Protein AF-0000000080432388 (afdb_homodimer)

Secondary structure (DSSP, 8-state):
------TTS-HHHHHHHHH-SBS--TTT--HHHHHHHTTTT-------S--EEEEEEEE-TTT-PEEEEEEEE-TT--TT--EEEEEEE--STTT---GGGTHHHHHHHHHHHT-EEEEEE---TTTS-TTHHHHHHHHHHHHHHSHHHHHHTTEEEEEEEEEEETHHHHHHHHHHHHHHHTT--TTT--EEEEES------TTSHHHHHHSSSSBS-HHHHHHHHHHH--GGGTT-TTTSGGGS-HHHHTTPPPEEEEEEEE-TTHHHHHHHHHHHHHTT--EEEEEEEEEETTTTT-GGG--HHHHHHHHHHHHHHHHHHH---/------TTS-HHHHHHHHH-SBS--TTT--HHHHHHHTTTT------PSP-EEEEEEEE-TTT-PEEEEEEEE-TT--TT--EEEEEEE--STTT---GGGTHHHHHHHHHHHT-EEEEEE---TTTS-TTHHHHHHHHHHHHHHSHHHHHHTTEEEEEEEEEEETHHHHHHHHHHHHHHHTT--TTT--EEEEES------TTSHHHHHHSSSSBS-HHHHHHHHHHH--GGGTT-TTT-GGGS-HHHHTTPPPEEEEEEEE-TTHHHHHHHHHHHHHTT--EEEEEEEEEETTTTT-GGG--HHHHHHHHHHHHHHHHHHH---

pLDDT: mean 93.5, std 10.65, range [41.19, 98.94]

InterPro domains:
  IPR013094 Alpha/beta hydrolase fold-3 [PF07859] (87-297)
  IPR029058 Alpha/Beta hydrolase fold [G3DSA:3.40.50.1820] (14-325)
  IPR029058 Alpha/Beta hydrolase fold [SSF53474] (48-318)
  IPR050300 GDXG lipolytic enzyme [PTHR48081] (9-321)

Solvent-accessible surface area (backbone atoms only — not comparable to full-atom values): 32886 Å² total; per-residue (Å²): 125,83,82,77,84,54,64,55,32,39,68,72,50,38,53,44,29,71,76,37,30,45,76,65,56,70,92,78,41,52,72,73,57,48,63,64,64,60,69,77,70,71,68,62,80,62,77,37,58,82,54,46,75,46,79,49,69,44,58,24,76,90,82,51,55,73,38,45,32,40,37,29,28,41,67,88,68,57,91,82,49,61,24,33,32,40,39,33,29,60,32,47,53,51,51,43,80,64,69,76,40,39,44,31,61,40,25,41,49,6,52,77,62,58,21,35,21,35,39,49,55,59,70,40,27,65,84,44,40,66,58,51,42,50,49,40,52,39,27,53,52,49,41,44,37,32,64,73,56,6,51,78,71,33,29,34,21,72,21,24,30,34,18,21,33,30,40,6,8,25,44,34,55,19,37,50,49,50,30,42,77,70,68,45,34,87,67,29,45,48,28,34,38,28,34,38,19,48,26,63,87,73,75,80,42,69,31,27,71,73,21,25,66,55,34,28,51,26,48,68,50,54,52,52,30,45,61,37,30,49,52,84,90,45,79,76,37,33,65,71,20,50,57,60,45,53,47,75,70,42,44,81,45,53,33,34,43,38,39,29,27,58,41,16,40,41,24,54,46,33,53,50,40,52,32,42,36,40,63,25,68,20,57,66,35,42,36,35,34,52,37,37,40,57,64,35,81,48,28,74,94,49,50,49,72,53,38,56,44,50,50,51,43,49,50,52,54,48,51,51,35,55,61,56,74,129,125,84,82,78,85,55,65,52,31,39,69,71,51,39,52,43,29,72,75,37,30,44,76,64,54,68,92,80,40,52,72,71,56,49,64,65,64,60,69,75,70,72,67,62,79,62,79,39,59,81,53,46,76,45,80,48,71,45,59,25,76,88,80,50,54,72,38,45,31,38,37,30,29,40,69,90,67,56,92,82,49,59,24,32,32,39,38,33,29,62,33,46,54,50,50,43,81,63,69,74,40,40,44,31,61,40,26,41,49,6,52,78,63,59,19,34,22,34,40,49,55,61,70,39,26,65,85,44,40,67,58,53,42,49,49,40,52,39,28,52,52,48,41,44,38,32,65,75,57,6,51,78,71,32,29,34,22,71,22,24,30,34,18,21,32,28,39,6,8,25,44,35,56,20,35,50,50,50,30,41,76,70,70,44,34,86,66,31,45,48,29,35,39,27,35,39,18,48,25,62,87,73,74,80,42,68,29,26,70,72,20,24,65,52,33,28,50,25,48,65,50,52,51,52,31,43,62,38,29,48,52,83,89,45,78,75,36,34,65,71,19,50,58,60,45,53,48,76,70,43,45,82,46,52,33,33,43,37,39,27,26,57,40,15,38,42,25,55,46,34,53,50,40,52,28,41,35,39,64,26,68,20,56,64,35,42,35,36,34,50,37,36,40,57,64,36,81,47,28,77,92,48,50,48,71,53,37,55,46,50,51,50,45,49,50,53,53,47,52,51,37,55,62,55,74,128

Nearest PDB structures (foldseek):
  1lzl-assembly1_A  TM=9.006E-01  e=6.020E-23  Rhodococcus sp. (in: high G+C Gram-positive bacteria)
  5iq0-assembly1_A  TM=8.566E-01  e=1.138E-22  uncultured bacterium
  5iq2-assembly2_C  TM=8.580E-01  e=1.809E-22  uncultured bacterium
  5iq3-assembly1_A  TM=8.554E-01  e=3.842E-22  uncultured bacterium
  4j7a-assembly2_C  TM=8.476E-01  e=4.314E-22  uncultured bacterium

Radius of gyration: 25.36 Å; Cα contacts (8 Å, |Δi|>4): 1429; chains: 2; bounding box: 50×74×66 Å

Organism: Mucor circinelloides f. circinelloides (strain 1006PhL) (NCBI:txid1220926)

Sequence (652 aa):
MPSIDISFLSPIFKALVTQCPEAVDFDKVTIQQARVGSNDTMQADTEGPPVNIEKIEIPDQTDGHCIKVTLYKPEGISPHEKLPAFVFFPGGGFCFIEESFYVFLLSTFAVDLNCIAVFVNYSLSPEVKFPVALNEAHSVVEYVTNPTTASKLQIDPSRVAVGGDSAGGNLSAAVSLLAKQRNQIHHSIKHQVLYYPCVDNDFSTESYEKYGVGFFLTKKMTNEFLKCYAPTNELDNMLLFPNKASVDDLVGLPPALLITCEADVLRDEGEMYGRKLVAASVPVSSFRVNGVIHGFMSSPVFFSDEAYHVIDMTKSALRKAFTINDMPSIDISFLSPIFKALVTQCPEAVDFDKVTIQQARVGSNDTMQADTEGPPVNIEKIEIPDQTDGHCIKVTLYKPEGISPHEKLPAFVFFPGGGFCFIEESFYVFLLSTFAVDLNCIAVFVNYSLSPEVKFPVALNEAHSVVEYVTNPTTASKLQIDPSRVAVGGDSAGGNLSAAVSLLAKQRNQIHHSIKHQVLYYPCVDNDFSTESYEKYGVGFFLTKKMTNEFLKCYAPTNELDNMLLFPNKASVDDLVGLPPALLITCEADVLRDEGEMYGRKLVAASVPVSSFRVNGVIHGFMSSPVFFSDEAYHVIDMTKSALRKAFTIND

Foldseek 3Di:
DPDFDLVFADPLLVVVLVVPLAQDDCVVDDLVRSQVPVPPPDLPPPPADDWDKDWDWFAQPPPGDTWIKIKTAHPPDDLQAAFAEEEEEEDDLLRYDDVSQCNNLQNNLCHVLVHIYMYTPFHGWLVPAPPRSLSSLLRVLCQCLDPVNVSVVSHDQQQYAYEYEACRLLSQLLSLLVCVVVPNNPRRHQEYEHHLYQAADDCPDPLLVNQQTSSHHHPVNNVVSCVTHPDPVCRLPCSNHVLSDALCSLAPGHEYEQEAEPNESSRVSSVSSVVSCVVNVRHYDYDYDINAGGCCQRHPSSDDPVNVVVSVVVSVVSSVSRPPDD/DPDFDLVFADPLLVVVLVVPLALDDCVVDDLVRSQVPVPPPDLPPPDADDWDKDWDWFAQPPPGDTWIKIKTAHPPDDLQAAFAEEEEEEDDLLRYDDVSQCNNLQNNLCHVQVHIYMYTPFHGWLVPAPPRSLSSLLRVLCQCLDPVNVSVVSHDQQQYAYEYEACRLLSQLLSLLVCVVVPNNPRRHQEYEHHLYQAADDCPDPLLVNQQTSQHHHPVNNVVSCVGHPDPVCRLPCSNHVLSDALCSLAPGHEYEQEAEPNESSRVSSVSSVVSCVVNVRHYDYDYDINAGGCCQRHPSSDDPVNVVVSVVVSVVSSVSRPPDD

Structure (mmCIF, N/CA/C/O backbone):
data_AF-0000000080432388-model_v1
#
loop_
_entity.id
_entity.type
_entity.pdbx_description
1 polymer 'Alpha/beta hydrolase fold-3 domain-containing protein'
#
loop_
_atom_site.group_PDB
_atom_site.id
_atom_site.type_symbol
_atom_site.label_atom_id
_atom_site.label_alt_id
_atom_site.label_comp_id
_atom_site.label_asym_id
_atom_site.label_entity_id
_atom_site.label_seq_id
_atom_site.pdbx_PDB_ins_code
_atom_site.Cartn_x
_atom_site.Cartn_y
_atom_site.Cartn_z
_atom_site.occupancy
_atom_site.B_iso_or_equiv
_atom_site.auth_seq_id
_atom_site.auth_comp_id
_atom_site.auth_asym_id
_atom_site.auth_atom_id
_atom_site.pdbx_PDB_model_num
ATOM 1 N N . MET A 1 1 ? -15.047 -19.719 23.422 1 41.22 1 MET A N 1
ATOM 2 C CA . MET A 1 1 ? -13.938 -19.297 22.562 1 41.22 1 MET A CA 1
ATOM 3 C C . MET A 1 1 ? -13.656 -17.812 22.734 1 41.22 1 MET A C 1
ATOM 5 O O . MET A 1 1 ? -14.586 -17 22.797 1 41.22 1 MET A O 1
ATOM 9 N N . PRO A 1 2 ? -12.523 -17.391 23.219 1 52.19 2 PRO A N 1
ATOM 10 C CA . PRO A 1 2 ? -12.367 -15.961 23.547 1 52.19 2 PRO A CA 1
ATOM 11 C C . PRO A 1 2 ? -12.812 -15.055 22.406 1 52.19 2 PRO A C 1
ATOM 13 O O . PRO A 1 2 ? -12.758 -15.445 21.234 1 52.19 2 PRO A O 1
ATOM 16 N N . SER A 1 3 ? -13.594 -14.117 22.672 1 72.88 3 SER A N 1
ATOM 17 C CA . SER A 1 3 ? -14.203 -13.18 21.719 1 72.88 3 SER A CA 1
ATOM 18 C C . SER A 1 3 ? -13.156 -12.578 20.797 1 72.88 3 SER A C 1
ATOM 20 O O . SER A 1 3 ? -12.125 -12.078 21.25 1 72.88 3 SER A O 1
ATOM 22 N N . ILE A 1 4 ? -13.086 -13.047 19.516 1 88.19 4 ILE A N 1
ATOM 23 C CA . ILE A 1 4 ? -12.211 -12.523 18.469 1 88.19 4 ILE A CA 1
ATOM 24 C C . ILE A 1 4 ? -12.492 -11.039 18.266 1 88.19 4 ILE A C 1
ATOM 26 O O . ILE A 1 4 ? -13.648 -10.609 18.25 1 88.19 4 ILE A O 1
ATOM 30 N N . ASP A 1 5 ? -11.453 -10.25 18.297 1 92.5 5 ASP A N 1
ATOM 31 C CA . ASP A 1 5 ? -11.602 -8.82 18.031 1 92.5 5 ASP A CA 1
ATOM 32 C C . ASP A 1 5 ? -11.602 -8.531 16.531 1 92.5 5 ASP A C 1
ATOM 34 O O . ASP A 1 5 ? -10.578 -8.68 15.859 1 92.5 5 ASP A O 1
ATOM 38 N N . ILE A 1 6 ? -12.719 -8.18 15.992 1 94.75 6 ILE A N 1
ATOM 39 C CA . ILE A 1 6 ? -12.82 -7.898 14.562 1 94.75 6 ILE A CA 1
ATOM 40 C C . ILE A 1 6 ? -13.086 -6.41 14.352 1 94.75 6 ILE A C 1
ATOM 42 O O . ILE A 1 6 ? -13.453 -5.992 13.25 1 94.75 6 ILE A O 1
ATOM 46 N N . SER A 1 7 ? -12.914 -5.57 15.453 1 93.06 7 SER A N 1
ATOM 47 C CA . SER A 1 7 ? -13.266 -4.156 15.414 1 93.06 7 SER A CA 1
ATOM 48 C C . SER A 1 7 ? -12.367 -3.391 14.445 1 93.06 7 SER A C 1
ATOM 50 O O . SER A 1 7 ? -12.742 -2.324 13.953 1 93.06 7 SER A O 1
ATOM 52 N N . PHE A 1 8 ? -11.172 -3.955 14.117 1 94.62 8 PHE A N 1
ATOM 53 C CA . PHE A 1 8 ? -10.18 -3.254 13.312 1 94.62 8 PHE A CA 1
ATOM 54 C C . PHE A 1 8 ? -10.414 -3.51 11.828 1 94.62 8 PHE A C 1
ATOM 56 O O . PHE A 1 8 ? -9.797 -2.861 10.977 1 94.62 8 PHE A O 1
ATOM 63 N N . LEU A 1 9 ? -11.297 -4.441 11.531 1 96.25 9 LEU A N 1
ATOM 64 C CA . LEU A 1 9 ? -11.523 -4.812 10.141 1 96.25 9 LEU A CA 1
ATOM 65 C C . LEU A 1 9 ? -12.375 -3.762 9.43 1 96.25 9 LEU A C 1
ATOM 67 O O . LEU A 1 9 ? -13.258 -3.154 10.039 1 96.25 9 LEU A O 1
ATOM 71 N N . SER A 1 10 ? -12.102 -3.525 8.148 1 94.19 10 SER A N 1
ATOM 72 C CA . SER A 1 10 ? -12.992 -2.723 7.32 1 94.19 10 SER A CA 1
ATOM 73 C C . SER A 1 10 ? -14.414 -3.279 7.34 1 94.19 10 SER A C 1
ATOM 75 O O . SER A 1 10 ? -14.609 -4.484 7.496 1 94.19 10 SER A O 1
ATOM 77 N N . PRO A 1 11 ? -15.375 -2.469 7.113 1 92 11 PRO A N 1
ATOM 78 C CA . PRO A 1 11 ? -16.781 -2.863 7.289 1 92 11 PRO A CA 1
ATOM 79 C C . PRO A 1 11 ? -17.141 -4.102 6.477 1 92 11 PRO A C 1
ATOM 81 O O . PRO A 1 11 ? -17.844 -4.984 6.973 1 92 11 PRO A O 1
ATOM 84 N N . ILE A 1 12 ? -16.703 -4.191 5.309 1 91.94 12 ILE A N 1
ATOM 85 C CA . ILE A 1 12 ? -17.078 -5.32 4.461 1 91.94 12 ILE A CA 1
ATOM 86 C C . ILE A 1 12 ? -16.547 -6.617 5.074 1 91.94 12 ILE A C 1
ATOM 88 O O . ILE A 1 12 ? -17.234 -7.645 5.047 1 91.94 12 ILE A O 1
ATOM 92 N N . PHE A 1 13 ? -15.43 -6.539 5.688 1 94.75 13 PHE A N 1
ATOM 93 C CA . PHE A 1 13 ? -14.836 -7.758 6.223 1 94.75 13 PHE A CA 1
ATOM 94 C C . PHE A 1 13 ? -15.398 -8.07 7.605 1 94.75 13 PHE A C 1
ATOM 96 O O . PHE A 1 13 ? -15.484 -9.234 7.996 1 94.75 13 PHE A O 1
ATOM 103 N N . LYS A 1 14 ? -15.766 -7.012 8.336 1 93.75 14 LYS A N 1
ATOM 104 C CA . LYS A 1 14 ? -16.5 -7.254 9.578 1 93.75 14 LYS A CA 1
ATOM 105 C C . LYS A 1 14 ? -17.766 -8.062 9.32 1 93.75 14 LYS A C 1
ATOM 107 O O . LYS A 1 14 ? -18.047 -9.031 10.031 1 93.75 14 LYS A O 1
ATOM 112 N N . ALA A 1 15 ? -18.422 -7.66 8.273 1 92.62 15 ALA A N 1
ATOM 113 C CA . ALA A 1 15 ? -19.672 -8.344 7.922 1 92.62 15 ALA A CA 1
ATOM 114 C C . ALA A 1 15 ? -19.406 -9.773 7.457 1 92.62 15 ALA A C 1
ATOM 116 O O . ALA A 1 15 ? -20.094 -10.703 7.863 1 92.62 15 ALA A O 1
ATOM 117 N N . LEU A 1 16 ? -18.406 -9.922 6.668 1 91.88 16 LEU A N 1
ATOM 118 C CA . LEU A 1 16 ? -18.094 -11.227 6.09 1 91.88 16 LEU A CA 1
ATOM 119 C C . LEU A 1 16 ? -17.719 -12.219 7.176 1 91.88 16 LEU A C 1
ATOM 121 O O . LEU A 1 16 ? -18.234 -13.336 7.215 1 91.88 16 LEU A O 1
ATOM 125 N N . VAL A 1 17 ? -16.812 -11.82 8.078 1 93.38 17 VAL A N 1
ATOM 126 C CA . VAL A 1 17 ? -16.281 -12.781 9.047 1 93.38 17 VAL A CA 1
ATOM 127 C C . VAL A 1 17 ? -17.344 -13.094 10.102 1 93.38 17 VAL A C 1
ATOM 129 O O . VAL A 1 17 ? -17.359 -14.18 10.688 1 93.38 17 VAL A O 1
ATOM 132 N N . THR A 1 18 ? -18.219 -12.133 10.328 1 92.44 18 THR A N 1
ATOM 133 C CA . THR A 1 18 ? -19.344 -12.375 11.234 1 92.44 18 THR A CA 1
ATOM 134 C C . THR A 1 18 ? -20.281 -13.422 10.656 1 92.44 18 THR A C 1
ATOM 136 O O . THR A 1 18 ? -20.766 -14.297 11.383 1 92.44 18 THR A O 1
ATOM 139 N N . GLN A 1 19 ? -20.484 -13.383 9.352 1 91 19 GLN A N 1
ATOM 140 C CA . GLN A 1 19 ? -21.422 -14.281 8.68 1 91 19 GLN A CA 1
ATOM 141 C C . GLN A 1 19 ? -20.734 -15.602 8.328 1 91 19 GLN A C 1
ATOM 143 O O . GLN A 1 19 ? -21.375 -16.656 8.328 1 91 19 GLN A O 1
ATOM 148 N N . CYS A 1 20 ? -19.5 -15.539 7.969 1 90 20 CYS A N 1
ATOM 149 C CA . CYS A 1 20 ? -18.719 -16.672 7.48 1 90 20 CYS A CA 1
ATOM 150 C C . CYS A 1 20 ? -17.312 -16.672 8.094 1 90 20 CYS A C 1
ATOM 152 O O . CYS A 1 20 ? -16.328 -16.406 7.406 1 90 20 CYS A O 1
ATOM 154 N N . PRO A 1 21 ? -17.281 -17.109 9.328 1 88.69 21 PRO A N 1
ATOM 155 C CA . PRO A 1 21 ? -16 -17.047 10.047 1 88.69 21 PRO A CA 1
ATOM 156 C C . PRO A 1 21 ? -14.945 -17.969 9.445 1 88.69 21 PRO A C 1
ATOM 158 O O . PRO A 1 21 ? -13.758 -17.828 9.734 1 88.69 21 PRO A O 1
ATOM 161 N N . GLU A 1 22 ? -15.461 -18.984 8.688 1 91.62 22 GLU A N 1
ATOM 162 C CA . GLU A 1 22 ? -14.594 -19.875 7.922 1 91.62 22 GLU A CA 1
ATOM 163 C C . GLU A 1 22 ? -15.109 -20.062 6.5 1 91.62 22 GLU A C 1
ATOM 165 O O . GLU A 1 22 ? -16.281 -20.375 6.293 1 91.62 22 GLU A O 1
ATOM 170 N N . ALA A 1 23 ? -14.172 -19.875 5.629 1 88.12 23 ALA A N 1
ATOM 171 C CA . ALA A 1 23 ? -14.57 -20.031 4.234 1 88.12 23 ALA A CA 1
ATOM 172 C C . ALA A 1 23 ? -15.109 -21.438 3.969 1 88.12 23 ALA A C 1
ATOM 174 O O . ALA A 1 23 ? -16.047 -21.609 3.193 1 88.12 23 ALA A O 1
ATOM 175 N N . VAL A 1 24 ? -14.461 -22.406 4.516 1 89.19 24 VAL A N 1
ATOM 176 C CA . VAL A 1 24 ? -14.883 -23.797 4.457 1 89.19 24 VAL A CA 1
ATOM 177 C C . VAL A 1 24 ? -14.773 -24.438 5.844 1 89.19 24 VAL A C 1
ATOM 179 O O . VAL A 1 24 ? -13.734 -24.328 6.5 1 89.19 24 VAL A O 1
ATOM 182 N N . ASP A 1 25 ? -15.805 -25.016 6.25 1 90.31 25 ASP A N 1
ATOM 183 C CA . ASP A 1 25 ? -15.781 -25.75 7.516 1 90.31 25 ASP A CA 1
ATOM 184 C C . ASP A 1 25 ? -15.523 -27.234 7.293 1 90.31 25 ASP A C 1
ATOM 186 O O . ASP A 1 25 ? -16.469 -28.016 7.098 1 90.31 25 ASP A O 1
ATOM 190 N N . PHE A 1 26 ? -14.32 -27.609 7.48 1 91 26 PHE A N 1
ATOM 191 C CA . PHE A 1 26 ? -13.906 -28.953 7.129 1 91 26 PHE A CA 1
ATOM 192 C C . PHE A 1 26 ? -14.383 -29.969 8.172 1 91 26 PHE A C 1
ATOM 194 O O . PHE A 1 26 ? -14.219 -31.172 8 1 91 26 PHE A O 1
ATOM 201 N N . ASP A 1 27 ? -14.914 -29.469 9.258 1 88.88 27 ASP A N 1
ATOM 202 C CA . ASP A 1 27 ? -15.586 -30.359 10.195 1 88.88 27 ASP A CA 1
ATOM 203 C C . ASP A 1 27 ? -16.922 -30.844 9.641 1 88.88 27 ASP A C 1
ATOM 205 O O . ASP A 1 27 ? -17.469 -31.844 10.094 1 88.88 27 ASP A O 1
ATOM 209 N N . LYS A 1 28 ? -17.406 -30.125 8.641 1 89.69 28 LYS A N 1
ATOM 210 C CA . LYS A 1 28 ? -18.766 -30.375 8.164 1 89.69 28 LYS A CA 1
ATOM 211 C C . LYS A 1 28 ? -18.766 -30.891 6.73 1 89.69 28 LYS A C 1
ATOM 213 O O . LYS A 1 28 ? -19.672 -31.609 6.324 1 89.69 28 LYS A O 1
ATOM 218 N N . VAL A 1 29 ? -17.688 -30.438 5.938 1 89.25 29 VAL A N 1
ATOM 219 C CA . VAL A 1 29 ? -17.688 -30.812 4.527 1 89.25 29 VAL A CA 1
ATOM 220 C C . VAL A 1 29 ? -16.297 -31.234 4.098 1 89.25 29 VAL A C 1
ATOM 222 O O . VAL A 1 29 ? -15.297 -30.734 4.625 1 89.25 29 VAL A O 1
ATOM 225 N N . THR A 1 30 ? -16.312 -32.156 3.129 1 87.62 30 THR A N 1
ATOM 226 C CA . THR A 1 30 ? -15.07 -32.5 2.467 1 87.62 30 THR A CA 1
ATOM 227 C C . THR A 1 30 ? -14.75 -31.516 1.352 1 87.62 30 THR A C 1
ATOM 229 O O . THR A 1 30 ? -15.586 -30.688 0.99 1 87.62 30 THR A O 1
ATOM 232 N N . ILE A 1 31 ? -13.523 -31.609 0.855 1 89.69 31 ILE A N 1
ATOM 233 C CA . ILE A 1 31 ? -13.109 -30.766 -0.257 1 89.69 31 ILE A CA 1
ATOM 234 C C . ILE A 1 31 ? -14.047 -30.969 -1.444 1 89.69 31 ILE A C 1
ATOM 236 O O . ILE A 1 31 ? -14.477 -30 -2.084 1 89.69 31 ILE A O 1
ATOM 240 N N . GLN A 1 32 ? -14.367 -32.219 -1.721 1 86.75 32 GLN A N 1
ATOM 241 C CA . GLN A 1 32 ? -15.227 -32.531 -2.852 1 86.75 32 GLN A CA 1
ATOM 242 C C . GLN A 1 32 ? -16.625 -31.953 -2.678 1 86.75 32 GLN A C 1
ATOM 244 O O . GLN A 1 32 ? -17.203 -31.438 -3.631 1 86.75 32 GLN A O 1
ATOM 249 N N . GLN A 1 33 ? -17.094 -32.031 -1.463 1 87 33 GLN A N 1
ATOM 250 C CA . GLN A 1 33 ? -18.406 -31.453 -1.164 1 87 33 GLN A CA 1
ATOM 251 C C . GLN A 1 33 ? -18.391 -29.938 -1.273 1 87 33 GLN A C 1
ATOM 253 O O . GLN A 1 33 ? -19.344 -29.328 -1.764 1 87 33 GLN A O 1
ATOM 258 N N . ALA A 1 34 ? -17.312 -29.406 -0.828 1 87.12 34 ALA A N 1
ATOM 259 C CA . ALA A 1 34 ? -17.203 -27.953 -0.853 1 87.12 34 ALA A CA 1
ATOM 260 C C . ALA A 1 34 ? -17.125 -27.422 -2.285 1 87.12 34 ALA A C 1
ATOM 262 O O . ALA A 1 34 ? -17.609 -26.328 -2.58 1 87.12 34 ALA A O 1
ATOM 263 N N . ARG A 1 35 ? -16.516 -28.172 -3.193 1 88.31 35 ARG A N 1
ATOM 264 C CA . ARG A 1 35 ? -16.375 -27.781 -4.594 1 88.31 35 ARG A CA 1
ATOM 265 C C . ARG A 1 35 ? -17.734 -27.703 -5.277 1 88.31 35 ARG A C 1
ATOM 267 O O . ARG A 1 35 ? -17.938 -26.875 -6.168 1 88.31 35 ARG A O 1
ATOM 274 N N . VAL A 1 36 ? -18.672 -28.547 -4.906 1 77 36 VAL A N 1
ATOM 275 C CA . VAL A 1 36 ? -20 -28.609 -5.512 1 77 36 VAL A CA 1
ATOM 276 C C . VAL A 1 36 ? -20.859 -27.453 -4.996 1 77 36 VAL A C 1
ATOM 278 O O . VAL A 1 36 ? -21.641 -26.875 -5.746 1 77 36 VAL A O 1
ATOM 281 N N . GLY A 1 37 ? -20.812 -27.016 -3.77 1 61.66 37 GLY A N 1
ATOM 282 C CA . GLY A 1 37 ? -21.609 -25.969 -3.164 1 61.66 37 GLY A CA 1
ATOM 283 C C . GLY A 1 37 ? -21.188 -24.578 -3.605 1 61.66 37 GLY A C 1
ATOM 284 O O . GLY A 1 37 ? -21.938 -23.609 -3.441 1 61.66 37 GLY A O 1
ATOM 285 N N . SER A 1 38 ? -20.062 -24.297 -3.928 1 56.31 38 SER A N 1
ATOM 286 C CA . SER A 1 38 ? -19.516 -22.969 -4.25 1 56.31 38 SER A CA 1
ATOM 287 C C . SER A 1 38 ? -20.141 -22.422 -5.535 1 56.31 38 SER A C 1
ATOM 289 O O . SER A 1 38 ? -20.031 -21.234 -5.816 1 56.31 38 SER A O 1
ATOM 291 N N . ASN A 1 39 ? -20.703 -23.234 -6.41 1 48.84 39 ASN A N 1
ATOM 292 C CA . ASN A 1 39 ? -21.109 -22.828 -7.754 1 48.84 39 ASN A CA 1
ATOM 293 C C . ASN A 1 39 ? -22.266 -21.828 -7.719 1 48.84 39 ASN A C 1
ATOM 295 O O . ASN A 1 39 ? -22.375 -20.969 -8.586 1 48.84 39 ASN A O 1
ATOM 299 N N . ASP A 1 40 ? -23.156 -21.953 -6.836 1 44.41 40 ASP A N 1
ATOM 300 C CA . ASP A 1 40 ? -24.438 -21.266 -7.039 1 44.41 40 ASP A CA 1
ATOM 301 C C . ASP A 1 40 ? -24.375 -19.828 -6.516 1 44.41 40 ASP A C 1
ATOM 303 O O . ASP A 1 40 ? -25.156 -18.984 -6.93 1 44.41 40 ASP A O 1
ATOM 307 N N . THR A 1 41 ? -23.734 -19.531 -5.5 1 42.59 41 THR A N 1
ATOM 308 C CA . THR A 1 41 ? -24.125 -18.344 -4.77 1 42.59 41 THR A CA 1
ATOM 309 C C . THR A 1 41 ? -23.344 -17.125 -5.254 1 42.59 41 THR A C 1
ATOM 311 O O . THR A 1 41 ? -23.75 -15.984 -5.008 1 42.59 41 THR A O 1
ATOM 314 N N . MET A 1 42 ? -22.078 -17.156 -5.305 1 46.34 42 MET A N 1
ATOM 315 C CA . MET A 1 42 ? -21.344 -15.891 -5.297 1 46.34 42 MET A CA 1
ATOM 316 C C . MET A 1 42 ? -21.203 -15.328 -6.711 1 46.34 42 MET A C 1
ATOM 318 O O . MET A 1 42 ? -20.188 -14.711 -7.039 1 46.34 42 MET A O 1
ATOM 322 N N . GLN A 1 43 ? -22.031 -15.82 -7.598 1 47.84 43 GLN A N 1
ATOM 323 C CA . GLN A 1 43 ? -21.719 -15.281 -8.914 1 47.84 43 GLN A CA 1
ATOM 324 C C . GLN A 1 43 ? -21.906 -13.766 -8.945 1 47.84 43 GLN A C 1
ATOM 326 O O . GLN A 1 43 ? -23.031 -13.273 -9.016 1 47.84 43 GLN A O 1
ATOM 331 N N . ALA A 1 44 ? -21.484 -12.961 -8.078 1 47.97 44 ALA A N 1
ATOM 332 C CA . ALA A 1 44 ? -21.797 -11.586 -8.484 1 47.97 44 ALA A CA 1
ATOM 333 C C . ALA A 1 44 ? -21.188 -11.273 -9.844 1 47.97 44 ALA A C 1
ATOM 335 O O . ALA A 1 44 ? -20.016 -11.578 -10.102 1 47.97 44 ALA A O 1
ATOM 336 N N . ASP A 1 45 ? -22.031 -11.242 -10.828 1 50.75 45 ASP A N 1
ATOM 337 C CA . ASP A 1 45 ? -21.766 -10.758 -12.18 1 50.75 45 ASP A CA 1
ATOM 338 C C . ASP A 1 45 ? -20.891 -9.508 -12.148 1 50.75 45 ASP A C 1
ATOM 340 O O . ASP A 1 45 ? -21.391 -8.398 -12.359 1 50.75 45 ASP A O 1
ATOM 344 N N . THR A 1 46 ? -20 -9.32 -11.242 1 60.94 46 THR A N 1
ATOM 345 C CA . THR A 1 46 ? -19.391 -8.008 -11.367 1 60.94 46 THR A CA 1
ATOM 346 C C . THR A 1 46 ? -18.594 -7.906 -12.672 1 60.94 46 THR A C 1
ATOM 348 O O . THR A 1 46 ? -17.609 -8.633 -12.867 1 60.94 46 THR A O 1
ATOM 351 N N . GLU A 1 47 ? -19.281 -7.566 -13.789 1 71.81 47 GLU A N 1
ATOM 352 C CA . GLU A 1 47 ? -18.766 -7.402 -15.148 1 71.81 47 GLU A CA 1
ATOM 353 C C . GLU A 1 47 ? -17.594 -6.426 -15.18 1 71.81 47 GLU A C 1
ATOM 355 O O . GLU A 1 47 ? -17.672 -5.336 -14.609 1 71.81 47 GLU A O 1
ATOM 360 N N . GLY A 1 48 ? -16.328 -6.887 -15.359 1 83.62 48 GLY A N 1
ATOM 361 C CA . GLY A 1 48 ? -15.188 -6.062 -15.734 1 83.62 48 GLY A CA 1
ATOM 362 C C . GLY A 1 48 ? -15.32 -5.449 -17.109 1 83.62 48 GLY A C 1
ATOM 363 O O . GLY A 1 48 ? -16.375 -5.555 -17.75 1 83.62 48 GLY A O 1
ATOM 364 N N . PRO A 1 49 ? -14.391 -4.609 -17.469 1 93.25 49 PRO A N 1
ATOM 365 C CA . PRO A 1 49 ? -14.422 -4.074 -18.828 1 93.25 49 PRO A CA 1
ATOM 366 C C . PRO A 1 49 ? -14.5 -5.172 -19.891 1 93.25 49 PRO A C 1
ATOM 368 O O . PRO A 1 49 ? -14.133 -6.316 -19.625 1 93.25 49 PRO A O 1
ATOM 371 N N . PRO A 1 50 ? -15.008 -4.875 -21.031 1 94.75 50 PRO A N 1
ATOM 372 C CA . PRO A 1 50 ? -15.164 -5.883 -22.078 1 94.75 50 PRO A CA 1
ATOM 373 C C . PRO A 1 50 ? -13.82 -6.41 -22.594 1 94.75 50 PRO A C 1
ATOM 375 O O . PRO A 1 50 ? -12.898 -5.625 -22.844 1 94.75 50 PRO A O 1
ATOM 378 N N . VAL A 1 51 ? -13.719 -7.723 -22.703 1 96.94 51 VAL A N 1
ATOM 379 C CA . VAL A 1 51 ? -12.539 -8.398 -23.219 1 96.94 51 VAL A CA 1
ATOM 380 C C . VAL A 1 51 ? -12.961 -9.555 -24.125 1 96.94 51 VAL A C 1
ATOM 382 O O . VAL A 1 51 ? -14.117 -9.992 -24.078 1 96.94 51 VAL A O 1
ATOM 385 N N . ASN A 1 52 ? -12.102 -9.953 -25.047 1 96.5 52 ASN A N 1
ATOM 386 C CA . ASN A 1 52 ? -12.258 -11.219 -25.766 1 96.5 52 ASN A CA 1
ATOM 387 C C . ASN A 1 52 ? -11.719 -12.391 -24.953 1 96.5 52 ASN A C 1
ATOM 389 O O . ASN A 1 52 ? -10.523 -12.438 -24.641 1 96.5 52 ASN A O 1
ATOM 393 N N . ILE A 1 53 ? -12.578 -13.289 -24.672 1 96.62 53 ILE A N 1
ATOM 394 C CA . ILE A 1 53 ? -12.195 -14.438 -23.859 1 96.62 53 ILE A CA 1
ATOM 395 C C . ILE A 1 53 ? -12.008 -15.664 -24.75 1 96.62 53 ILE A C 1
ATOM 397 O O . ILE A 1 53 ? -12.891 -16 -25.531 1 96.62 53 ILE A O 1
ATOM 401 N N . GLU A 1 54 ? -10.812 -16.281 -24.672 1 97.38 54 GLU A N 1
ATOM 402 C CA . GLU A 1 54 ? -10.484 -17.484 -25.422 1 97.38 54 GLU A CA 1
ATOM 403 C C . GLU A 1 54 ? -10.031 -18.609 -24.5 1 97.38 54 GLU A C 1
ATOM 405 O O . GLU A 1 54 ? -9.125 -18.422 -23.688 1 97.38 54 GLU A O 1
ATOM 410 N N . LYS A 1 55 ? -10.695 -19.719 -24.562 1 98.19 55 LYS A N 1
ATOM 411 C CA . LYS A 1 55 ? -10.289 -20.906 -23.812 1 98.19 55 LYS A CA 1
ATOM 412 C C . LYS A 1 55 ? -9.438 -21.844 -24.656 1 98.19 55 LYS A C 1
ATOM 414 O O . LYS A 1 55 ? -9.844 -22.219 -25.766 1 98.19 55 LYS A O 1
ATOM 419 N N . ILE A 1 56 ? -8.281 -22.141 -24.156 1 98.5 56 ILE A N 1
ATOM 420 C CA . ILE A 1 56 ? -7.371 -23 -24.906 1 98.5 56 ILE A CA 1
ATOM 421 C C . ILE A 1 56 ? -6.805 -24.078 -23.984 1 98.5 56 ILE A C 1
ATOM 423 O O . ILE A 1 56 ? -7.094 -24.094 -22.781 1 98.5 56 ILE A O 1
ATOM 427 N N . GLU A 1 57 ? -6.043 -24.984 -24.547 1 98.56 57 GLU A N 1
ATOM 428 C CA . GLU A 1 57 ? -5.309 -26.016 -23.828 1 98.56 57 GLU A CA 1
ATOM 429 C C . GLU A 1 57 ? -3.82 -25.969 -24.156 1 98.56 57 GLU A C 1
ATOM 431 O O . GLU A 1 57 ? -3.445 -25.812 -25.312 1 98.56 57 GLU A O 1
ATOM 436 N N . ILE A 1 58 ? -2.99 -25.984 -23.188 1 98.38 58 ILE A N 1
ATOM 437 C CA . ILE A 1 58 ? -1.539 -26.016 -23.328 1 98.38 58 ILE A CA 1
ATOM 438 C C . ILE A 1 58 ? -1 -27.344 -22.812 1 98.38 58 ILE A C 1
ATOM 440 O O . ILE A 1 58 ? -1.344 -27.781 -21.719 1 98.38 58 ILE A O 1
ATOM 444 N N . PRO A 1 59 ? -0.213 -28.062 -23.578 1 97.69 59 PRO A N 1
ATOM 445 C CA . PRO A 1 59 ? 0.321 -29.344 -23.109 1 97.69 59 PRO A CA 1
ATOM 446 C C . PRO A 1 59 ? 1.349 -29.188 -22 1 97.69 59 PRO A C 1
ATOM 448 O O . PRO A 1 59 ? 2.23 -28.328 -22.078 1 97.69 59 PRO A O 1
ATOM 451 N N . ASP A 1 60 ? 1.193 -29.969 -20.969 1 97.25 60 ASP A N 1
ATOM 452 C CA . ASP A 1 60 ? 2.201 -30.016 -19.922 1 97.25 60 ASP A CA 1
ATOM 453 C C . ASP A 1 60 ? 3.512 -30.594 -20.438 1 97.25 60 ASP A C 1
ATOM 455 O O . ASP A 1 60 ? 3.506 -31.578 -21.203 1 97.25 60 ASP A O 1
ATOM 459 N N . GLN A 1 61 ? 4.574 -30.062 -20.047 1 93.06 61 GLN A N 1
ATOM 460 C CA . GLN A 1 61 ? 5.871 -30.5 -20.578 1 93.06 61 GLN A CA 1
ATOM 461 C C . GLN A 1 61 ? 6.305 -31.812 -19.938 1 93.06 61 GLN A C 1
ATOM 463 O O . GLN A 1 61 ? 7.148 -32.531 -20.5 1 93.06 61 GLN A O 1
ATOM 468 N N . THR A 1 62 ? 5.793 -32.125 -18.719 1 92 62 THR A N 1
ATOM 469 C CA . THR A 1 62 ? 6.227 -33.312 -18 1 92 62 THR A CA 1
ATOM 470 C C . THR A 1 62 ? 5.602 -34.562 -18.594 1 92 62 THR A C 1
ATOM 472 O O . THR A 1 62 ? 6.289 -35.562 -18.797 1 92 62 THR A O 1
ATOM 475 N N . ASP A 1 63 ? 4.219 -34.562 -18.906 1 94.5 63 ASP A N 1
ATOM 476 C CA . ASP A 1 63 ? 3.578 -35.781 -19.328 1 94.5 63 ASP A CA 1
ATOM 477 C C . ASP A 1 63 ? 2.615 -35.531 -20.5 1 94.5 63 ASP A C 1
ATOM 479 O O . ASP A 1 63 ? 1.962 -36.438 -20.984 1 94.5 63 ASP A O 1
ATOM 483 N N . GLY A 1 64 ? 2.469 -34.312 -20.844 1 95.06 64 GLY A N 1
ATOM 484 C CA . GLY A 1 64 ? 1.75 -33.969 -22.062 1 95.06 64 GLY A CA 1
ATOM 485 C C . GLY A 1 64 ? 0.263 -33.781 -21.844 1 95.06 64 GLY A C 1
ATOM 486 O O . GLY A 1 64 ? -0.458 -33.375 -22.766 1 95.06 64 GLY A O 1
ATOM 487 N N . HIS A 1 65 ? -0.273 -33.969 -20.594 1 96.81 65 HIS A N 1
ATOM 488 C CA . HIS A 1 65 ? -1.698 -33.719 -20.406 1 96.81 65 HIS A CA 1
ATOM 489 C C . HIS A 1 65 ? -2.047 -32.281 -20.672 1 96.81 65 HIS A C 1
ATOM 491 O O . HIS A 1 65 ? -1.17 -31.406 -20.656 1 96.81 65 HIS A O 1
ATOM 497 N N . CYS A 1 66 ? -3.27 -32 -20.906 1 97.81 66 CYS A N 1
ATOM 498 C CA . CYS A 1 66 ? -3.711 -30.656 -21.297 1 97.81 66 CYS A CA 1
ATOM 499 C C . CYS A 1 66 ? -4.02 -29.797 -20.078 1 97.81 66 CYS A C 1
ATOM 501 O O . CYS A 1 66 ? -4.777 -30.219 -19.188 1 97.81 66 CYS A O 1
ATOM 503 N N . ILE A 1 67 ? -3.387 -28.672 -20.062 1 98.62 67 ILE A N 1
ATOM 504 C CA . ILE A 1 67 ? -3.68 -27.656 -19.062 1 98.62 67 ILE A CA 1
ATOM 505 C C . ILE A 1 67 ? -4.707 -26.672 -19.609 1 98.62 67 ILE A C 1
ATOM 507 O O . ILE A 1 67 ? -4.496 -26.062 -20.656 1 98.62 67 ILE A O 1
ATOM 511 N N . LYS A 1 68 ? -5.832 -26.531 -18.922 1 98.62 68 LYS A N 1
ATOM 512 C CA . LYS A 1 68 ? -6.852 -25.578 -19.344 1 98.62 68 LYS A CA 1
ATOM 513 C C . LYS A 1 68 ? -6.434 -24.141 -19 1 98.62 68 LYS A C 1
ATOM 515 O O . LYS A 1 68 ? -6.055 -23.859 -17.859 1 98.62 68 LYS A O 1
ATOM 520 N N . VAL A 1 69 ? -6.477 -23.297 -20.031 1 98.75 69 VAL A N 1
ATOM 521 C CA . VAL A 1 69 ? -6.059 -21.906 -19.875 1 98.75 69 VAL A CA 1
ATOM 522 C C . VAL A 1 69 ? -7.086 -20.984 -20.516 1 98.75 69 VAL A C 1
ATOM 524 O O . VAL A 1 69 ? -7.605 -21.266 -21.594 1 98.75 69 VAL A O 1
ATOM 527 N N . THR A 1 70 ? -7.453 -19.953 -19.812 1 98.38 70 THR A N 1
ATOM 528 C CA . THR A 1 70 ? -8.312 -18.922 -20.375 1 98.38 70 THR A CA 1
ATOM 529 C C . THR A 1 70 ? -7.52 -17.641 -20.656 1 98.38 70 THR A C 1
ATOM 531 O O . THR A 1 70 ? -6.809 -17.141 -19.781 1 98.38 70 THR A O 1
ATOM 534 N N . LEU A 1 71 ? -7.59 -17.125 -21.875 1 98.62 71 LEU A N 1
ATOM 535 C CA . LEU A 1 71 ? -6.953 -15.875 -22.266 1 98.62 71 LEU A CA 1
ATOM 536 C C . LEU A 1 71 ? -7.957 -14.727 -22.25 1 98.62 71 LEU A C 1
ATOM 538 O O . LEU A 1 71 ? -9.016 -14.812 -22.875 1 98.62 71 LEU A O 1
ATOM 542 N N . TYR A 1 72 ? -7.715 -13.727 -21.469 1 98 72 TYR A N 1
ATOM 543 C CA . TYR A 1 72 ? -8.43 -12.461 -21.5 1 98 72 TYR A CA 1
ATOM 544 C C . TYR A 1 72 ? -7.688 -11.438 -22.359 1 98 72 TYR A C 1
ATOM 546 O O . TYR A 1 72 ? -6.625 -10.953 -21.969 1 98 72 TYR A O 1
ATOM 554 N N . LYS A 1 73 ? -8.242 -11.078 -23.547 1 97.75 73 LYS A N 1
ATOM 555 C CA . LYS A 1 73 ? -7.582 -10.203 -24.5 1 97.75 73 LYS A CA 1
ATOM 556 C C . LYS A 1 73 ? -8.352 -8.891 -24.672 1 97.75 73 LYS A C 1
ATOM 558 O O . LYS A 1 73 ? -9.586 -8.891 -24.734 1 97.75 73 LYS A O 1
ATOM 563 N N . PRO A 1 74 ? -7.555 -7.766 -24.672 1 97.38 74 PRO A N 1
ATOM 564 C CA . PRO A 1 74 ? -8.258 -6.527 -25.016 1 97.38 74 PRO A CA 1
ATOM 565 C C . PRO A 1 74 ? -8.922 -6.59 -26.391 1 97.38 74 PRO A C 1
ATOM 567 O O . PRO A 1 74 ? -8.461 -7.312 -27.266 1 97.38 74 PRO A O 1
ATOM 570 N N . GLU A 1 75 ? -10 -5.883 -26.531 1 95.69 75 GLU A N 1
ATOM 571 C CA . GLU A 1 75 ? -10.672 -5.82 -27.828 1 95.69 75 GLU A CA 1
ATOM 572 C C . GLU A 1 75 ? -9.898 -4.953 -28.812 1 95.69 75 GLU A C 1
ATOM 574 O O . GLU A 1 75 ? -9.133 -4.074 -28.406 1 95.69 75 GLU A O 1
ATOM 579 N N . GLY A 1 76 ? -10.039 -5.223 -30.031 1 92.44 76 GLY A N 1
ATOM 580 C CA . GLY A 1 76 ? -9.562 -4.348 -31.094 1 92.44 76 GLY A CA 1
ATOM 581 C C . GLY A 1 76 ? -8.078 -4.504 -31.359 1 92.44 76 GLY A C 1
ATOM 582 O O . GLY A 1 76 ? -7.453 -3.621 -31.953 1 92.44 76 GLY A O 1
ATOM 583 N N . ILE A 1 77 ? -7.492 -5.613 -30.922 1 91.06 77 ILE A N 1
ATOM 584 C CA . ILE A 1 77 ? -6.074 -5.832 -31.172 1 91.06 77 ILE A CA 1
ATOM 585 C C . ILE A 1 77 ? -5.871 -6.309 -32.625 1 91.06 77 ILE A C 1
ATOM 587 O O . ILE A 1 77 ? -6.648 -7.121 -33.125 1 91.06 77 ILE A O 1
ATOM 591 N N . SER A 1 78 ? -4.855 -5.77 -33.219 1 92.19 78 SER A N 1
ATOM 592 C CA . SER A 1 78 ? -4.523 -6.203 -34.594 1 92.19 78 SER A CA 1
ATOM 593 C C . SER A 1 78 ? -3.971 -7.625 -34.594 1 92.19 78 SER A C 1
ATOM 595 O O . SER A 1 78 ? -3.316 -8.047 -33.625 1 92.19 78 SER A O 1
ATOM 597 N N . PRO A 1 79 ? -4.195 -8.344 -35.656 1 87.81 79 PRO A N 1
ATOM 598 C CA . PRO A 1 79 ? -3.725 -9.727 -35.719 1 87.81 79 PRO A CA 1
ATOM 599 C C . PRO A 1 79 ? -2.205 -9.844 -35.656 1 87.81 79 PRO A C 1
ATOM 601 O O . PRO A 1 79 ? -1.684 -10.883 -35.219 1 87.81 79 PRO A O 1
ATOM 604 N N . HIS A 1 80 ? -1.481 -8.828 -35.969 1 90.81 80 HIS A N 1
ATOM 605 C CA . HIS A 1 80 ? -0.025 -8.906 -35.969 1 90.81 80 HIS A CA 1
ATOM 606 C C . HIS A 1 80 ? 0.571 -8.305 -34.719 1 90.81 80 HIS A C 1
ATOM 608 O O . HIS A 1 80 ? 1.776 -8.406 -34.469 1 90.81 80 HIS A O 1
ATOM 614 N N . GLU A 1 81 ? -0.27 -7.746 -33.938 1 94.44 81 GLU A N 1
ATOM 615 C CA . GLU A 1 81 ? 0.201 -7.098 -32.719 1 94.44 81 GLU A CA 1
ATOM 616 C C . GLU A 1 81 ? 0.559 -8.125 -31.656 1 94.44 81 GLU A C 1
ATOM 618 O O . GLU A 1 81 ? -0.157 -9.109 -31.469 1 94.44 81 GLU A O 1
ATOM 623 N N . LYS A 1 82 ? 1.716 -8.016 -31.078 1 96.56 82 LYS A N 1
ATOM 624 C CA . LYS A 1 82 ? 2.123 -8.828 -29.938 1 96.56 82 LYS A CA 1
ATOM 625 C C . LYS A 1 82 ? 2.045 -8.031 -28.641 1 96.56 82 LYS A C 1
ATOM 627 O O . LYS A 1 82 ? 2.525 -6.898 -28.578 1 96.56 82 LYS A O 1
ATOM 632 N N . LEU A 1 83 ? 1.397 -8.609 -27.719 1 97.81 83 LEU A N 1
ATOM 633 C CA . LEU A 1 83 ? 1.15 -7.914 -26.469 1 97.81 83 LEU A CA 1
ATOM 634 C C . LEU A 1 83 ? 1.91 -8.578 -25.328 1 97.81 83 LEU A C 1
ATOM 636 O O . LEU A 1 83 ? 2.268 -9.75 -25.406 1 97.81 83 LEU A O 1
ATOM 640 N N . PRO A 1 84 ? 2.219 -7.793 -24.25 1 97.75 84 PRO A N 1
ATOM 641 C CA . PRO A 1 84 ? 2.719 -8.438 -23.031 1 97.75 84 PRO A CA 1
ATOM 642 C C . PRO A 1 84 ? 1.709 -9.398 -22.422 1 97.75 84 PRO A C 1
ATOM 644 O O . PRO A 1 84 ? 0.526 -9.367 -22.766 1 97.75 84 PRO A O 1
ATOM 647 N N . ALA A 1 85 ? 2.178 -10.266 -21.531 1 98.38 85 ALA A N 1
ATOM 648 C CA . ALA A 1 85 ? 1.295 -11.242 -20.906 1 98.38 85 ALA A CA 1
ATOM 649 C C . ALA A 1 85 ? 1.465 -11.227 -19.391 1 98.38 85 ALA A C 1
ATOM 651 O O . ALA A 1 85 ? 2.58 -11.07 -18.875 1 98.38 85 ALA A O 1
ATOM 652 N N . PHE A 1 86 ? 0.383 -11.312 -18.75 1 98.81 86 PHE A N 1
ATOM 653 C CA . PHE A 1 86 ? 0.334 -11.523 -17.312 1 98.81 86 PHE A CA 1
ATOM 654 C C . PHE A 1 86 ? -0.27 -12.891 -16.984 1 98.81 86 PHE A C 1
ATOM 656 O O . PHE A 1 86 ? -1.486 -13.07 -17.062 1 98.81 86 PHE A O 1
ATOM 663 N N . VAL A 1 87 ? 0.564 -13.875 -16.609 1 98.88 87 VAL A N 1
ATOM 664 C CA . VAL A 1 87 ? 0.097 -15.211 -16.25 1 98.88 87 VAL A CA 1
ATOM 665 C C . VAL A 1 87 ? -0.365 -15.219 -14.789 1 98.88 87 VAL A C 1
ATOM 667 O O . VAL A 1 87 ? 0.413 -14.906 -13.883 1 98.88 87 VAL A O 1
ATOM 670 N N . PHE A 1 88 ? -1.591 -15.562 -14.617 1 98.88 88 PHE A N 1
ATOM 671 C CA . PHE A 1 88 ? -2.191 -15.492 -13.289 1 98.88 88 PHE A CA 1
ATOM 672 C C . PHE A 1 88 ? -2.574 -16.875 -12.789 1 98.88 88 PHE A C 1
ATOM 674 O O . PHE A 1 88 ? -3.275 -17.625 -13.484 1 98.88 88 PHE A O 1
ATOM 681 N N . PHE A 1 89 ? -2.072 -17.234 -11.594 1 98.88 89 PHE A N 1
ATOM 682 C CA . PHE A 1 89 ? -2.428 -18.469 -10.898 1 98.88 89 PHE A CA 1
ATOM 683 C C . PHE A 1 89 ? -3.406 -18.188 -9.766 1 98.88 89 PHE A C 1
ATOM 685 O O . PHE A 1 89 ? -3.078 -17.484 -8.812 1 98.88 89 PHE A O 1
ATOM 692 N N . PRO A 1 90 ? -4.625 -18.766 -9.844 1 97.88 90 PRO A N 1
ATOM 693 C CA . PRO A 1 90 ? -5.645 -18.469 -8.836 1 97.88 90 PRO A CA 1
ATOM 694 C C . PRO A 1 90 ? -5.379 -19.156 -7.5 1 97.88 90 PRO A C 1
ATOM 696 O O . PRO A 1 90 ? -4.754 -20.219 -7.469 1 97.88 90 PRO A O 1
ATOM 699 N N . GLY A 1 91 ? -5.875 -18.484 -6.488 1 97.56 91 GLY A N 1
ATOM 700 C CA . GLY A 1 91 ? -5.879 -19.125 -5.184 1 97.56 91 GLY A CA 1
ATOM 701 C C . GLY A 1 91 ? -6.918 -20.219 -5.062 1 97.56 91 GLY A C 1
ATOM 702 O O . GLY A 1 91 ? -7.402 -20.75 -6.07 1 97.56 91 GLY A O 1
ATOM 703 N N . GLY A 1 92 ? -7.086 -20.641 -3.789 1 96.25 92 GLY A N 1
ATOM 704 C CA . GLY A 1 92 ? -8.031 -21.703 -3.516 1 96.25 92 GLY A CA 1
ATOM 705 C C . GLY A 1 92 ? -7.406 -22.891 -2.807 1 96.25 92 GLY A C 1
ATOM 706 O O . GLY A 1 92 ? -7.898 -24.016 -2.912 1 96.25 92 GLY A O 1
ATOM 707 N N . GLY A 1 93 ? -6.301 -22.688 -2.188 1 97.44 93 GLY A N 1
ATOM 708 C CA . GLY A 1 93 ? -5.664 -23.703 -1.366 1 97.44 93 GLY A CA 1
ATOM 709 C C . GLY A 1 93 ? -5.184 -24.906 -2.168 1 97.44 93 GLY A C 1
ATOM 710 O O . GLY A 1 93 ? -5.145 -26.031 -1.658 1 97.44 93 GLY A O 1
ATOM 711 N N . PHE A 1 94 ? -5.008 -24.719 -3.471 1 98.12 94 PHE A N 1
ATOM 712 C CA . PHE A 1 94 ? -4.625 -25.781 -4.398 1 98.12 94 PHE A CA 1
ATOM 713 C C . PHE A 1 94 ? -5.781 -26.734 -4.621 1 98.12 94 PHE A C 1
ATOM 715 O O . PHE A 1 94 ? -5.656 -27.703 -5.383 1 98.12 94 PHE A O 1
ATOM 722 N N . CYS A 1 95 ? -6.934 -26.469 -4.004 1 97.38 95 CYS A N 1
ATOM 723 C CA . CYS A 1 95 ? -8.023 -27.438 -3.99 1 97.38 95 CYS A CA 1
ATOM 724 C C . CYS A 1 95 ? -9.258 -26.891 -4.688 1 97.38 95 CYS A C 1
ATOM 726 O O . CYS A 1 95 ? -10.172 -27.641 -5.027 1 97.38 95 CYS A O 1
ATOM 728 N N . PHE A 1 96 ? -9.297 -25.578 -4.848 1 94.12 96 PHE A N 1
ATOM 729 C CA . PHE A 1 96 ? -10.461 -24.922 -5.441 1 94.12 96 PHE A CA 1
ATOM 730 C C . PHE A 1 96 ? -10.023 -23.922 -6.508 1 94.12 96 PHE A C 1
ATOM 732 O O . PHE A 1 96 ? -9.023 -23.234 -6.348 1 94.12 96 PHE A O 1
ATOM 739 N N . ILE A 1 97 ? -10.805 -23.797 -7.602 1 93.56 97 ILE A N 1
ATOM 740 C CA . ILE A 1 97 ? -10.656 -22.734 -8.578 1 93.56 97 ILE A CA 1
ATOM 741 C C . ILE A 1 97 ? -12.039 -22.234 -9.016 1 93.56 97 ILE A C 1
ATOM 743 O O . ILE A 1 97 ? -12.891 -23.047 -9.398 1 93.56 97 ILE A O 1
ATOM 747 N N . GLU A 1 98 ? -12.266 -21.031 -8.789 1 89.62 98 GLU A N 1
ATOM 748 C CA . GLU A 1 98 ? -13.461 -20.359 -9.289 1 89.62 98 GLU A CA 1
ATOM 749 C C . GLU A 1 98 ? -13.102 -19.172 -10.18 1 89.62 98 GLU A C 1
ATOM 751 O O . GLU A 1 98 ? -12.977 -18.047 -9.695 1 89.62 98 GLU A O 1
ATOM 756 N N . GLU A 1 99 ? -13.016 -19.438 -11.477 1 92.38 99 GLU A N 1
ATOM 757 C CA . GLU A 1 99 ? -12.539 -18.422 -12.414 1 92.38 99 GLU A CA 1
ATOM 758 C C . GLU A 1 99 ? -13.445 -17.188 -12.406 1 92.38 99 GLU A C 1
ATOM 760 O O . GLU A 1 99 ? -12.977 -16.062 -12.625 1 92.38 99 GLU A O 1
ATOM 765 N N . SER A 1 100 ? -14.734 -17.375 -12.164 1 90.25 100 SER A N 1
ATOM 766 C CA . SER A 1 100 ? -15.695 -16.266 -12.188 1 90.25 100 SER A CA 1
ATOM 767 C C . SER A 1 100 ? -15.312 -15.188 -11.18 1 90.25 100 SER A C 1
ATOM 769 O O . SER A 1 100 ? -15.695 -14.023 -11.336 1 90.25 100 SER A O 1
ATOM 771 N N . PHE A 1 101 ? -14.578 -15.562 -10.141 1 90.38 101 PHE A N 1
ATOM 772 C CA . PHE A 1 101 ? -14.172 -14.617 -9.102 1 90.38 101 PHE A CA 1
ATOM 773 C C . PHE A 1 101 ? -13.141 -13.633 -9.641 1 90.38 101 PHE A C 1
ATOM 775 O O . PHE A 1 101 ? -13.008 -12.523 -9.117 1 90.38 101 PHE A O 1
ATOM 782 N N . TYR A 1 102 ? -12.477 -14.031 -10.703 1 93.94 102 TYR A N 1
ATOM 783 C CA . TYR A 1 102 ? -11.289 -13.289 -11.109 1 93.94 102 TYR A CA 1
ATOM 784 C C . TYR A 1 102 ? -11.547 -12.508 -12.391 1 93.94 102 TYR A C 1
ATOM 786 O O . TYR A 1 102 ? -10.688 -11.766 -12.859 1 93.94 102 TYR A O 1
ATOM 794 N N . VAL A 1 103 ? -12.734 -12.609 -12.961 1 93.62 103 VAL A N 1
ATOM 795 C CA . VAL A 1 103 ? -13.031 -12.031 -14.266 1 93.62 103 VAL A CA 1
ATOM 796 C C . VAL A 1 103 ? -12.812 -10.523 -14.227 1 93.62 103 VAL A C 1
ATOM 798 O O . VAL A 1 103 ? -12.172 -9.961 -15.117 1 93.62 103 VAL A O 1
ATOM 801 N N . PHE A 1 104 ? -13.312 -9.922 -13.219 1 94.12 104 PHE A N 1
ATOM 802 C CA . PHE A 1 104 ? -13.172 -8.477 -13.109 1 94.12 104 PHE A CA 1
ATOM 803 C C . PHE A 1 104 ? -11.703 -8.078 -13.07 1 94.12 104 PHE A C 1
ATOM 805 O O . PHE A 1 104 ? -11.273 -7.172 -13.789 1 94.12 104 PHE A O 1
ATOM 812 N N . LEU A 1 105 ? -10.953 -8.727 -12.227 1 95.75 105 LEU A N 1
ATOM 813 C CA . LEU A 1 105 ? -9.539 -8.414 -12.023 1 95.75 105 LEU A CA 1
ATOM 814 C C . LEU A 1 105 ? -8.75 -8.617 -13.312 1 95.75 105 LEU A C 1
ATOM 816 O O . LEU A 1 105 ? -8.008 -7.73 -13.734 1 95.75 105 LEU A O 1
ATOM 820 N N . LEU A 1 106 ? -8.906 -9.734 -13.953 1 96.75 106 LEU A N 1
ATOM 821 C CA . LEU A 1 106 ? -8.141 -10.086 -15.141 1 96.75 106 LEU A CA 1
ATOM 822 C C . LEU A 1 106 ? -8.531 -9.203 -16.312 1 96.75 106 LEU A C 1
ATOM 824 O O . LEU A 1 106 ? -7.668 -8.781 -17.094 1 96.75 106 LEU A O 1
ATOM 828 N N . SER A 1 107 ? -9.891 -8.961 -16.453 1 96.94 107 SER A N 1
ATOM 829 C CA . SER A 1 107 ? -10.344 -8.062 -17.5 1 96.94 107 SER A CA 1
ATOM 830 C C . SER A 1 107 ? -9.789 -6.652 -17.312 1 96.94 107 SER A C 1
ATOM 832 O O . SER A 1 107 ? -9.422 -5.984 -18.281 1 96.94 107 SER A O 1
ATOM 834 N N . THR A 1 108 ? -9.734 -6.23 -16.094 1 97.19 108 THR A N 1
ATOM 835 C CA . THR A 1 108 ? -9.211 -4.91 -15.773 1 97.19 108 THR A CA 1
ATOM 836 C C . THR A 1 108 ? -7.738 -4.805 -16.156 1 97.19 108 THR A C 1
ATOM 838 O O . THR A 1 108 ? -7.324 -3.83 -16.781 1 97.19 108 THR A O 1
ATOM 841 N N . PHE A 1 109 ? -6.953 -5.781 -15.805 1 98 109 PHE A N 1
ATOM 842 C CA . PHE A 1 109 ? -5.539 -5.75 -16.156 1 98 109 PHE A CA 1
ATOM 843 C C . PHE A 1 109 ? -5.355 -5.805 -17.672 1 98 109 PHE A C 1
ATOM 845 O O . PHE A 1 109 ? -4.539 -5.07 -18.234 1 98 109 PHE A O 1
ATOM 852 N N . ALA A 1 110 ? -6.113 -6.676 -18.328 1 98.25 110 ALA A N 1
ATOM 853 C CA . ALA A 1 110 ? -6 -6.828 -19.766 1 98.25 110 ALA A CA 1
ATOM 854 C C . ALA A 1 110 ? -6.266 -5.508 -20.484 1 98.25 110 ALA A C 1
ATOM 856 O O . ALA A 1 110 ? -5.484 -5.094 -21.344 1 98.25 110 ALA A O 1
ATOM 857 N N . VAL A 1 111 ? -7.305 -4.84 -20.078 1 97.94 111 VAL A N 1
ATOM 858 C CA . VAL A 1 111 ? -7.746 -3.635 -20.781 1 97.94 111 VAL A CA 1
ATOM 859 C C . VAL A 1 111 ? -6.84 -2.461 -20.406 1 97.94 111 VAL A C 1
ATOM 861 O O . VAL A 1 111 ? -6.344 -1.754 -21.281 1 97.94 111 VAL A O 1
ATOM 864 N N . ASP A 1 112 ? -6.562 -2.303 -19.156 1 97.5 112 ASP A N 1
ATOM 865 C CA . ASP A 1 112 ? -5.859 -1.104 -18.703 1 97.5 112 ASP A CA 1
ATOM 866 C C . ASP A 1 112 ? -4.379 -1.163 -19.078 1 97.5 112 ASP A C 1
ATOM 868 O O . ASP A 1 112 ? -3.727 -0.127 -19.203 1 97.5 112 ASP A O 1
ATOM 872 N N . LEU A 1 113 ? -3.826 -2.357 -19.234 1 98 113 LEU A N 1
ATOM 873 C CA . LEU A 1 113 ? -2.402 -2.496 -19.516 1 98 113 LEU A CA 1
ATOM 874 C C . LEU A 1 113 ? -2.176 -2.928 -20.969 1 98 113 LEU A C 1
ATOM 876 O O . LEU A 1 113 ? -1.032 -3.094 -21.391 1 98 113 LEU A O 1
ATOM 880 N N . ASN A 1 114 ? -3.248 -3.072 -21.672 1 97.5 114 ASN A N 1
ATOM 881 C CA . ASN A 1 114 ? -3.148 -3.607 -23.031 1 97.5 114 ASN A CA 1
ATOM 882 C C . ASN A 1 114 ? -2.256 -4.844 -23.078 1 97.5 114 ASN A C 1
ATOM 884 O O . ASN A 1 114 ? -1.282 -4.883 -23.828 1 97.5 114 ASN A O 1
ATOM 888 N N . CYS A 1 115 ? -2.613 -5.832 -22.281 1 98.38 115 CYS A N 1
ATOM 889 C CA . CYS A 1 115 ? -1.895 -7.098 -22.188 1 98.38 115 CYS A CA 1
ATOM 890 C C . CYS A 1 115 ? -2.857 -8.273 -22.266 1 98.38 115 CYS A C 1
ATOM 892 O O . CYS A 1 115 ? -4.074 -8.094 -22.234 1 98.38 115 CYS A O 1
ATOM 894 N N . ILE A 1 116 ? -2.326 -9.438 -22.453 1 98.69 116 ILE A N 1
ATOM 895 C CA . ILE A 1 116 ? -3.113 -10.664 -22.375 1 98.69 116 ILE A CA 1
ATOM 896 C C . ILE A 1 116 ? -2.992 -11.266 -20.984 1 98.69 116 ILE A C 1
ATOM 898 O O . ILE A 1 116 ? -1.895 -11.625 -20.547 1 98.69 116 ILE A O 1
ATOM 902 N N . ALA A 1 117 ? -4.07 -11.281 -20.281 1 98.75 117 ALA A N 1
ATOM 903 C CA . ALA A 1 117 ? -4.098 -11.977 -19 1 98.75 117 ALA A CA 1
ATOM 904 C C . ALA A 1 117 ? -4.367 -13.469 -19.203 1 98.75 117 ALA A C 1
ATOM 906 O O . ALA A 1 117 ? -5.359 -13.852 -19.812 1 98.75 117 ALA A O 1
ATOM 907 N N . VAL A 1 118 ? -3.49 -14.305 -18.703 1 98.88 118 VAL A N 1
ATOM 908 C CA . VAL A 1 118 ? -3.527 -15.758 -18.891 1 98.88 118 VAL A CA 1
ATOM 909 C C . VAL A 1 118 ? -3.93 -16.438 -17.578 1 98.88 118 VAL A C 1
ATOM 911 O O . VAL A 1 118 ? -3.123 -16.531 -16.641 1 98.88 118 VAL A O 1
ATOM 914 N N . PHE A 1 119 ? -5.152 -16.875 -17.484 1 98.62 119 PHE A N 1
ATOM 915 C CA . PHE A 1 119 ? -5.66 -17.547 -16.312 1 98.62 119 PHE A CA 1
ATOM 916 C C . PHE A 1 119 ? -5.41 -19.047 -16.391 1 98.62 119 PHE A C 1
ATOM 918 O O . PHE A 1 119 ? -5.93 -19.719 -17.297 1 98.62 119 PHE A O 1
ATOM 925 N N . VAL A 1 120 ? -4.68 -19.625 -15.43 1 98.94 120 VAL A N 1
ATOM 926 C CA . VAL A 1 120 ? -4.285 -21.016 -15.484 1 98.94 120 VAL A CA 1
ATOM 927 C C . VAL A 1 120 ? -5.199 -21.859 -14.586 1 98.94 120 VAL A C 1
ATOM 929 O O . VAL A 1 120 ? -5.227 -21.656 -13.367 1 98.94 120 VAL A O 1
ATOM 932 N N . ASN A 1 121 ? -5.93 -22.719 -15.188 1 98.44 121 ASN A N 1
ATOM 933 C CA . ASN A 1 121 ? -6.762 -23.656 -14.453 1 98.44 121 ASN A CA 1
ATOM 934 C C . ASN A 1 121 ? -5.996 -24.938 -14.133 1 98.44 121 ASN A C 1
ATOM 936 O O . ASN A 1 121 ? -6.309 -26 -14.672 1 98.44 121 ASN A O 1
ATOM 940 N N . TYR A 1 122 ? -5.07 -24.828 -13.203 1 98.62 122 TYR A N 1
ATOM 941 C CA . TYR A 1 122 ? -4.18 -25.953 -12.891 1 98.62 122 TYR A CA 1
ATOM 942 C C . TYR A 1 122 ? -4.941 -27.078 -12.211 1 98.62 122 TYR A C 1
ATOM 944 O O . TYR A 1 122 ? -6.055 -26.875 -11.719 1 98.62 122 TYR A O 1
ATOM 952 N N . SER A 1 123 ? -4.363 -28.281 -12.164 1 98.38 123 SER A N 1
ATOM 953 C CA . SER A 1 123 ? -4.969 -29.469 -11.555 1 98.38 123 SER A CA 1
ATOM 954 C C . SER A 1 123 ? -5.07 -29.312 -10.039 1 98.38 123 SER A C 1
ATOM 956 O O . SER A 1 123 ? -4.188 -28.734 -9.406 1 98.38 123 SER A O 1
ATOM 958 N N . LEU A 1 124 ? -6.082 -29.875 -9.445 1 97.81 124 LEU A N 1
ATOM 959 C CA . LEU A 1 124 ? -6.418 -29.578 -8.055 1 97.81 124 LEU A CA 1
ATOM 960 C C . LEU A 1 124 ? -6.098 -30.781 -7.164 1 97.81 124 LEU A C 1
ATOM 962 O O . LEU A 1 124 ? -6.164 -31.922 -7.609 1 97.81 124 LEU A O 1
ATOM 966 N N . SER A 1 125 ? -5.742 -30.453 -6.027 1 97.56 125 SER A N 1
ATOM 967 C CA . SER A 1 125 ? -5.629 -31.438 -4.953 1 97.56 125 SER A CA 1
ATOM 968 C C . SER A 1 125 ? -6.98 -31.703 -4.305 1 97.56 125 SER A C 1
ATOM 970 O O . SER A 1 125 ? -7.867 -30.844 -4.328 1 97.56 125 SER A O 1
ATOM 972 N N . PRO A 1 126 ? -7.199 -32.969 -3.732 1 96 126 PRO A N 1
ATOM 973 C CA . PRO A 1 126 ? -6.195 -34 -3.449 1 96 126 PRO A CA 1
ATOM 974 C C . PRO A 1 126 ? -6.004 -34.969 -4.609 1 96 126 PRO A C 1
ATOM 976 O O . PRO A 1 126 ? -5.223 -35.906 -4.5 1 96 126 PRO A O 1
ATOM 979 N N . GLU A 1 127 ? -6.723 -34.75 -5.762 1 96.56 127 GLU A N 1
ATOM 980 C CA . GLU A 1 127 ? -6.602 -35.656 -6.891 1 96.56 127 GLU A CA 1
ATOM 981 C C . GLU A 1 127 ? -5.16 -35.75 -7.391 1 96.56 127 GLU A C 1
ATOM 983 O O . GLU A 1 127 ? -4.703 -36.781 -7.832 1 96.56 127 GLU A O 1
ATOM 988 N N . VAL A 1 128 ? -4.461 -34.656 -7.406 1 96.62 128 VAL A N 1
ATOM 989 C CA . VAL A 1 128 ? -3.023 -34.625 -7.664 1 96.62 128 VAL A CA 1
ATOM 990 C C . VAL A 1 128 ? -2.32 -33.875 -6.543 1 96.62 128 VAL A C 1
ATOM 992 O O . VAL A 1 128 ? -2.951 -33.094 -5.82 1 96.62 128 VAL A O 1
ATOM 995 N N . LYS A 1 129 ? -1.054 -34.125 -6.371 1 97.75 129 LYS A N 1
ATOM 996 C CA . LYS A 1 129 ? -0.251 -33.469 -5.348 1 97.75 129 LYS A CA 1
ATOM 997 C C . LYS A 1 129 ? 0.958 -32.781 -5.961 1 97.75 129 LYS A C 1
ATOM 999 O O . LYS A 1 129 ? 1.204 -32.875 -7.164 1 97.75 129 LYS A O 1
ATOM 1004 N N . PHE A 1 130 ? 1.628 -31.953 -5.168 1 98.19 130 PHE A N 1
ATOM 1005 C CA . PHE A 1 130 ? 2.912 -31.391 -5.562 1 98.19 130 PHE A CA 1
ATOM 1006 C C . PHE A 1 130 ? 3.826 -32.469 -6.133 1 98.19 130 PHE A C 1
ATOM 1008 O O . PHE A 1 130 ? 3.896 -33.562 -5.598 1 98.19 130 PHE A O 1
ATOM 1015 N N . PRO A 1 131 ? 4.367 -32.156 -7.293 1 98.19 131 PRO A N 1
ATOM 1016 C CA . PRO A 1 131 ? 4.559 -30.844 -7.914 1 98.19 131 PRO A CA 1
ATOM 1017 C C . PRO A 1 131 ? 3.723 -30.656 -9.18 1 98.19 131 PRO A C 1
ATOM 1019 O O . PRO A 1 131 ? 4.086 -29.875 -10.055 1 98.19 131 PRO A O 1
ATOM 1022 N N . VAL A 1 132 ? 2.65 -31.344 -9.32 1 98.44 132 VAL A N 1
ATOM 1023 C CA . VAL A 1 132 ? 1.91 -31.375 -10.578 1 98.44 132 VAL A CA 1
ATOM 1024 C C . VAL A 1 132 ? 1.473 -29.969 -10.969 1 98.44 132 VAL A C 1
ATOM 1026 O O . VAL A 1 132 ? 1.771 -29.5 -12.062 1 98.44 132 VAL A O 1
ATOM 1029 N N . ALA A 1 133 ? 0.788 -29.266 -10.039 1 98.69 133 ALA A N 1
ATOM 1030 C CA . ALA A 1 133 ? 0.313 -27.906 -10.336 1 98.69 133 ALA A CA 1
ATOM 1031 C C . ALA A 1 133 ? 1.476 -26.984 -10.672 1 98.69 133 ALA A C 1
ATOM 1033 O O . ALA A 1 133 ? 1.358 -26.125 -11.555 1 98.69 133 ALA A O 1
ATOM 1034 N N . LEU A 1 134 ? 2.605 -27.125 -9.977 1 98.62 134 LEU A N 1
ATOM 1035 C CA . LEU A 1 134 ? 3.785 -26.312 -10.258 1 98.62 134 LEU A CA 1
ATOM 1036 C C . LEU A 1 134 ? 4.316 -26.609 -11.656 1 98.62 134 LEU A C 1
ATOM 1038 O O . LEU A 1 134 ? 4.664 -25.688 -12.398 1 98.62 134 LEU A O 1
ATOM 1042 N N . ASN A 1 135 ? 4.395 -27.859 -11.984 1 98.19 135 ASN A N 1
ATOM 1043 C CA . ASN A 1 135 ? 4.848 -28.234 -13.32 1 98.19 135 ASN A CA 1
ATOM 1044 C C . ASN A 1 135 ? 3.934 -27.672 -14.398 1 98.19 135 ASN A C 1
ATOM 1046 O O . ASN A 1 135 ? 4.406 -27.219 -15.445 1 98.19 135 ASN A O 1
ATOM 1050 N N . GLU A 1 136 ? 2.666 -27.734 -14.156 1 98.75 136 GLU A N 1
ATOM 1051 C CA . GLU A 1 136 ? 1.705 -27.141 -15.086 1 98.75 136 GLU A CA 1
ATOM 1052 C C . GLU A 1 136 ? 1.921 -25.625 -15.211 1 98.75 136 GLU A C 1
ATOM 1054 O O . GLU A 1 136 ? 1.924 -25.094 -16.312 1 98.75 136 GLU A O 1
ATOM 1059 N N . ALA A 1 137 ? 2.082 -24.969 -14.07 1 98.56 137 ALA A N 1
ATOM 1060 C CA . ALA A 1 137 ? 2.369 -23.531 -14.078 1 98.56 137 ALA A CA 1
ATOM 1061 C C . ALA A 1 137 ? 3.613 -23.234 -14.906 1 98.56 137 ALA A C 1
ATOM 1063 O O . ALA A 1 137 ? 3.604 -22.328 -15.742 1 98.56 137 ALA A O 1
ATOM 1064 N N . HIS A 1 138 ? 4.645 -23.984 -14.68 1 97.62 138 HIS A N 1
ATOM 1065 C CA . HIS A 1 138 ? 5.891 -23.797 -15.414 1 97.62 138 HIS A CA 1
ATOM 1066 C C . HIS A 1 138 ? 5.691 -24.031 -16.906 1 97.62 138 HIS A C 1
ATOM 1068 O O . HIS A 1 138 ? 6.238 -23.281 -17.734 1 97.62 138 HIS A O 1
ATOM 1074 N N . SER A 1 139 ? 4.957 -25.047 -17.25 1 97.88 139 SER A N 1
ATOM 1075 C CA . SER A 1 139 ? 4.691 -25.344 -18.656 1 97.88 139 SER A CA 1
ATOM 1076 C C . SER A 1 139 ? 3.99 -24.188 -19.359 1 97.88 139 SER A C 1
ATOM 1078 O O . SER A 1 139 ? 4.309 -23.859 -20.5 1 97.88 139 SER A O 1
ATOM 1080 N N . VAL A 1 140 ? 3.02 -23.578 -18.672 1 98.38 140 VAL A N 1
ATOM 1081 C CA . VAL A 1 140 ? 2.301 -22.438 -19.25 1 98.38 140 VAL A CA 1
ATOM 1082 C C . VAL A 1 140 ? 3.258 -21.266 -19.422 1 98.38 140 VAL A C 1
ATOM 1084 O O . VAL A 1 140 ? 3.258 -20.609 -20.469 1 98.38 140 VAL A O 1
ATOM 1087 N N . VAL A 1 141 ? 4.102 -21 -18.438 1 97.94 141 VAL A N 1
ATOM 1088 C CA . VAL A 1 141 ? 5.062 -19.906 -18.516 1 97.94 141 VAL A CA 1
ATOM 1089 C C . VAL A 1 141 ? 6.039 -20.156 -19.656 1 97.94 141 VAL A C 1
ATOM 1091 O O . VAL A 1 141 ? 6.348 -19.234 -20.422 1 97.94 141 VAL A O 1
ATOM 1094 N N . GLU A 1 142 ? 6.504 -21.375 -19.781 1 96.5 142 GLU A N 1
ATOM 1095 C CA . GLU A 1 142 ? 7.387 -21.719 -20.891 1 96.5 142 GLU A CA 1
ATOM 1096 C C . GLU A 1 142 ? 6.699 -21.5 -22.234 1 96.5 142 GLU A C 1
ATOM 1098 O O . GLU A 1 142 ? 7.309 -20.969 -23.172 1 96.5 142 GLU A O 1
ATOM 1103 N N . TYR A 1 143 ? 5.457 -21.891 -22.312 1 96.88 143 TYR A N 1
ATOM 1104 C CA . TYR A 1 143 ? 4.691 -21.766 -23.547 1 96.88 143 TYR A CA 1
ATOM 1105 C C . TYR A 1 143 ? 4.594 -20.312 -23.969 1 96.88 143 TYR A C 1
ATOM 1107 O O . TYR A 1 143 ? 4.734 -19.984 -25.156 1 96.88 143 TYR A O 1
ATOM 1115 N N . VAL A 1 144 ? 4.406 -19.391 -23.016 1 97.31 144 VAL A N 1
ATOM 1116 C CA . VAL A 1 144 ? 4.148 -18 -23.359 1 97.31 144 VAL A CA 1
ATOM 1117 C C . VAL A 1 144 ? 5.469 -17.234 -23.469 1 97.31 144 VAL A C 1
ATOM 1119 O O . VAL A 1 144 ? 5.504 -16.109 -23.969 1 97.31 144 VAL A O 1
ATOM 1122 N N . THR A 1 145 ? 6.559 -17.828 -23.047 1 96.06 145 THR A N 1
ATOM 1123 C CA . THR A 1 145 ? 7.855 -17.172 -23.141 1 96.06 145 THR A CA 1
ATOM 1124 C C . THR A 1 145 ? 8.664 -17.75 -24.312 1 96.06 145 THR A C 1
ATOM 1126 O O . THR A 1 145 ? 9.727 -17.219 -24.641 1 96.06 145 THR A O 1
ATOM 1129 N N . ASN A 1 146 ? 8.219 -18.844 -24.859 1 94.75 146 ASN A N 1
ATOM 1130 C CA . ASN A 1 146 ? 8.82 -19.391 -26.078 1 94.75 146 ASN A CA 1
ATOM 1131 C C . ASN A 1 146 ? 8.352 -18.625 -27.312 1 94.75 146 ASN A C 1
ATOM 1133 O O . ASN A 1 146 ? 7.152 -18.547 -27.594 1 94.75 146 ASN A O 1
ATOM 1137 N N . PRO A 1 147 ? 9.281 -18.094 -28.094 1 94.38 147 PRO A N 1
ATOM 1138 C CA . PRO A 1 147 ? 8.906 -17.25 -29.234 1 94.38 147 PRO A CA 1
ATOM 1139 C C . PRO A 1 147 ? 7.934 -17.938 -30.188 1 94.38 147 PRO A C 1
ATOM 1141 O O . PRO A 1 147 ? 6.984 -17.312 -30.672 1 94.38 147 PRO A O 1
ATOM 1144 N N . THR A 1 148 ? 8.078 -19.188 -30.438 1 96.06 148 THR A N 1
ATOM 1145 C CA . THR A 1 148 ? 7.262 -19.906 -31.406 1 96.06 148 THR A CA 1
ATOM 1146 C C . THR A 1 148 ? 5.836 -20.078 -30.891 1 96.06 148 THR A C 1
ATOM 1148 O O . THR A 1 148 ? 4.875 -19.75 -31.594 1 96.06 148 THR A O 1
ATOM 1151 N N . THR A 1 149 ? 5.707 -20.516 -29.688 1 96.5 149 THR A N 1
ATOM 1152 C CA . THR A 1 149 ? 4.371 -20.781 -29.172 1 96.5 149 THR A CA 1
ATOM 1153 C C . THR A 1 149 ? 3.699 -19.484 -28.734 1 96.5 149 THR A C 1
ATOM 1155 O O . THR A 1 149 ? 2.482 -19.328 -28.859 1 96.5 149 THR A O 1
ATOM 1158 N N . ALA A 1 150 ? 4.457 -18.531 -28.25 1 96.31 150 ALA A N 1
ATOM 1159 C CA . ALA A 1 150 ? 3.918 -17.234 -27.828 1 96.31 150 ALA A CA 1
ATOM 1160 C C . ALA A 1 150 ? 3.264 -16.5 -29 1 96.31 150 ALA A C 1
ATOM 1162 O O . ALA A 1 150 ? 2.23 -15.852 -28.828 1 96.31 150 ALA A O 1
ATOM 1163 N N . SER A 1 151 ? 3.855 -16.625 -30.125 1 95.81 151 SER A N 1
ATOM 1164 C CA . SER A 1 151 ? 3.348 -15.938 -31.312 1 95.81 151 SER A CA 1
ATOM 1165 C C . SER A 1 151 ? 1.942 -16.422 -31.656 1 95.81 151 SER A C 1
ATOM 1167 O O . SER A 1 151 ? 1.117 -15.633 -32.125 1 95.81 151 SER A O 1
ATOM 1169 N N . LYS A 1 152 ? 1.651 -17.656 -31.359 1 95.56 152 LYS A N 1
ATOM 1170 C CA . LYS A 1 152 ? 0.339 -18.234 -31.656 1 95.56 152 LYS A CA 1
ATOM 1171 C C . LYS A 1 152 ? -0.74 -17.594 -30.781 1 95.56 152 LYS A C 1
ATOM 1173 O O . LYS A 1 152 ? -1.921 -17.609 -31.141 1 95.56 152 LYS A O 1
ATOM 1178 N N . LEU A 1 153 ? -0.334 -17 -29.75 1 96.94 153 LEU A N 1
ATOM 1179 C CA . LEU A 1 153 ? -1.271 -16.406 -28.797 1 96.94 153 LEU A CA 1
ATOM 1180 C C . LEU A 1 153 ? -1.211 -14.891 -28.859 1 96.94 153 LEU A C 1
ATOM 1182 O O . LEU A 1 153 ? -1.855 -14.203 -28.062 1 96.94 153 LEU A O 1
ATOM 1186 N N . GLN A 1 154 ? -0.348 -14.367 -29.703 1 97.19 154 GLN A N 1
ATOM 1187 C CA . GLN A 1 154 ? -0.127 -12.938 -29.859 1 97.19 154 GLN A CA 1
ATOM 1188 C C . GLN A 1 154 ? 0.556 -12.352 -28.625 1 97.19 154 GLN A C 1
ATOM 1190 O O . GLN A 1 154 ? 0.25 -11.234 -28.203 1 97.19 154 GLN A O 1
ATOM 1195 N N . ILE A 1 155 ? 1.409 -13.148 -28.062 1 97.19 155 ILE A N 1
ATOM 1196 C CA . ILE A 1 155 ? 2.139 -12.719 -26.875 1 97.19 155 ILE A CA 1
ATOM 1197 C C . ILE A 1 155 ? 3.582 -12.391 -27.25 1 97.19 155 ILE A C 1
ATOM 1199 O O . ILE A 1 155 ? 4.207 -13.102 -28.031 1 97.19 155 ILE A O 1
ATOM 1203 N N . ASP A 1 156 ? 4.094 -11.25 -26.812 1 96.56 156 ASP A N 1
ATOM 1204 C CA . ASP A 1 156 ? 5.52 -10.945 -26.828 1 96.56 156 ASP A CA 1
ATOM 1205 C C . ASP A 1 156 ? 6.266 -11.695 -25.734 1 96.56 156 ASP A C 1
ATOM 1207 O O . ASP A 1 156 ? 6.137 -11.375 -24.562 1 96.56 156 ASP A O 1
ATOM 1211 N N . PRO A 1 157 ? 7.039 -12.711 -26.109 1 95.5 157 PRO A N 1
ATOM 1212 C CA . PRO A 1 157 ? 7.648 -13.594 -25.109 1 95.5 157 PRO A CA 1
ATOM 1213 C C . PRO A 1 157 ? 8.664 -12.875 -24.234 1 95.5 157 PRO A C 1
ATOM 1215 O O . PRO A 1 157 ? 9.117 -13.422 -23.219 1 95.5 157 PRO A O 1
ATOM 1218 N N . SER A 1 158 ? 9.055 -11.633 -24.562 1 95.06 158 SER A N 1
ATOM 1219 C CA . SER A 1 158 ? 10.047 -10.891 -23.797 1 95.06 158 SER A CA 1
ATOM 1220 C C . SER A 1 158 ? 9.391 -10.008 -22.734 1 95.06 158 SER A C 1
ATOM 1222 O O . SER A 1 158 ? 10.07 -9.383 -21.922 1 95.06 158 SER A O 1
ATOM 1224 N N . ARG A 1 159 ? 8.094 -9.938 -22.719 1 96.75 159 ARG A N 1
ATOM 1225 C CA . ARG A 1 159 ? 7.344 -9.102 -21.781 1 96.75 159 ARG A CA 1
ATOM 1226 C C . ARG A 1 159 ? 6.289 -9.922 -21.047 1 96.75 159 ARG A C 1
ATOM 1228 O O . ARG A 1 159 ? 5.09 -9.688 -21.203 1 96.75 159 ARG A O 1
ATOM 1235 N N . VAL A 1 160 ? 6.746 -10.805 -20.094 1 97.81 160 VAL A N 1
ATOM 1236 C CA . VAL A 1 160 ? 5.855 -11.719 -19.391 1 97.81 160 VAL A CA 1
ATOM 1237 C C . VAL A 1 160 ? 6.039 -11.562 -17.875 1 97.81 160 VAL A C 1
ATOM 1239 O O . VAL A 1 160 ? 7.172 -11.492 -17.391 1 97.81 160 VAL A O 1
ATOM 1242 N N . ALA A 1 161 ? 4.988 -11.391 -17.188 1 98.5 161 ALA A N 1
ATOM 1243 C CA . ALA A 1 161 ? 4.961 -11.398 -15.727 1 98.5 161 ALA A CA 1
ATOM 1244 C C . ALA A 1 161 ? 4.07 -12.516 -15.195 1 98.5 161 ALA A C 1
ATOM 1246 O O . ALA A 1 161 ? 3.219 -13.039 -15.922 1 98.5 161 ALA A O 1
ATOM 1247 N N . VAL A 1 162 ? 4.312 -12.93 -13.961 1 98.75 162 VAL A N 1
ATOM 1248 C CA . VAL A 1 162 ? 3.482 -13.938 -13.312 1 98.75 162 VAL A CA 1
ATOM 1249 C C . VAL A 1 162 ? 2.885 -13.367 -12.031 1 98.75 162 VAL A C 1
ATOM 1251 O O . VAL A 1 162 ? 3.43 -12.422 -11.453 1 98.75 162 VAL A O 1
ATOM 1254 N N . GLY A 1 163 ? 1.777 -13.867 -11.617 1 98.81 163 GLY A N 1
ATOM 1255 C CA . GLY A 1 163 ? 1.173 -13.453 -10.359 1 98.81 163 GLY A CA 1
ATOM 1256 C C . GLY A 1 163 ? 0.049 -14.359 -9.906 1 98.81 163 GLY A C 1
ATOM 1257 O O . GLY A 1 163 ? -0.343 -15.281 -10.633 1 98.81 163 GLY A O 1
ATOM 1258 N N . GLY A 1 164 ? -0.406 -14.148 -8.727 1 98.75 164 GLY A N 1
ATOM 1259 C CA . GLY A 1 164 ? -1.501 -14.914 -8.148 1 98.75 164 GLY A CA 1
ATOM 1260 C C . GLY A 1 164 ? -1.721 -14.633 -6.676 1 98.75 164 GLY A C 1
ATOM 1261 O O . GLY A 1 164 ? -0.94 -13.906 -6.055 1 98.75 164 GLY A O 1
ATOM 1262 N N . ASP A 1 165 ? -2.85 -15.148 -6.141 1 98.5 165 ASP A N 1
ATOM 1263 C CA . ASP A 1 165 ? -3.184 -14.93 -4.734 1 98.5 165 ASP A CA 1
ATOM 1264 C C . ASP A 1 165 ? -3.158 -16.25 -3.957 1 98.5 165 ASP A C 1
ATOM 1266 O O . ASP A 1 165 ? -3.482 -17.297 -4.504 1 98.5 165 ASP A O 1
ATOM 1270 N N . SER A 1 166 ? -2.705 -16.203 -2.701 1 98.5 166 SER A N 1
ATOM 1271 C CA . SER A 1 166 ? -2.736 -17.344 -1.805 1 98.5 166 SER A CA 1
ATOM 1272 C C . SER A 1 166 ? -1.943 -18.516 -2.381 1 98.5 166 SER A C 1
ATOM 1274 O O . SER A 1 166 ? -0.741 -18.406 -2.627 1 98.5 166 SER A O 1
ATOM 1276 N N . ALA A 1 167 ? -2.643 -19.672 -2.771 1 98.69 167 ALA A N 1
ATOM 1277 C CA . ALA A 1 167 ? -2 -20.797 -3.438 1 98.69 167 ALA A CA 1
ATOM 1278 C C . ALA A 1 167 ? -1.387 -20.375 -4.77 1 98.69 167 ALA A C 1
ATOM 1280 O O . ALA A 1 167 ? -0.316 -20.859 -5.148 1 98.69 167 ALA A O 1
ATOM 1281 N N . GLY A 1 168 ? -2.096 -19.438 -5.449 1 98.75 168 GLY A N 1
ATOM 1282 C CA . GLY A 1 168 ? -1.56 -18.906 -6.688 1 98.75 168 GLY A CA 1
ATOM 1283 C C . GLY A 1 168 ? -0.321 -18.047 -6.484 1 98.75 168 GLY A C 1
ATOM 1284 O O . GLY A 1 168 ? 0.553 -18 -7.352 1 98.75 168 GLY A O 1
ATOM 1285 N N . GLY A 1 169 ? -0.302 -17.297 -5.32 1 98.88 169 GLY A N 1
ATOM 1286 C CA . GLY A 1 169 ? 0.926 -16.609 -4.945 1 98.88 169 GLY A CA 1
ATOM 1287 C C . GLY A 1 169 ? 2.09 -17.562 -4.723 1 98.88 169 GLY A C 1
ATOM 1288 O O . GLY A 1 169 ? 3.225 -17.266 -5.098 1 98.88 169 GLY A O 1
ATOM 1289 N N . ASN A 1 170 ? 1.834 -18.688 -4.102 1 98.88 170 ASN A N 1
ATOM 1290 C CA . ASN A 1 170 ? 2.836 -19.75 -3.963 1 98.88 170 ASN A CA 1
ATOM 1291 C C . ASN A 1 170 ? 3.369 -20.188 -5.32 1 98.88 170 ASN A C 1
ATOM 1293 O O . ASN A 1 170 ? 4.582 -20.234 -5.535 1 98.88 170 ASN A O 1
ATOM 1297 N N . LEU A 1 171 ? 2.432 -20.5 -6.242 1 98.88 171 LEU A N 1
ATOM 1298 C CA . LEU A 1 171 ? 2.818 -20.984 -7.562 1 98.88 171 LEU A CA 1
ATOM 1299 C C . LEU A 1 171 ? 3.637 -19.938 -8.305 1 98.88 171 LEU A C 1
ATOM 1301 O O . LEU A 1 171 ? 4.566 -20.266 -9.047 1 98.88 171 LEU A O 1
ATOM 1305 N N . SER A 1 172 ? 3.305 -18.656 -8.141 1 98.81 172 SER A N 1
ATOM 1306 C CA . SER A 1 172 ? 4.039 -17.578 -8.781 1 98.81 172 SER A CA 1
ATOM 1307 C C . SER A 1 172 ? 5.48 -17.516 -8.289 1 98.81 172 SER A C 1
ATOM 1309 O O . SER A 1 172 ? 6.414 -17.422 -9.086 1 98.81 172 SER A O 1
ATOM 1311 N N . ALA A 1 173 ? 5.652 -17.609 -6.98 1 98.75 173 ALA A N 1
ATOM 1312 C CA . ALA A 1 173 ? 6.996 -17.625 -6.406 1 98.75 173 ALA A CA 1
ATOM 1313 C C . ALA A 1 173 ? 7.758 -18.875 -6.816 1 98.75 173 ALA A C 1
ATOM 1315 O O . ALA A 1 173 ? 8.922 -18.797 -7.215 1 98.75 173 ALA A O 1
ATOM 1316 N N . ALA A 1 174 ? 7.09 -20 -6.766 1 98.69 174 ALA A N 1
ATOM 1317 C CA . ALA A 1 174 ? 7.711 -21.297 -7.035 1 98.69 174 ALA A CA 1
ATOM 1318 C C . ALA A 1 174 ? 8.117 -21.406 -8.5 1 98.69 174 ALA A C 1
ATOM 1320 O O . ALA A 1 174 ? 9.18 -21.953 -8.82 1 98.69 174 ALA A O 1
ATOM 1321 N N . VAL A 1 175 ? 7.27 -20.938 -9.422 1 98.06 175 VAL A N 1
ATOM 1322 C CA . VAL A 1 175 ? 7.586 -21.062 -10.836 1 98.06 175 VAL A CA 1
ATOM 1323 C C . VAL A 1 175 ? 8.789 -20.188 -11.172 1 98.06 175 VAL A C 1
ATOM 1325 O O . VAL A 1 175 ? 9.602 -20.531 -12.031 1 98.06 175 VAL A O 1
ATOM 1328 N N . SER A 1 176 ? 8.906 -19.016 -10.516 1 97.81 176 SER A N 1
ATOM 1329 C CA . SER A 1 176 ? 10.078 -18.156 -10.703 1 97.81 176 SER A CA 1
ATOM 1330 C C . SER A 1 176 ? 11.352 -18.859 -10.25 1 97.81 176 SER A C 1
ATOM 1332 O O . SER A 1 176 ? 12.375 -18.797 -10.938 1 97.81 176 SER A O 1
ATOM 1334 N N . LEU A 1 177 ? 11.281 -19.562 -9.117 1 97.56 177 LEU A N 1
ATOM 1335 C CA . LEU A 1 177 ? 12.406 -20.344 -8.625 1 97.56 177 LEU A CA 1
ATOM 1336 C C . LEU A 1 177 ? 12.742 -21.484 -9.586 1 97.56 177 LEU A C 1
ATOM 1338 O O . LEU A 1 177 ? 13.914 -21.688 -9.922 1 97.56 177 LEU A O 1
ATOM 1342 N N . LEU A 1 178 ? 11.695 -22.188 -9.992 1 97.12 178 LEU A N 1
ATOM 1343 C CA . LEU A 1 178 ? 11.883 -23.328 -10.883 1 97.12 178 LEU A CA 1
ATOM 1344 C C . LEU A 1 178 ? 12.492 -22.891 -12.203 1 97.12 178 LEU A C 1
ATOM 1346 O O . LEU A 1 178 ? 13.391 -23.547 -12.734 1 97.12 178 LEU A O 1
ATOM 1350 N N . ALA A 1 179 ? 11.977 -21.781 -12.758 1 96 179 ALA A N 1
ATO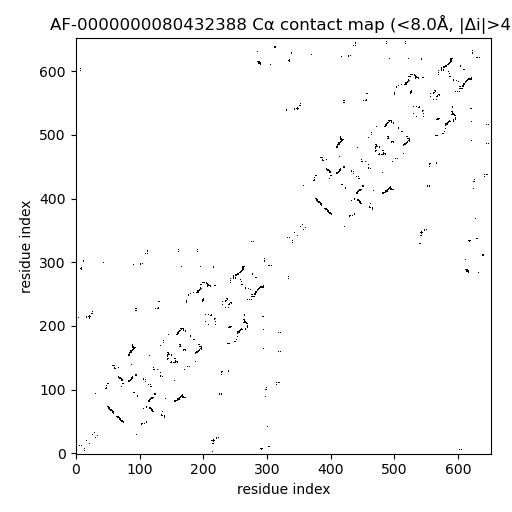M 1351 C CA . ALA A 1 179 ? 12.516 -21.234 -14 1 96 179 ALA A CA 1
ATOM 1352 C C . ALA A 1 179 ? 14 -20.922 -13.859 1 96 179 ALA A C 1
ATOM 1354 O O . ALA A 1 179 ? 14.781 -21.172 -14.781 1 96 179 ALA A O 1
ATOM 1355 N N . LYS A 1 180 ? 14.391 -20.375 -12.766 1 94.75 180 LYS A N 1
ATOM 1356 C CA . LYS A 1 180 ? 15.797 -20.109 -12.516 1 94.75 180 LYS A CA 1
ATOM 1357 C C . LYS A 1 180 ? 16.609 -21.406 -12.477 1 94.75 180 LYS A C 1
ATOM 1359 O O . LYS A 1 180 ? 17.656 -21.5 -13.117 1 94.75 180 LYS A O 1
ATOM 1364 N N . GLN A 1 181 ? 16.125 -22.328 -11.711 1 94.12 181 GLN A N 1
ATOM 1365 C CA . GLN A 1 181 ? 16.812 -23.609 -11.57 1 94.12 181 GLN A CA 1
ATOM 1366 C C . GLN A 1 181 ? 17.047 -24.266 -12.93 1 94.12 181 GLN A C 1
ATOM 1368 O O . GLN A 1 181 ? 18.078 -24.906 -13.148 1 94.12 181 GLN A O 1
ATOM 1373 N N . ARG A 1 182 ? 16.094 -24.031 -13.766 1 91.94 182 ARG A N 1
ATOM 1374 C CA . ARG A 1 182 ? 16.188 -24.625 -15.094 1 91.94 182 ARG A CA 1
ATOM 1375 C C . ARG A 1 182 ? 16.891 -23.703 -16.078 1 91.94 182 ARG A C 1
ATOM 1377 O O . ARG A 1 182 ? 16.891 -23.953 -17.281 1 91.94 182 ARG A O 1
ATOM 1384 N N . ASN A 1 183 ? 17.375 -22.547 -15.57 1 87.38 183 ASN A N 1
ATOM 1385 C CA . ASN A 1 183 ? 18.125 -21.547 -16.312 1 87.38 183 ASN A CA 1
ATOM 1386 C C . ASN A 1 183 ? 17.266 -20.875 -17.375 1 87.38 183 ASN A C 1
ATOM 1388 O O . ASN A 1 183 ? 17.719 -20.641 -18.5 1 87.38 183 ASN A O 1
ATOM 1392 N N . GLN A 1 184 ? 15.992 -20.656 -16.984 1 79.81 184 GLN A N 1
ATOM 1393 C CA . GLN A 1 184 ? 15.047 -20.062 -17.922 1 79.81 184 GLN A CA 1
ATOM 1394 C C . GLN A 1 184 ? 14.688 -18.641 -17.5 1 79.81 184 GLN A C 1
ATOM 1396 O O . GLN A 1 184 ? 14.023 -17.906 -18.25 1 79.81 184 GLN A O 1
ATOM 1401 N N . ILE A 1 185 ? 15.031 -18.219 -16.344 1 67 185 ILE A N 1
ATOM 1402 C CA . ILE A 1 185 ? 14.555 -16.953 -15.781 1 67 185 ILE A CA 1
ATOM 1403 C C . ILE A 1 185 ? 15.266 -15.789 -16.469 1 67 185 ILE A C 1
ATOM 1405 O O . ILE A 1 185 ? 14.648 -14.75 -16.734 1 67 185 ILE A O 1
ATOM 1409 N N . HIS A 1 186 ? 16.516 -16.141 -16.969 1 63.97 186 HIS A N 1
ATOM 1410 C CA . HIS A 1 186 ? 17.141 -14.961 -17.562 1 63.97 186 HIS A CA 1
ATOM 1411 C C . HIS A 1 186 ? 16.328 -14.469 -18.766 1 63.97 186 HIS A C 1
ATOM 1413 O O . HIS A 1 186 ? 16.219 -15.172 -19.781 1 63.97 186 HIS A O 1
ATOM 1419 N N . HIS A 1 187 ? 15.359 -13.375 -18.531 1 66 187 HIS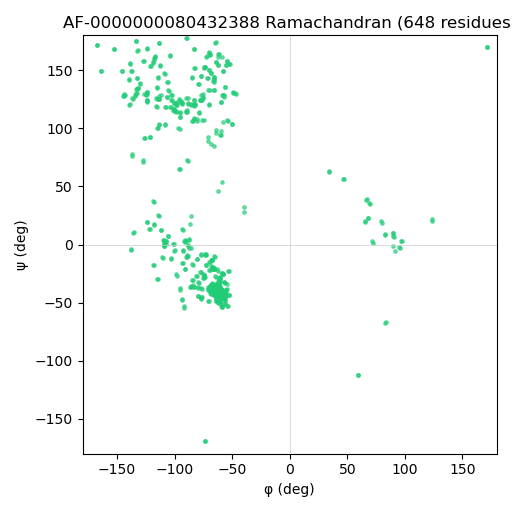 A N 1
ATOM 1420 C CA . HIS A 1 187 ? 14.648 -12.578 -19.531 1 66 187 HIS A CA 1
ATOM 1421 C C . HIS A 1 187 ? 13.234 -13.117 -19.766 1 66 187 HIS A C 1
ATOM 1423 O O . HIS A 1 187 ? 12.492 -12.578 -20.578 1 66 187 HIS A O 1
ATOM 1429 N N . SER A 1 188 ? 12.867 -14.273 -18.875 1 86.25 188 SER A N 1
ATOM 1430 C CA . SER A 1 188 ? 11.57 -14.844 -19.219 1 86.25 188 SER A CA 1
ATOM 1431 C C . SER A 1 188 ? 10.461 -14.227 -18.391 1 86.25 188 SER A C 1
ATOM 1433 O O . SER A 1 188 ? 9.414 -13.852 -18.922 1 86.25 188 SER A O 1
ATOM 1435 N N . ILE A 1 189 ? 10.695 -14.133 -17.078 1 96.5 189 ILE A N 1
ATOM 1436 C CA . ILE A 1 189 ? 9.711 -13.539 -16.188 1 96.5 189 ILE A CA 1
ATOM 1437 C C . ILE A 1 189 ? 10.188 -12.164 -15.727 1 96.5 189 ILE A C 1
ATOM 1439 O O . ILE A 1 189 ? 11.211 -12.047 -15.055 1 96.5 189 ILE A O 1
ATOM 1443 N N . LYS A 1 190 ? 9.461 -11.133 -16.047 1 96.75 190 LYS A N 1
ATOM 1444 C CA . LYS A 1 190 ? 9.914 -9.766 -15.828 1 96.75 190 LYS A CA 1
ATOM 1445 C C . LYS A 1 190 ? 9.484 -9.25 -14.453 1 96.75 190 LYS A C 1
ATOM 1447 O O . LYS A 1 190 ? 10.023 -8.258 -13.953 1 96.75 190 LYS A O 1
ATOM 1452 N N . HIS A 1 191 ? 8.469 -9.875 -13.898 1 97.69 191 HIS A N 1
ATOM 1453 C CA . HIS A 1 191 ? 7.934 -9.438 -12.609 1 97.69 191 HIS A CA 1
ATOM 1454 C C . HIS A 1 191 ? 7.055 -10.516 -11.984 1 97.69 191 HIS A C 1
ATOM 1456 O O . HIS A 1 191 ? 6.453 -11.32 -12.695 1 97.69 191 HIS A O 1
ATOM 1462 N N . GLN A 1 192 ? 6.984 -10.602 -10.703 1 98.38 192 GLN A N 1
ATOM 1463 C CA . GLN A 1 192 ? 6.07 -11.492 -9.992 1 98.38 192 GLN A CA 1
ATOM 1464 C C . GLN A 1 192 ? 5.184 -10.711 -9.023 1 98.38 192 GLN A C 1
ATOM 1466 O O . GLN A 1 192 ? 5.684 -9.914 -8.227 1 98.38 192 GLN A O 1
ATOM 1471 N N . VAL A 1 193 ? 3.932 -10.82 -9.133 1 98.88 193 VAL A N 1
ATOM 1472 C CA . VAL A 1 193 ? 2.949 -10.242 -8.227 1 98.88 193 VAL A CA 1
ATOM 1473 C C . VAL A 1 193 ? 2.471 -11.305 -7.238 1 98.88 193 VAL A C 1
ATOM 1475 O O . VAL A 1 193 ? 1.823 -12.281 -7.633 1 98.88 193 VAL A O 1
ATOM 1478 N N . LEU A 1 194 ? 2.783 -11.109 -5.969 1 98.94 194 LEU A N 1
ATOM 1479 C CA . LEU A 1 194 ? 2.486 -12.094 -4.93 1 98.94 194 LEU A CA 1
ATOM 1480 C C . LEU A 1 194 ? 1.465 -11.547 -3.939 1 98.94 194 LEU A C 1
ATOM 1482 O O . LEU A 1 194 ? 1.813 -10.781 -3.041 1 98.94 194 LEU A O 1
ATOM 1486 N N . TYR A 1 195 ? 0.16 -11.945 -4.094 1 98.88 195 TYR A N 1
ATOM 1487 C CA . TYR A 1 195 ? -0.882 -11.578 -3.141 1 98.88 195 TYR A CA 1
ATOM 1488 C C . TYR A 1 195 ? -0.994 -12.617 -2.031 1 98.88 195 TYR A C 1
ATOM 1490 O O . TYR A 1 195 ? -1.403 -13.758 -2.277 1 98.88 195 TYR A O 1
ATOM 1498 N N . TYR A 1 196 ? -0.681 -12.281 -0.799 1 98.81 196 TYR A N 1
ATOM 1499 C CA . TYR A 1 196 ? -0.733 -13.094 0.412 1 98.81 196 TYR A CA 1
ATOM 1500 C C . TYR A 1 196 ? -0.395 -14.547 0.108 1 98.81 196 TYR A C 1
ATOM 1502 O O . TYR A 1 196 ? -1.18 -15.453 0.409 1 98.81 196 TYR A O 1
ATOM 1510 N N . PRO A 1 197 ? 0.816 -14.789 -0.361 1 98.88 197 PRO A N 1
ATOM 1511 C CA . PRO A 1 197 ? 1.222 -16.109 -0.828 1 98.88 197 PRO A CA 1
ATOM 1512 C C . PRO A 1 197 ? 1.393 -17.109 0.314 1 98.88 197 PRO A C 1
ATOM 1514 O O . PRO A 1 197 ? 1.843 -16.75 1.401 1 98.88 197 PRO A O 1
ATOM 1517 N N . CYS A 1 198 ? 1.037 -18.344 0.091 1 98.62 198 CYS A N 1
ATOM 1518 C CA . CYS A 1 198 ? 1.378 -19.469 0.964 1 98.62 198 CYS A CA 1
ATOM 1519 C C . CYS A 1 198 ? 2.797 -19.953 0.698 1 98.62 198 CYS A C 1
ATOM 1521 O O . CYS A 1 198 ? 3.045 -20.641 -0.294 1 98.62 198 CYS A O 1
ATOM 1523 N N . VAL A 1 199 ? 3.738 -19.641 1.649 1 98.75 199 VAL A N 1
ATOM 1524 C CA . VAL A 1 199 ? 5.117 -19.875 1.236 1 98.75 199 VAL A CA 1
ATOM 1525 C C . VAL A 1 199 ? 5.887 -20.562 2.361 1 98.75 199 VAL A C 1
ATOM 1527 O O . VAL A 1 199 ? 7.121 -20.609 2.338 1 98.75 199 VAL A O 1
ATOM 1530 N N . ASP A 1 200 ? 5.195 -21.047 3.424 1 98.5 200 ASP A N 1
ATOM 1531 C CA . ASP A 1 200 ? 5.844 -21.734 4.527 1 98.5 200 ASP A CA 1
ATOM 1532 C C . ASP A 1 200 ? 4.883 -22.719 5.195 1 98.5 200 ASP A C 1
ATOM 1534 O O . ASP A 1 200 ? 3.697 -22.766 4.867 1 98.5 200 ASP A O 1
ATOM 1538 N N . ASN A 1 201 ? 5.375 -23.562 6.039 1 97.69 201 ASN A N 1
ATOM 1539 C CA . ASN A 1 201 ? 4.547 -24.516 6.777 1 97.69 201 ASN A CA 1
ATOM 1540 C C . ASN A 1 201 ? 4.734 -24.375 8.281 1 97.69 201 ASN A C 1
ATOM 1542 O O . ASN A 1 201 ? 4.52 -25.328 9.039 1 97.69 201 ASN A O 1
ATOM 1546 N N . ASP A 1 202 ? 5.258 -23.219 8.742 1 97.44 202 ASP A N 1
ATOM 1547 C CA . ASP A 1 202 ? 5.363 -22.922 10.164 1 97.44 202 ASP A CA 1
ATOM 1548 C C . ASP A 1 202 ? 4.062 -22.328 10.703 1 97.44 202 ASP A C 1
ATOM 1550 O O . ASP A 1 202 ? 3.801 -21.141 10.531 1 97.44 202 ASP A O 1
ATOM 1554 N N . PHE A 1 203 ? 3.32 -23.062 11.43 1 97 203 PHE A N 1
ATOM 1555 C CA . PHE A 1 203 ? 2.006 -22.656 11.898 1 97 203 PHE A CA 1
ATOM 1556 C C . PHE A 1 203 ? 2.102 -22 13.281 1 97 203 PHE A C 1
ATOM 1558 O O . PHE A 1 203 ? 1.088 -21.797 13.945 1 97 203 PHE A O 1
ATOM 1565 N N . SER A 1 204 ? 3.281 -21.688 13.703 1 97.69 204 SER A N 1
ATOM 1566 C CA . SER A 1 204 ? 3.471 -21.172 15.055 1 97.69 204 SER A CA 1
ATOM 1567 C C . SER A 1 204 ? 3.758 -19.672 15.047 1 97.69 204 SER A C 1
ATOM 1569 O O . SER A 1 204 ? 4.098 -19.094 16.078 1 97.69 204 SER A O 1
ATOM 1571 N N . THR A 1 205 ? 3.648 -19.062 13.875 1 98.06 205 THR A N 1
ATOM 1572 C CA . THR A 1 205 ? 3.939 -17.641 13.773 1 98.06 205 THR A CA 1
ATOM 1573 C C . THR A 1 205 ? 2.869 -16.812 14.477 1 98.06 205 THR A C 1
ATOM 1575 O O . THR A 1 205 ? 1.8 -17.328 14.812 1 98.06 205 THR A O 1
ATOM 1578 N N . GLU A 1 206 ? 3.148 -15.523 14.742 1 97.69 206 GLU A N 1
ATOM 1579 C CA . GLU A 1 206 ? 2.223 -14.617 15.414 1 97.69 206 GLU A CA 1
ATOM 1580 C C . GLU A 1 206 ? 0.902 -14.516 14.656 1 97.69 206 GLU A C 1
ATOM 1582 O O . GLU A 1 206 ? -0.167 -14.445 15.266 1 97.69 206 GLU A O 1
ATOM 1587 N N . SER A 1 207 ? 0.955 -14.438 13.344 1 98.44 207 SER A N 1
ATOM 1588 C CA . SER A 1 207 ? -0.269 -14.289 12.562 1 98.44 207 SER A CA 1
ATOM 1589 C C . SER A 1 207 ? -1.169 -15.516 12.711 1 98.44 207 SER A C 1
ATOM 1591 O O . SER A 1 207 ? -2.395 -15.383 12.75 1 98.44 207 SER A O 1
ATOM 1593 N N . TYR A 1 208 ? -0.588 -16.719 12.789 1 98.19 208 TYR A N 1
ATOM 1594 C CA . TYR A 1 208 ? -1.386 -17.922 13.023 1 98.19 208 TYR A CA 1
ATOM 1595 C C . TYR A 1 208 ? -2.008 -17.906 14.414 1 98.19 208 TYR A C 1
ATOM 1597 O O . TYR A 1 208 ? -3.127 -18.375 14.609 1 98.19 208 TYR A O 1
ATOM 1605 N N . GLU A 1 209 ? -1.241 -17.406 15.398 1 97.38 209 GLU A N 1
ATOM 1606 C CA . GLU A 1 209 ? -1.752 -17.312 16.766 1 97.38 209 GLU A CA 1
ATOM 1607 C C . GLU A 1 209 ? -2.918 -16.328 16.844 1 97.38 209 GLU A C 1
ATOM 1609 O O . GLU A 1 209 ? -3.926 -16.609 17.5 1 97.38 209 GLU A O 1
ATOM 1614 N N . LYS A 1 210 ? -2.795 -15.25 16.188 1 96.94 210 LYS A N 1
ATOM 1615 C CA . LYS A 1 210 ? -3.752 -14.156 16.328 1 96.94 210 LYS A CA 1
ATOM 1616 C C . LYS A 1 210 ? -4.98 -14.383 15.453 1 96.94 210 LYS A C 1
ATOM 1618 O O . LYS A 1 210 ? -6.098 -14.016 15.836 1 96.94 210 LYS A O 1
ATOM 1623 N N . TYR A 1 211 ? -4.766 -14.953 14.258 1 98 211 TYR A N 1
ATOM 1624 C CA . TYR A 1 211 ? -5.836 -14.922 13.266 1 98 211 TYR A CA 1
ATOM 1625 C C . TYR A 1 211 ? -6.215 -16.328 12.828 1 98 211 TYR A C 1
ATOM 1627 O O . TYR A 1 211 ? -6.906 -16.516 11.828 1 98 211 TYR A O 1
ATOM 1635 N N . GLY A 1 212 ? -5.785 -17.344 13.531 1 97.25 212 GLY A N 1
ATOM 1636 C CA . GLY A 1 212 ? -5.969 -18.719 13.133 1 97.25 212 GLY A CA 1
ATOM 1637 C C . GLY A 1 212 ? -7.402 -19.203 13.273 1 97.25 212 GLY A C 1
ATOM 1638 O O . GLY A 1 212 ? -7.746 -20.297 12.828 1 97.25 212 GLY A O 1
ATOM 1639 N N . VAL A 1 213 ? -8.289 -18.375 13.898 1 95.5 213 VAL A N 1
ATOM 1640 C CA . VAL A 1 213 ? -9.688 -18.75 14.109 1 95.5 213 VAL A CA 1
ATOM 1641 C C . VAL A 1 213 ? -10.586 -17.547 13.797 1 95.5 213 VAL A C 1
ATOM 1643 O O . VAL A 1 213 ? -10.344 -16.438 14.273 1 95.5 213 VAL A O 1
ATOM 1646 N N . GLY A 1 214 ? -11.555 -17.75 12.93 1 95.06 214 GLY A N 1
ATOM 1647 C CA . GLY A 1 214 ? -12.648 -16.797 12.805 1 95.06 214 GLY A CA 1
ATOM 1648 C C . GLY A 1 214 ? -12.375 -15.695 11.789 1 95.06 214 GLY A C 1
ATOM 1649 O O . GLY A 1 214 ? -13.156 -14.758 11.656 1 95.06 214 GLY A O 1
ATOM 1650 N N . PHE A 1 215 ? -11.258 -15.781 11.016 1 96.38 215 PHE A N 1
ATOM 1651 C CA . PHE A 1 215 ? -10.898 -14.734 10.07 1 96.38 215 PHE A CA 1
ATOM 1652 C C . PHE A 1 215 ? -10.875 -15.281 8.641 1 96.38 215 PHE A C 1
ATOM 1654 O O . PHE A 1 215 ? -10.008 -14.922 7.852 1 96.38 215 PHE A O 1
ATOM 1661 N N . PHE A 1 216 ? -11.797 -16.172 8.328 1 94.94 216 PHE A N 1
ATOM 1662 C CA . PHE A 1 216 ? -12.047 -16.672 6.984 1 94.94 216 PHE A CA 1
ATOM 1663 C C . PHE A 1 216 ? -11.078 -17.797 6.629 1 94.94 216 PHE A C 1
ATOM 1665 O O . PHE 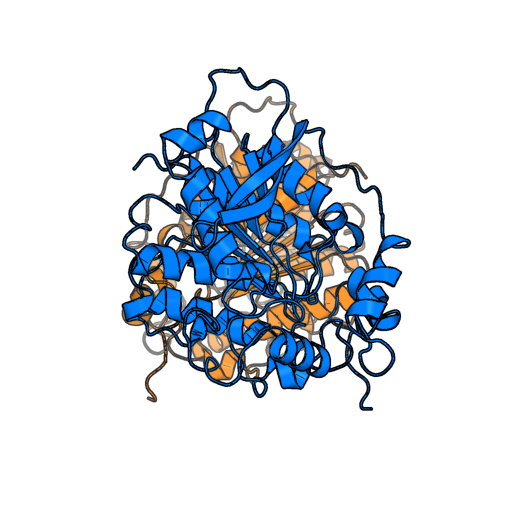A 1 216 ? -11.453 -18.969 6.594 1 94.94 216 PHE A O 1
ATOM 1672 N N . LEU A 1 217 ? -9.797 -17.562 6.477 1 97.25 217 LEU A N 1
ATOM 1673 C CA . LEU A 1 217 ? -8.812 -18.641 6.391 1 97.25 217 LEU A CA 1
ATOM 1674 C C . LEU A 1 217 ? -8.289 -19.016 7.773 1 97.25 217 LEU A C 1
ATOM 1676 O O . LEU A 1 217 ? -7.621 -18.203 8.43 1 97.25 217 LEU A O 1
ATOM 1680 N N . THR A 1 218 ? -8.539 -20.188 8.195 1 97.19 218 THR A N 1
ATOM 1681 C CA . THR A 1 218 ? -8.18 -20.625 9.539 1 97.19 218 THR A CA 1
ATOM 1682 C C . THR A 1 218 ? -6.953 -21.531 9.508 1 97.19 218 THR A C 1
ATOM 1684 O O . THR A 1 218 ? -6.562 -22.016 8.445 1 97.19 218 THR A O 1
ATOM 1687 N N . LYS A 1 219 ? -6.375 -21.672 10.656 1 97.25 219 LYS A N 1
ATOM 1688 C CA . LYS A 1 219 ? -5.27 -22.609 10.812 1 97.25 219 LYS A CA 1
ATOM 1689 C C . LYS A 1 219 ? -5.676 -24.016 10.391 1 97.25 219 LYS A C 1
ATOM 1691 O O . LYS A 1 219 ? -4.918 -24.703 9.711 1 97.25 219 LYS A O 1
ATOM 1696 N N . LYS A 1 220 ? -6.824 -24.406 10.812 1 96.06 220 LYS A N 1
ATOM 1697 C CA . LYS A 1 220 ? -7.344 -25.719 10.453 1 96.06 220 LYS A CA 1
ATOM 1698 C C . LYS A 1 220 ? -7.445 -25.875 8.938 1 96.06 220 LYS A C 1
ATOM 1700 O O . LYS A 1 220 ? -7.023 -26.891 8.383 1 96.06 220 LYS A O 1
ATOM 1705 N N . MET A 1 221 ? -7.98 -24.891 8.281 1 96.31 221 MET A N 1
ATOM 1706 C CA . MET A 1 221 ? -8.133 -24.922 6.828 1 96.31 221 MET A CA 1
ATOM 1707 C C . MET A 1 221 ? -6.77 -25.016 6.145 1 96.31 221 MET A C 1
ATOM 1709 O O . MET A 1 221 ? -6.59 -25.828 5.23 1 96.31 221 MET A O 1
ATOM 1713 N N . THR A 1 222 ? -5.82 -24.203 6.59 1 97.5 222 THR A N 1
ATOM 1714 C CA . THR A 1 222 ? -4.488 -24.203 5.996 1 97.5 222 THR A CA 1
ATOM 1715 C C . THR A 1 222 ? -3.838 -25.578 6.125 1 97.5 222 THR A C 1
ATOM 1717 O O . THR A 1 222 ? -3.23 -26.078 5.176 1 97.5 222 THR A O 1
ATOM 1720 N N . ASN A 1 223 ? -3.994 -26.141 7.273 1 95.88 223 ASN A N 1
ATOM 1721 C CA . ASN A 1 223 ? -3.449 -27.469 7.508 1 95.88 223 ASN A CA 1
ATOM 1722 C C . ASN A 1 223 ? -4.094 -28.516 6.59 1 95.88 223 ASN A C 1
ATOM 1724 O O . ASN A 1 223 ? -3.408 -29.391 6.062 1 95.88 223 ASN A O 1
ATOM 1728 N N . GLU A 1 224 ? -5.383 -28.453 6.453 1 95.88 224 GLU A N 1
ATOM 1729 C CA . GLU A 1 224 ? -6.09 -29.391 5.582 1 95.88 224 GLU A CA 1
ATOM 1730 C C . GLU A 1 224 ? -5.648 -29.234 4.129 1 95.88 224 GLU A C 1
ATOM 1732 O O . GLU A 1 224 ? -5.434 -30.234 3.43 1 95.88 224 GLU A O 1
ATOM 1737 N N . PHE A 1 225 ? -5.555 -27.969 3.656 1 97.25 225 PHE A N 1
ATOM 1738 C CA . PHE A 1 225 ? -5.094 -27.719 2.297 1 97.25 225 PHE A CA 1
ATOM 1739 C C . PHE A 1 225 ? -3.691 -28.281 2.086 1 97.25 225 PHE A C 1
ATOM 1741 O O . PHE A 1 225 ? -3.408 -28.875 1.046 1 97.25 225 PHE A O 1
ATOM 1748 N N . LEU A 1 226 ? -2.824 -28.094 3.051 1 96.38 226 LEU A N 1
ATOM 1749 C CA . LEU A 1 226 ? -1.449 -28.578 2.943 1 96.38 226 LEU A CA 1
ATOM 1750 C C . LEU A 1 226 ? -1.405 -30.094 2.906 1 96.38 226 LEU A C 1
ATOM 1752 O O . LEU A 1 226 ? -0.617 -30.672 2.16 1 96.38 226 LEU A O 1
ATOM 1756 N N . LYS A 1 227 ? -2.221 -30.703 3.717 1 95.44 227 LYS A N 1
ATOM 1757 C CA . LYS A 1 227 ? -2.295 -32.156 3.707 1 95.44 227 LYS A CA 1
ATOM 1758 C C . LYS A 1 227 ? -2.725 -32.688 2.338 1 95.44 227 LYS A C 1
ATOM 1760 O O . LYS A 1 227 ? -2.23 -33.719 1.876 1 95.44 227 LYS A O 1
ATOM 1765 N N . CYS A 1 228 ? -3.611 -32 1.741 1 96.69 228 CYS A N 1
ATOM 1766 C CA . CYS A 1 228 ? -4.113 -32.406 0.431 1 96.69 228 CYS A CA 1
ATOM 1767 C C . CYS A 1 228 ? -3.049 -32.219 -0.642 1 96.69 228 CYS A C 1
ATOM 1769 O O . CYS A 1 228 ? -2.928 -33.031 -1.551 1 96.69 228 CYS A O 1
ATOM 1771 N N . TYR A 1 229 ? -2.291 -31.188 -0.537 1 97.94 229 TYR A N 1
ATOM 1772 C CA . TYR A 1 229 ? -1.425 -30.75 -1.625 1 97.94 229 TYR A CA 1
ATOM 1773 C C . TYR A 1 229 ? -0.016 -31.297 -1.461 1 97.94 229 TYR A C 1
ATOM 1775 O O . TYR A 1 229 ? 0.617 -31.703 -2.439 1 97.94 229 TYR A O 1
ATOM 1783 N N . ALA A 1 230 ? 0.497 -31.375 -0.226 1 97.38 230 ALA A N 1
ATOM 1784 C CA . ALA A 1 230 ? 1.922 -31.578 0.025 1 97.38 230 ALA A CA 1
ATOM 1785 C C . ALA A 1 230 ? 2.217 -33.031 0.377 1 97.38 230 ALA A C 1
ATOM 1787 O O . ALA A 1 230 ? 1.707 -33.562 1.373 1 97.38 230 ALA A O 1
ATOM 1788 N N . PRO A 1 231 ? 3.098 -33.688 -0.417 1 96.81 231 PRO A N 1
ATOM 1789 C CA . PRO A 1 231 ? 3.604 -34.969 0.054 1 96.81 231 PRO A CA 1
ATOM 1790 C C . PRO A 1 231 ? 4.469 -34.844 1.307 1 96.81 231 PRO A C 1
ATOM 1792 O O . PRO A 1 231 ? 5.258 -33.906 1.425 1 96.81 231 PRO A O 1
ATOM 1795 N N . THR A 1 232 ? 4.406 -35.75 2.182 1 94.44 232 THR A N 1
ATOM 1796 C CA . THR A 1 232 ? 5.055 -35.688 3.486 1 94.44 232 THR A CA 1
ATOM 1797 C C . THR A 1 232 ? 6.574 -35.656 3.334 1 94.44 232 THR A C 1
ATOM 1799 O O . THR A 1 232 ? 7.281 -35.125 4.176 1 94.44 232 THR A O 1
ATOM 1802 N N . ASN A 1 233 ? 7.023 -36.219 2.283 1 95.75 233 ASN A N 1
ATOM 1803 C CA . ASN A 1 233 ? 8.469 -36.312 2.098 1 95.75 233 ASN A CA 1
ATOM 1804 C C . ASN A 1 233 ? 9.031 -35.094 1.412 1 95.75 233 ASN A C 1
ATOM 1806 O O . ASN A 1 233 ? 10.242 -35 1.171 1 95.75 233 ASN A O 1
ATOM 1810 N N . GLU A 1 234 ? 8.211 -34.062 1.138 1 96.69 234 GLU A N 1
ATOM 1811 C CA . GLU A 1 234 ? 8.648 -32.906 0.396 1 96.69 234 GLU A CA 1
ATOM 1812 C C . GLU A 1 234 ? 8.547 -31.641 1.249 1 96.69 234 GLU A C 1
ATOM 1814 O O . GLU A 1 234 ? 8.672 -30.516 0.736 1 96.69 234 GLU A O 1
ATOM 1819 N N . LEU A 1 235 ? 8.43 -31.766 2.502 1 96.88 235 LEU A N 1
ATOM 1820 C CA . LEU A 1 235 ? 8.07 -30.641 3.375 1 96.88 235 LEU A CA 1
ATOM 1821 C C . LEU A 1 235 ? 9.234 -29.688 3.539 1 96.88 235 LEU A C 1
ATOM 1823 O O . LEU A 1 235 ? 9.062 -28.562 4.043 1 96.88 235 LEU A O 1
ATOM 1827 N N . ASP A 1 236 ? 10.422 -29.969 3.09 1 97.5 236 ASP A N 1
ATOM 1828 C CA . ASP A 1 236 ? 11.562 -29.062 3.131 1 97.5 236 ASP A CA 1
ATOM 1829 C C . ASP A 1 236 ? 11.922 -28.562 1.732 1 97.5 236 ASP A C 1
ATOM 1831 O O . ASP A 1 236 ? 12.93 -27.875 1.55 1 97.5 236 ASP A O 1
ATOM 1835 N N . ASN A 1 237 ? 11.156 -28.922 0.747 1 98.5 237 ASN A N 1
ATOM 1836 C CA . ASN A 1 237 ? 11.375 -28.562 -0.646 1 98.5 237 ASN A CA 1
ATOM 1837 C C . ASN A 1 237 ? 11.109 -27.078 -0.879 1 98.5 237 ASN A C 1
ATOM 1839 O O . ASN A 1 237 ? 9.992 -26.594 -0.657 1 98.5 237 ASN A O 1
ATOM 1843 N N . MET A 1 238 ? 12.109 -26.281 -1.355 1 98.56 238 MET A N 1
ATOM 1844 C CA . MET A 1 238 ? 11.992 -24.844 -1.541 1 98.56 238 MET A CA 1
ATOM 1845 C C . MET A 1 238 ? 10.992 -24.516 -2.641 1 98.56 238 MET A C 1
ATOM 1847 O O . MET A 1 238 ? 10.484 -23.391 -2.713 1 98.56 238 MET A O 1
ATOM 1851 N N . LEU A 1 239 ? 10.688 -25.453 -3.5 1 98.69 239 LEU A N 1
ATOM 1852 C CA . LEU A 1 239 ? 9.703 -25.203 -4.551 1 98.69 239 LEU A CA 1
ATOM 1853 C C . LEU A 1 239 ? 8.281 -25.344 -4.004 1 98.69 239 LEU A C 1
ATOM 1855 O O . LEU A 1 239 ? 7.34 -24.797 -4.574 1 98.69 239 LEU A O 1
ATOM 1859 N N . LEU A 1 240 ? 8.125 -26.156 -2.963 1 98.75 240 LEU A N 1
ATOM 1860 C CA . LEU A 1 240 ? 6.848 -26.266 -2.27 1 98.75 240 LEU A CA 1
ATOM 1861 C C . LEU A 1 240 ? 6.648 -25.094 -1.311 1 98.75 240 LEU A C 1
ATOM 1863 O O . LEU A 1 240 ? 5.562 -24.531 -1.241 1 98.75 240 LEU A O 1
ATOM 1867 N N . PHE A 1 241 ? 7.684 -24.781 -0.598 1 98.75 241 PHE A N 1
ATOM 1868 C CA . PHE A 1 241 ? 7.699 -23.688 0.361 1 98.75 241 PHE A CA 1
ATOM 1869 C C . PHE A 1 241 ? 8.852 -22.734 0.076 1 98.75 241 PHE A C 1
ATOM 1871 O O . PHE A 1 241 ? 9.914 -22.828 0.705 1 98.75 241 PHE A O 1
ATOM 1878 N N . PRO A 1 242 ? 8.594 -21.703 -0.717 1 98.81 242 PRO A N 1
ATOM 1879 C CA . PRO A 1 242 ? 9.641 -20.766 -1.147 1 98.81 242 PRO A CA 1
ATOM 1880 C C . PRO A 1 242 ? 10.43 -20.188 0.023 1 98.81 242 PRO A C 1
ATOM 1882 O O . PRO A 1 242 ? 11.609 -19.844 -0.132 1 98.81 242 PRO A O 1
ATOM 1885 N N . ASN A 1 243 ? 9.922 -20.156 1.213 1 98.69 243 ASN A N 1
ATOM 1886 C CA . ASN A 1 243 ? 10.641 -19.672 2.385 1 98.69 243 ASN A CA 1
ATOM 1887 C C . ASN A 1 243 ? 11.766 -20.625 2.791 1 98.69 243 ASN A C 1
ATO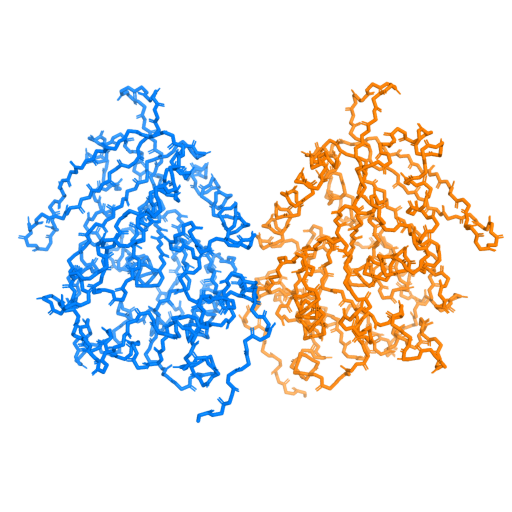M 1889 O O . ASN A 1 243 ? 12.625 -20.266 3.598 1 98.69 243 ASN A O 1
ATOM 1893 N N . LYS A 1 244 ? 11.766 -21.844 2.279 1 98.62 244 LYS A N 1
ATOM 1894 C CA . LYS A 1 244 ? 12.836 -22.797 2.551 1 98.62 244 LYS A CA 1
ATOM 1895 C C . LYS A 1 244 ? 14.055 -22.531 1.674 1 98.62 244 LYS A C 1
ATOM 1897 O O . LYS A 1 244 ? 15.133 -23.062 1.923 1 98.62 244 LYS A O 1
ATOM 1902 N N . ALA A 1 245 ? 13.938 -21.703 0.647 1 98.62 245 ALA A N 1
ATOM 1903 C CA . ALA A 1 245 ? 15.055 -21.344 -0.217 1 98.62 245 ALA A CA 1
ATOM 1904 C C . ALA A 1 245 ? 16.109 -20.547 0.55 1 98.62 245 ALA A C 1
ATOM 1906 O O . ALA A 1 245 ? 15.758 -19.719 1.401 1 98.62 245 ALA A O 1
ATOM 1907 N N . SER A 1 246 ? 17.375 -20.734 0.311 1 98.19 246 SER A N 1
ATOM 1908 C CA . SER A 1 246 ? 18.438 -19.875 0.828 1 98.19 246 SER A CA 1
ATOM 1909 C C . SER A 1 246 ? 18.453 -18.531 0.111 1 98.19 246 SER A C 1
ATOM 1911 O O . SER A 1 246 ? 17.844 -18.375 -0.948 1 98.19 246 SER A O 1
ATOM 1913 N N . VAL A 1 247 ? 19.094 -17.562 0.723 1 97.62 247 VAL A N 1
ATOM 1914 C CA . VAL A 1 247 ? 19.25 -16.266 0.082 1 97.62 247 VAL A CA 1
ATOM 1915 C C . VAL A 1 247 ? 19.922 -16.438 -1.282 1 97.62 247 VAL A C 1
ATOM 1917 O O . VAL A 1 247 ? 19.5 -15.82 -2.266 1 97.62 247 VAL A O 1
ATOM 1920 N N . ASP A 1 248 ? 20.875 -17.312 -1.398 1 97.56 248 ASP A N 1
ATOM 1921 C CA . ASP A 1 248 ? 21.578 -17.562 -2.652 1 97.56 248 ASP A CA 1
ATOM 1922 C C . ASP A 1 248 ? 20.625 -18.141 -3.705 1 97.56 248 ASP A C 1
ATOM 1924 O O . ASP A 1 248 ? 20.75 -17.828 -4.891 1 97.56 248 ASP A O 1
ATOM 1928 N N . ASP A 1 249 ? 19.719 -18.969 -3.268 1 97.56 249 ASP A N 1
ATOM 1929 C CA . ASP A 1 249 ? 18.734 -19.531 -4.184 1 97.56 249 ASP A CA 1
ATOM 1930 C C . ASP A 1 249 ? 17.891 -18.438 -4.824 1 97.56 249 ASP A C 1
ATOM 1932 O O . ASP A 1 249 ? 17.422 -18.594 -5.953 1 97.56 249 ASP A O 1
ATOM 1936 N N . LEU A 1 250 ? 17.734 -17.344 -4.125 1 97.69 250 LEU A N 1
ATOM 1937 C CA . LEU A 1 250 ? 16.766 -16.328 -4.539 1 97.69 250 LEU A CA 1
ATOM 1938 C C . LEU A 1 250 ? 17.438 -15.266 -5.406 1 97.69 250 LEU A C 1
ATOM 1940 O O . LEU A 1 250 ? 16.766 -14.484 -6.074 1 97.69 250 LEU A O 1
ATOM 1944 N N . VAL A 1 251 ? 18.812 -15.211 -5.398 1 96.75 251 VAL A N 1
ATOM 1945 C CA . VAL A 1 251 ? 19.547 -14.203 -6.164 1 96.75 251 VAL A CA 1
ATOM 1946 C C . VAL A 1 251 ? 19.172 -14.305 -7.641 1 96.75 251 VAL A C 1
ATOM 1948 O O . VAL A 1 251 ? 19.172 -15.398 -8.211 1 96.75 251 VAL A O 1
ATOM 1951 N N . GLY A 1 252 ? 18.781 -13.242 -8.227 1 95.44 252 GLY A N 1
ATOM 1952 C CA . GLY A 1 252 ? 18.531 -13.211 -9.656 1 95.44 252 GLY A CA 1
ATOM 1953 C C . GLY A 1 252 ? 17.062 -13.422 -10 1 95.44 252 GLY A C 1
ATOM 1954 O O . GLY A 1 252 ? 16.672 -13.352 -11.164 1 95.44 252 GLY A O 1
ATOM 1955 N N . LEU A 1 253 ? 16.203 -13.656 -9.016 1 97.12 253 LEU A N 1
ATOM 1956 C CA . LEU A 1 253 ? 14.766 -13.766 -9.281 1 97.12 253 LEU A CA 1
ATOM 1957 C C . LEU A 1 253 ? 14.211 -12.445 -9.805 1 97.12 253 LEU A C 1
ATOM 1959 O O . LEU A 1 253 ? 14.828 -11.398 -9.617 1 97.12 253 LEU A O 1
ATOM 1963 N N . PRO A 1 254 ? 13.047 -12.516 -10.547 1 96.75 254 PRO A N 1
ATOM 1964 C CA . PRO A 1 254 ? 12.43 -11.273 -11.016 1 96.75 254 PRO A CA 1
ATOM 1965 C C . PRO A 1 254 ? 11.984 -10.359 -9.875 1 96.75 254 PRO A C 1
ATOM 1967 O O . PRO A 1 254 ? 11.742 -10.836 -8.766 1 96.75 254 PRO A O 1
ATOM 1970 N N . PRO A 1 255 ? 11.922 -9.055 -10.188 1 96.81 255 PRO A N 1
ATOM 1971 C CA . PRO A 1 255 ? 11.336 -8.148 -9.195 1 96.81 255 PRO A CA 1
ATOM 1972 C C . PRO A 1 255 ? 9.938 -8.57 -8.758 1 96.81 255 PRO A C 1
ATOM 1974 O O . PRO A 1 255 ? 9.242 -9.289 -9.492 1 96.81 255 PRO A O 1
ATOM 1977 N N . ALA A 1 256 ? 9.555 -8.094 -7.582 1 98.25 256 ALA A N 1
ATOM 1978 C CA . ALA A 1 256 ? 8.297 -8.594 -7.039 1 98.25 256 ALA A CA 1
ATOM 1979 C C . ALA A 1 256 ? 7.492 -7.473 -6.391 1 98.25 256 ALA A C 1
ATOM 1981 O O . ALA A 1 256 ? 8.062 -6.535 -5.828 1 98.25 256 ALA A O 1
ATOM 1982 N N . LEU A 1 257 ? 6.242 -7.492 -6.543 1 98.81 257 LEU A N 1
ATOM 1983 C CA . LEU A 1 257 ? 5.273 -6.82 -5.684 1 98.81 257 LEU A CA 1
ATOM 1984 C C . LEU A 1 257 ? 4.637 -7.809 -4.707 1 98.81 257 LEU A C 1
ATOM 1986 O O . LEU A 1 257 ? 4.016 -8.789 -5.129 1 98.81 257 LEU A O 1
ATOM 1990 N N . LEU A 1 258 ? 4.855 -7.605 -3.43 1 98.88 258 LEU A N 1
ATOM 1991 C CA . LEU A 1 258 ? 4.375 -8.523 -2.4 1 98.88 258 LEU A CA 1
ATOM 1992 C C . LEU A 1 258 ? 3.354 -7.836 -1.498 1 98.88 258 LEU A C 1
ATOM 1994 O O . LEU A 1 258 ? 3.662 -6.832 -0.855 1 98.88 258 LEU A O 1
ATOM 1998 N N . ILE A 1 259 ? 2.145 -8.359 -1.479 1 98.94 259 ILE A N 1
ATOM 1999 C CA . ILE A 1 259 ? 1.045 -7.836 -0.679 1 98.94 259 ILE A CA 1
ATOM 2000 C C . ILE A 1 259 ? 0.662 -8.844 0.4 1 98.94 259 ILE A C 1
ATOM 2002 O O . ILE A 1 259 ? 0.425 -10.016 0.104 1 98.94 259 ILE A O 1
ATOM 2006 N N . THR A 1 260 ? 0.647 -8.453 1.675 1 98.88 260 THR A N 1
ATOM 2007 C CA . THR A 1 260 ? 0.135 -9.273 2.766 1 98.88 260 THR A CA 1
ATOM 2008 C C . THR A 1 260 ? -1.06 -8.602 3.436 1 98.88 260 THR A C 1
ATOM 2010 O O . THR A 1 260 ? -1.303 -7.41 3.229 1 98.88 260 THR A O 1
ATOM 2013 N N . CYS A 1 261 ? -1.846 -9.391 4.137 1 98.31 261 CYS A N 1
ATOM 2014 C CA . CYS A 1 261 ? -3.031 -8.93 4.852 1 98.31 261 CYS A CA 1
ATOM 2015 C C . CYS A 1 261 ? -2.789 -8.914 6.355 1 98.31 261 CYS A C 1
ATOM 2017 O O . CYS A 1 261 ? -2.211 -9.852 6.906 1 98.31 261 CYS A O 1
ATOM 2019 N N . GLU A 1 262 ? -3.303 -7.875 6.973 1 98.25 262 GLU A N 1
ATOM 2020 C CA . GLU A 1 262 ? -3.15 -7.832 8.422 1 98.25 262 GLU A CA 1
ATOM 2021 C C . GLU A 1 262 ? -3.781 -9.055 9.086 1 98.25 262 GLU A C 1
ATOM 2023 O O . GLU A 1 262 ? -3.119 -9.773 9.836 1 98.25 262 GLU A O 1
ATOM 2028 N N . ALA A 1 263 ? -5.066 -9.32 8.797 1 98 263 ALA A N 1
ATOM 2029 C CA . ALA A 1 263 ? -5.805 -10.406 9.445 1 98 263 ALA A CA 1
ATOM 2030 C C . ALA A 1 263 ? -5.773 -11.672 8.609 1 98 263 ALA A C 1
ATOM 2032 O O . ALA A 1 263 ? -6.812 -12.141 8.141 1 98 263 ALA A O 1
ATOM 2033 N N . ASP A 1 264 ? -4.605 -12.227 8.438 1 98.62 264 ASP A N 1
ATOM 2034 C CA . ASP A 1 264 ? -4.328 -13.398 7.613 1 98.62 264 ASP A CA 1
ATOM 2035 C C . ASP A 1 264 ? -3.25 -14.273 8.242 1 98.62 264 ASP A C 1
ATOM 2037 O O . ASP A 1 264 ? -2.176 -13.789 8.602 1 98.62 264 ASP A O 1
ATOM 2041 N N . VAL A 1 265 ? -3.492 -15.531 8.414 1 98.75 265 VAL A N 1
ATOM 2042 C CA . VAL A 1 265 ? -2.533 -16.453 9 1 98.75 265 VAL A CA 1
ATOM 2043 C C . VAL A 1 265 ? -1.246 -16.453 8.18 1 98.75 265 VAL A C 1
ATOM 2045 O O . VAL A 1 265 ? -0.164 -16.719 8.711 1 98.75 265 VAL A O 1
ATOM 2048 N N . LEU A 1 266 ? -1.302 -16.109 6.895 1 98.88 266 LEU A N 1
ATOM 2049 C CA . LEU A 1 266 ? -0.164 -16.188 5.988 1 98.88 266 LEU A CA 1
ATOM 2050 C C . LEU A 1 266 ? 0.689 -14.93 6.062 1 98.88 266 LEU A C 1
ATOM 2052 O O . LEU A 1 266 ? 1.723 -14.836 5.398 1 98.88 266 LEU A O 1
ATOM 2056 N N . ARG A 1 267 ? 0.289 -13.93 6.859 1 98.81 267 ARG A N 1
ATOM 2057 C CA . ARG A 1 267 ? 0.938 -12.617 6.902 1 98.81 267 ARG A CA 1
ATOM 2058 C C . ARG A 1 267 ? 2.432 -12.758 7.176 1 98.81 267 ARG A C 1
ATOM 2060 O O . ARG A 1 267 ? 3.258 -12.281 6.395 1 98.81 267 ARG A O 1
ATOM 2067 N N . ASP A 1 268 ? 2.803 -13.469 8.234 1 98.69 268 ASP A N 1
ATOM 2068 C CA . ASP A 1 268 ? 4.191 -13.508 8.68 1 98.69 268 ASP A CA 1
ATOM 2069 C C . ASP A 1 268 ? 5.07 -14.258 7.684 1 98.69 268 ASP A C 1
ATOM 2071 O O . ASP A 1 268 ? 6.203 -13.852 7.414 1 98.69 268 ASP A O 1
ATOM 2075 N N . GLU A 1 269 ? 4.582 -15.328 7.121 1 98.81 269 GLU A N 1
ATOM 2076 C CA . GLU A 1 269 ? 5.398 -16.078 6.164 1 98.81 269 GLU A CA 1
ATOM 2077 C C . GLU A 1 269 ? 5.602 -15.281 4.875 1 98.81 269 GLU A C 1
ATOM 2079 O O . GLU A 1 269 ? 6.668 -15.352 4.262 1 98.81 269 GLU A O 1
ATOM 2084 N N . GLY A 1 270 ? 4.508 -14.57 4.406 1 98.88 270 GLY A N 1
ATOM 2085 C CA . GLY A 1 270 ? 4.695 -13.688 3.262 1 98.88 270 GLY A CA 1
ATOM 2086 C C . GLY A 1 270 ? 5.73 -12.609 3.506 1 98.88 270 GLY A C 1
ATOM 2087 O O . GLY A 1 270 ? 6.574 -12.344 2.646 1 98.88 270 GLY A O 1
ATOM 2088 N N . GLU A 1 271 ? 5.672 -11.977 4.688 1 98.62 271 GLU A N 1
ATOM 2089 C CA . GLU A 1 271 ? 6.613 -10.914 5.02 1 98.62 271 GLU A CA 1
ATOM 2090 C C . GLU A 1 271 ? 8.031 -11.453 5.176 1 98.62 271 GLU A C 1
ATOM 2092 O O . GLU A 1 271 ? 9 -10.797 4.785 1 98.62 271 GLU A O 1
ATOM 2097 N N . MET A 1 272 ? 8.164 -12.664 5.719 1 98.44 272 MET A N 1
ATOM 2098 C CA . MET A 1 272 ? 9.469 -13.312 5.812 1 98.44 272 MET A CA 1
ATOM 2099 C C . MET A 1 272 ? 10.062 -13.547 4.426 1 98.44 272 MET A C 1
ATOM 2101 O O . MET A 1 272 ? 11.25 -13.32 4.207 1 98.44 272 MET A O 1
ATOM 2105 N N . TYR A 1 273 ? 9.211 -14.023 3.535 1 98.81 273 TYR A N 1
ATOM 2106 C CA . TYR A 1 273 ? 9.68 -14.234 2.174 1 98.81 273 TYR A CA 1
ATOM 2107 C C . TYR A 1 273 ? 10.172 -12.93 1.557 1 98.81 273 TYR A C 1
ATOM 2109 O O . TYR A 1 273 ? 11.211 -12.898 0.896 1 98.81 273 TYR A O 1
ATOM 2117 N N . GLY A 1 274 ? 9.406 -11.82 1.72 1 98.5 274 GLY A N 1
ATOM 2118 C CA . GLY A 1 274 ? 9.844 -10.516 1.265 1 98.5 274 GLY A CA 1
ATOM 2119 C C . GLY A 1 274 ? 11.219 -10.133 1.782 1 98.5 274 GLY A C 1
ATOM 2120 O O . GLY A 1 274 ? 12.047 -9.617 1.029 1 98.5 274 GLY A O 1
ATOM 2121 N N . ARG A 1 275 ? 11.453 -10.391 3.039 1 97.56 275 ARG A N 1
ATOM 2122 C CA . ARG A 1 275 ? 12.742 -10.07 3.65 1 97.56 275 ARG A CA 1
ATOM 2123 C C . ARG A 1 275 ? 13.867 -10.883 3.018 1 97.56 275 ARG A C 1
ATOM 2125 O O . ARG A 1 275 ? 14.977 -10.383 2.85 1 97.56 275 ARG A O 1
ATOM 2132 N N . LYS A 1 276 ? 13.586 -12.109 2.705 1 98.06 276 LYS A N 1
ATOM 2133 C CA . LYS A 1 276 ? 14.594 -12.938 2.045 1 98.06 276 LYS A CA 1
ATOM 2134 C C . LYS A 1 276 ? 14.906 -12.406 0.646 1 98.06 276 LYS A C 1
ATOM 2136 O O . LYS A 1 276 ? 16.047 -12.445 0.207 1 98.06 276 LYS A O 1
ATOM 2141 N N . LEU A 1 277 ? 13.867 -12 -0.058 1 98.25 277 LEU A N 1
ATOM 2142 C CA . LEU A 1 277 ? 14.094 -11.398 -1.369 1 98.25 277 LEU A CA 1
ATOM 2143 C C . LEU A 1 277 ? 14.992 -10.172 -1.258 1 98.25 277 LEU A C 1
ATOM 2145 O O . LEU A 1 277 ? 15.906 -9.992 -2.066 1 98.25 277 LEU A O 1
ATOM 2149 N N . VAL A 1 278 ? 14.758 -9.352 -0.212 1 97.31 278 VAL A N 1
ATOM 2150 C CA . VAL A 1 278 ? 15.578 -8.172 0.023 1 97.31 278 VAL A CA 1
ATOM 2151 C C . VAL A 1 278 ? 17.016 -8.594 0.287 1 97.31 278 VAL A C 1
ATOM 2153 O O . VAL A 1 278 ? 17.953 -8.016 -0.28 1 97.31 278 VAL A O 1
ATOM 2156 N N . ALA A 1 279 ? 17.156 -9.57 1.11 1 96.62 279 ALA A N 1
ATOM 2157 C CA . ALA A 1 279 ? 18.484 -10.07 1.452 1 96.62 279 ALA A CA 1
ATOM 2158 C C . ALA A 1 279 ? 19.219 -10.586 0.213 1 96.62 279 ALA A C 1
ATOM 2160 O O . ALA A 1 279 ? 20.438 -10.516 0.131 1 96.62 279 ALA A O 1
ATOM 2161 N N . ALA A 1 280 ? 18.5 -11.055 -0.735 1 97.38 280 ALA A N 1
ATOM 2162 C CA . ALA A 1 280 ? 19.047 -11.602 -1.975 1 97.38 280 ALA A CA 1
ATOM 2163 C C . ALA A 1 280 ? 19.234 -10.5 -3.014 1 97.38 280 ALA A C 1
ATOM 2165 O O . ALA A 1 280 ? 19.609 -10.773 -4.16 1 97.38 280 ALA A O 1
ATOM 2166 N N . SER A 1 281 ? 18.891 -9.289 -2.707 1 96 281 SER A N 1
ATOM 2167 C CA . SER A 1 281 ? 19 -8.117 -3.576 1 96 281 SER A CA 1
ATOM 2168 C C . SER A 1 281 ? 18.031 -8.211 -4.746 1 96 281 SER A C 1
ATOM 2170 O O . SER A 1 281 ? 18.312 -7.715 -5.84 1 96 281 SER A O 1
ATOM 2172 N N . VAL A 1 282 ? 16.984 -8.984 -4.574 1 96.69 282 VAL A N 1
ATOM 2173 C CA . VAL A 1 282 ? 15.875 -8.953 -5.52 1 96.69 282 VAL A CA 1
ATOM 2174 C C . VAL A 1 282 ? 15.023 -7.707 -5.277 1 96.69 282 VAL A C 1
ATOM 2176 O O . VAL A 1 282 ? 14.594 -7.453 -4.152 1 96.69 282 VAL A O 1
ATOM 2179 N N . PRO A 1 283 ? 14.82 -6.875 -6.32 1 96.06 283 PRO A N 1
ATOM 2180 C CA . PRO A 1 283 ? 13.938 -5.727 -6.105 1 96.06 283 PRO A CA 1
ATOM 2181 C C . PRO A 1 283 ? 12.523 -6.141 -5.703 1 96.06 283 PRO A C 1
ATOM 2183 O O . PRO A 1 283 ? 11.875 -6.918 -6.414 1 96.06 283 PRO A O 1
ATOM 2186 N N . VAL A 1 284 ? 12.047 -5.668 -4.555 1 97.44 284 VAL A N 1
ATOM 2187 C CA . VAL A 1 284 ? 10.727 -6.047 -4.07 1 97.44 284 VAL A CA 1
ATOM 2188 C C . VAL A 1 284 ? 10.07 -4.852 -3.381 1 97.44 284 VAL A C 1
ATOM 2190 O O . VAL A 1 284 ? 10.727 -4.113 -2.645 1 97.44 284 VAL A O 1
ATOM 2193 N N . SER A 1 285 ? 8.867 -4.52 -3.738 1 97.81 285 SER A N 1
ATOM 2194 C CA . SER A 1 285 ? 7.984 -3.646 -2.975 1 97.81 285 SER A CA 1
ATOM 2195 C C . SER A 1 285 ? 6.992 -4.453 -2.145 1 97.81 285 SER A C 1
ATOM 2197 O O . SER A 1 285 ? 6.234 -5.262 -2.686 1 97.81 285 SER A O 1
ATOM 2199 N N . SER A 1 286 ? 7.008 -4.258 -0.867 1 98.31 286 SER A N 1
ATOM 2200 C CA . SER A 1 286 ? 6.215 -5.074 0.043 1 98.31 286 SER A CA 1
ATOM 2201 C C . SER A 1 286 ? 5.301 -4.215 0.909 1 98.31 286 SER A C 1
ATOM 2203 O O . SER A 1 286 ? 5.746 -3.229 1.499 1 98.31 286 SER A O 1
ATOM 2205 N N . PHE A 1 287 ? 4.008 -4.566 0.962 1 98.81 287 PHE A N 1
ATOM 2206 C CA . PHE A 1 287 ? 2.992 -3.846 1.723 1 98.81 287 PHE A CA 1
ATOM 2207 C C . PHE A 1 287 ? 2.158 -4.809 2.559 1 98.81 287 PHE A C 1
ATOM 2209 O O . PHE A 1 287 ? 1.776 -5.883 2.082 1 98.81 287 PHE A O 1
ATOM 2216 N N . ARG A 1 288 ? 1.929 -4.445 3.824 1 98.88 288 ARG A N 1
ATOM 2217 C CA . ARG A 1 288 ? 0.831 -5.043 4.578 1 98.88 288 ARG A CA 1
ATOM 2218 C C . ARG A 1 288 ? -0.431 -4.191 4.473 1 98.88 288 ARG A C 1
ATOM 2220 O O . ARG A 1 288 ? -0.409 -3 4.785 1 98.88 288 ARG A O 1
ATOM 2227 N N . VAL A 1 289 ? -1.44 -4.734 4.004 1 98.81 289 VAL A N 1
ATOM 2228 C CA . VAL A 1 289 ? -2.719 -4.031 3.957 1 98.81 289 VAL A CA 1
ATOM 2229 C C . VAL A 1 289 ? -3.459 -4.215 5.281 1 98.81 289 VAL A C 1
ATOM 2231 O O . VAL A 1 289 ? -3.756 -5.344 5.68 1 98.81 289 VAL A O 1
ATOM 2234 N N . ASN A 1 290 ? -3.775 -3.135 5.996 1 98.44 290 ASN A N 1
ATOM 2235 C CA . ASN A 1 290 ? -4.434 -3.182 7.297 1 98.44 290 ASN A CA 1
ATOM 2236 C C . ASN A 1 290 ? -5.949 -3.283 7.152 1 98.44 290 ASN A C 1
ATOM 2238 O O . ASN A 1 290 ? -6.527 -2.73 6.215 1 98.44 290 ASN A O 1
ATOM 2242 N N . GLY A 1 291 ? -6.598 -4.008 8.016 1 97.19 291 GLY A N 1
ATOM 2243 C CA . GLY A 1 291 ? -8.047 -4.066 8.094 1 97.19 291 GLY A CA 1
ATOM 2244 C C . GLY A 1 291 ? -8.664 -5.031 7.098 1 97.19 291 GLY A C 1
ATOM 2245 O O . GLY A 1 291 ? -9.875 -5.023 6.883 1 97.19 291 GLY A O 1
ATOM 2246 N N . VAL A 1 292 ? -7.812 -5.801 6.426 1 97.88 292 VAL A N 1
ATOM 2247 C CA . VAL A 1 292 ? -8.352 -6.734 5.438 1 97.88 292 VAL A CA 1
ATOM 2248 C C . VAL A 1 292 ? -8.039 -8.164 5.859 1 97.88 292 VAL A C 1
ATOM 2250 O O . VAL A 1 292 ? -7.199 -8.398 6.73 1 97.88 292 VAL A O 1
ATOM 2253 N N . ILE A 1 293 ? -8.766 -9.117 5.277 1 97.62 293 ILE A N 1
ATOM 2254 C CA . ILE A 1 293 ? -8.602 -10.531 5.582 1 97.62 293 ILE A CA 1
ATOM 2255 C C . ILE A 1 293 ? -8.055 -11.258 4.355 1 97.62 293 ILE A C 1
ATOM 2257 O O . ILE A 1 293 ? -7.879 -10.656 3.295 1 97.62 293 ILE A O 1
ATOM 2261 N N . HIS A 1 294 ? -7.723 -12.562 4.543 1 97.62 294 HIS A N 1
ATOM 2262 C CA . HIS A 1 294 ? -7.301 -13.422 3.441 1 97.62 294 HIS A CA 1
ATOM 2263 C C . HIS A 1 294 ? -8.352 -13.445 2.332 1 97.62 294 HIS A C 1
ATOM 2265 O O . HIS A 1 294 ? -9.547 -13.555 2.607 1 97.62 294 HIS A O 1
ATOM 2271 N N . GLY A 1 295 ? -7.879 -13.328 1.08 1 96.19 295 GLY A N 1
ATOM 2272 C CA . GLY A 1 295 ? -8.773 -13.445 -0.062 1 96.19 295 GLY A CA 1
ATOM 2273 C C . GLY A 1 295 ? -9.383 -12.125 -0.485 1 96.19 295 GLY A C 1
ATOM 2274 O O . GLY A 1 295 ? -10.219 -12.078 -1.387 1 96.19 295 GLY A O 1
ATOM 2275 N N . PHE A 1 296 ? -8.891 -10.992 0.083 1 96.06 296 PHE A N 1
ATOM 2276 C CA . PHE A 1 296 ? -9.539 -9.711 -0.155 1 96.06 296 PHE A CA 1
ATOM 2277 C C . PHE A 1 296 ? -9.375 -9.281 -1.608 1 96.06 296 PHE A C 1
ATOM 2279 O O . PHE A 1 296 ? -10.086 -8.391 -2.082 1 96.06 296 PHE A O 1
ATOM 2286 N N . MET A 1 297 ? -8.461 -9.938 -2.387 1 95.38 297 MET A N 1
ATOM 2287 C CA . MET A 1 297 ? -8.234 -9.609 -3.793 1 95.38 297 MET A CA 1
ATOM 2288 C C . MET A 1 297 ? -8.945 -10.609 -4.703 1 95.38 297 MET A C 1
ATOM 2290 O O . MET A 1 297 ? -8.914 -10.477 -5.926 1 95.38 297 MET A O 1
ATOM 2294 N N . SER A 1 298 ? -9.648 -11.586 -4.16 1 89.44 298 SER A N 1
ATOM 2295 C CA . SER A 1 298 ? -10.117 -12.727 -4.938 1 89.44 298 SER A CA 1
ATOM 2296 C C . SER A 1 298 ? -11.367 -12.383 -5.738 1 89.44 298 SER A C 1
ATOM 2298 O O . SER A 1 298 ? -11.562 -12.891 -6.844 1 89.44 298 SER A O 1
ATOM 2300 N N . SER A 1 299 ? -12.273 -11.547 -5.137 1 84.38 299 SER A N 1
ATOM 2301 C CA . SER A 1 299 ? -13.531 -11.227 -5.805 1 84.38 299 SER A CA 1
ATOM 2302 C C . SER A 1 299 ? -13.977 -9.805 -5.504 1 84.38 299 SER A C 1
ATOM 2304 O O . SER A 1 299 ? -13.711 -9.281 -4.414 1 84.38 299 SER A O 1
ATOM 2306 N N . PRO A 1 300 ? -14.648 -9.297 -6.52 1 81.94 300 PRO A N 1
ATOM 2307 C CA . PRO A 1 300 ? -15.125 -7.926 -6.32 1 81.94 300 PRO A CA 1
ATOM 2308 C C . PRO A 1 300 ? -16.031 -7.785 -5.102 1 81.94 300 PRO A C 1
ATOM 2310 O O . PRO A 1 300 ? -16.109 -6.707 -4.504 1 81.94 300 PRO A O 1
ATOM 2313 N N . VAL A 1 301 ? -16.688 -8.781 -4.672 1 79.75 301 VAL A N 1
ATOM 2314 C CA . VAL A 1 301 ? -17.578 -8.727 -3.521 1 79.75 301 VAL A CA 1
ATOM 2315 C C . VAL A 1 301 ? -16.766 -8.492 -2.246 1 79.75 301 VAL A C 1
ATOM 2317 O O . VAL A 1 301 ? -17.312 -8.07 -1.228 1 79.75 301 VAL A O 1
ATOM 23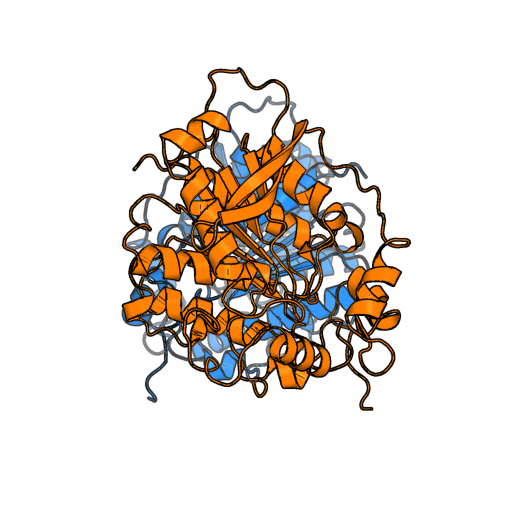20 N N . PHE A 1 302 ? -15.484 -8.664 -2.402 1 84.44 302 PHE A N 1
ATOM 2321 C CA . PHE A 1 302 ? -14.602 -8.492 -1.254 1 84.44 302 PHE A CA 1
ATOM 2322 C C . PHE A 1 302 ? -13.797 -7.203 -1.379 1 84.44 302 PHE A C 1
ATOM 2324 O O . PHE A 1 302 ? -12.992 -6.879 -0.501 1 84.44 302 PHE A O 1
ATOM 2331 N N . PHE A 1 303 ? -14.023 -6.43 -2.408 1 89.19 303 PHE A N 1
ATOM 2332 C CA . PHE A 1 303 ? -13.133 -5.301 -2.652 1 89.19 303 PHE A CA 1
ATOM 2333 C C . PHE A 1 303 ? -13.477 -4.133 -1.734 1 89.19 303 PHE A C 1
ATOM 2335 O O . PHE A 1 303 ? -14.609 -3.641 -1.745 1 89.19 303 PHE A O 1
ATOM 2342 N N . SER A 1 304 ? -12.625 -3.844 -0.907 1 91.94 304 SER A N 1
ATOM 2343 C CA . SER A 1 304 ? -12.586 -2.568 -0.197 1 91.94 304 SER A CA 1
ATOM 2344 C C . SER A 1 304 ? -11.758 -1.537 -0.954 1 91.94 304 SER A C 1
ATOM 2346 O O . SER A 1 304 ? -11.242 -1.82 -2.039 1 91.94 304 SER A O 1
ATOM 2348 N N . ASP A 1 305 ? -11.648 -0.333 -0.499 1 92.56 305 ASP A N 1
ATOM 2349 C CA . ASP A 1 305 ? -10.82 0.689 -1.124 1 92.56 305 ASP A CA 1
ATOM 2350 C C . ASP A 1 305 ? -9.367 0.224 -1.231 1 92.56 305 ASP A C 1
ATOM 2352 O O . ASP A 1 305 ? -8.672 0.554 -2.195 1 92.56 305 ASP A O 1
ATOM 2356 N N . GLU A 1 306 ? -8.992 -0.557 -0.25 1 96.25 306 GLU A N 1
ATOM 2357 C CA . GLU A 1 306 ? -7.633 -1.082 -0.25 1 96.25 306 GLU A CA 1
ATOM 2358 C C . GLU A 1 306 ? -7.375 -1.958 -1.473 1 96.25 306 GLU A C 1
ATOM 2360 O O . GLU A 1 306 ? -6.293 -1.914 -2.061 1 96.25 306 GLU A O 1
ATOM 2365 N N . ALA A 1 307 ? -8.398 -2.736 -1.859 1 96.56 307 ALA A N 1
ATOM 2366 C CA . ALA A 1 307 ? -8.258 -3.605 -3.023 1 96.56 307 ALA A CA 1
ATOM 2367 C C . ALA A 1 307 ? -7.984 -2.793 -4.285 1 96.56 307 ALA A C 1
ATOM 2369 O O . ALA A 1 307 ? -7.133 -3.16 -5.098 1 96.56 307 ALA A O 1
ATOM 2370 N N . TYR A 1 308 ? -8.648 -1.708 -4.441 1 96.06 308 TYR A N 1
ATOM 2371 C CA . TYR A 1 308 ? -8.469 -0.874 -5.625 1 96.06 308 TYR A CA 1
ATOM 2372 C C . TYR A 1 308 ? -7.098 -0.215 -5.629 1 96.06 308 TYR A C 1
ATOM 2374 O O . TYR A 1 308 ? -6.488 -0.038 -6.688 1 96.06 308 TYR A O 1
ATOM 2382 N N . HIS A 1 309 ? -6.598 0.17 -4.461 1 97.88 309 HIS A N 1
ATOM 2383 C CA . HIS A 1 309 ? -5.227 0.66 -4.383 1 97.88 309 HIS A CA 1
ATOM 2384 C C . HIS A 1 309 ? -4.23 -0.419 -4.801 1 97.88 309 HIS A C 1
ATOM 2386 O O . HIS A 1 309 ? -3.256 -0.134 -5.496 1 97.88 309 HIS A O 1
ATOM 2392 N N . VAL A 1 310 ? -4.461 -1.662 -4.375 1 98.5 310 VAL A N 1
ATOM 2393 C CA . VAL A 1 310 ? -3.566 -2.762 -4.719 1 98.5 310 VAL A CA 1
ATOM 2394 C C . VAL A 1 310 ? -3.635 -3.035 -6.219 1 98.5 310 VAL A C 1
ATOM 2396 O O . VAL A 1 310 ? -2.613 -3.314 -6.852 1 98.5 310 VAL A O 1
ATOM 2399 N N . ILE A 1 311 ? -4.848 -2.957 -6.789 1 97.88 311 ILE A N 1
ATOM 2400 C CA . ILE A 1 311 ? -5.008 -3.105 -8.234 1 97.88 311 ILE A CA 1
ATOM 2401 C C . ILE A 1 311 ? -4.172 -2.047 -8.953 1 97.88 311 ILE A C 1
ATOM 2403 O O . ILE A 1 311 ? -3.453 -2.357 -9.906 1 97.88 311 ILE A O 1
ATOM 2407 N N . ASP A 1 312 ? -4.18 -0.837 -8.5 1 97.69 312 ASP A N 1
ATOM 2408 C CA . ASP A 1 312 ? -3.404 0.24 -9.109 1 97.69 312 ASP A CA 1
ATOM 2409 C C . ASP A 1 312 ? -1.905 -0.006 -8.953 1 97.69 312 ASP A C 1
ATOM 2411 O O . ASP A 1 312 ? -1.131 0.252 -9.875 1 97.69 312 ASP A O 1
ATOM 2415 N N . MET A 1 313 ? -1.49 -0.482 -7.789 1 98 313 MET A N 1
ATOM 2416 C CA . MET A 1 313 ? -0.092 -0.852 -7.582 1 98 313 MET A CA 1
ATOM 2417 C C . MET A 1 313 ? 0.345 -1.904 -8.594 1 98 313 MET A C 1
ATOM 2419 O O . MET A 1 313 ? 1.433 -1.808 -9.164 1 98 313 MET A O 1
ATOM 2423 N N . THR A 1 314 ? -0.517 -2.854 -8.742 1 98.62 314 THR A N 1
ATOM 2424 C CA . THR A 1 314 ? -0.213 -3.953 -9.648 1 98.62 314 THR A CA 1
ATOM 2425 C C . THR A 1 314 ? -0.071 -3.449 -11.078 1 98.62 314 THR A C 1
ATOM 2427 O O . THR A 1 314 ? 0.879 -3.805 -11.781 1 98.62 314 THR A O 1
ATOM 2430 N N . LYS A 1 315 ? -1.026 -2.625 -11.516 1 98.25 315 LYS A N 1
ATOM 2431 C CA . LYS A 1 315 ? -0.953 -2.047 -12.852 1 98.25 315 LYS A CA 1
ATOM 2432 C C . LYS A 1 315 ? 0.36 -1.298 -13.055 1 98.25 315 LYS A C 1
ATOM 2434 O O . LYS A 1 315 ? 1.009 -1.442 -14.094 1 98.25 315 LYS A O 1
ATOM 2439 N N . SER A 1 316 ? 0.749 -0.516 -12.062 1 97.38 316 SER A N 1
ATOM 2440 C CA . SER A 1 316 ? 1.984 0.255 -12.156 1 97.38 316 SER A CA 1
ATOM 2441 C C . SER A 1 316 ? 3.199 -0.659 -12.273 1 97.38 316 SER A C 1
ATOM 2443 O O . SER A 1 316 ? 4.09 -0.415 -13.086 1 97.38 316 SER A O 1
ATOM 2445 N N . ALA A 1 317 ? 3.256 -1.697 -11.453 1 97.69 317 ALA A N 1
ATOM 2446 C CA . ALA A 1 317 ? 4.363 -2.646 -11.484 1 97.69 317 ALA A CA 1
ATOM 2447 C C . ALA A 1 317 ? 4.453 -3.354 -12.836 1 97.69 317 ALA A C 1
ATOM 2449 O O . ALA A 1 317 ? 5.535 -3.482 -13.406 1 97.69 317 ALA A O 1
ATOM 2450 N N . LEU A 1 318 ? 3.301 -3.748 -13.312 1 98.25 318 LEU A N 1
ATOM 2451 C CA . LEU A 1 318 ? 3.264 -4.488 -14.57 1 98.25 318 LEU A CA 1
ATOM 2452 C C . LEU A 1 318 ? 3.586 -3.58 -15.75 1 98.25 318 LEU A C 1
ATOM 2454 O O . LEU A 1 318 ? 4.254 -3.998 -16.688 1 98.25 318 LEU A O 1
ATOM 2458 N N . ARG A 1 319 ? 3.098 -2.34 -15.711 1 97.31 319 ARG A N 1
ATOM 2459 C CA . ARG A 1 319 ? 3.443 -1.386 -16.75 1 97.31 319 ARG A CA 1
ATOM 2460 C C . ARG A 1 319 ? 4.953 -1.212 -16.859 1 97.31 319 ARG A C 1
ATOM 2462 O O . ARG A 1 319 ? 5.508 -1.192 -17.969 1 97.31 319 ARG A O 1
ATOM 2469 N N . LYS A 1 320 ? 5.566 -1.048 -15.734 1 95.5 320 LYS A N 1
ATOM 2470 C CA . LYS A 1 320 ? 7.023 -0.917 -15.711 1 95.5 320 LYS A CA 1
ATOM 2471 C C . LYS A 1 320 ? 7.699 -2.176 -16.25 1 95.5 320 LYS A C 1
ATOM 2473 O O . LYS A 1 320 ? 8.656 -2.09 -17.016 1 95.5 320 LYS A O 1
ATOM 2478 N N . ALA A 1 321 ? 7.219 -3.326 -15.836 1 95.44 321 ALA A N 1
ATOM 2479 C CA . ALA A 1 321 ? 7.785 -4.609 -16.25 1 95.44 321 ALA A CA 1
ATOM 2480 C C . ALA A 1 321 ? 7.652 -4.805 -17.75 1 95.44 321 ALA A C 1
ATOM 2482 O O . ALA A 1 321 ? 8.523 -5.406 -18.391 1 95.44 321 ALA A O 1
ATOM 2483 N N . PHE A 1 322 ? 6.555 -4.293 -18.312 1 96.31 322 PHE A N 1
ATOM 2484 C CA . PHE A 1 322 ? 6.234 -4.516 -19.719 1 96.31 322 PHE A CA 1
ATOM 2485 C C . PHE A 1 322 ? 6.953 -3.502 -20.609 1 96.31 322 PHE A C 1
ATOM 2487 O O . PHE A 1 322 ? 7.004 -3.664 -21.828 1 96.31 322 PHE A O 1
ATOM 2494 N N . THR A 1 323 ? 7.457 -2.375 -20.031 1 89.12 323 THR A N 1
ATOM 2495 C CA . THR A 1 323 ? 8.109 -1.341 -20.812 1 89.12 323 THR A CA 1
ATOM 2496 C C . THR A 1 323 ? 9.633 -1.488 -20.75 1 89.12 323 THR A C 1
ATOM 2498 O O . THR A 1 323 ? 10.352 -0.88 -21.531 1 89.12 323 THR A O 1
ATOM 2501 N N . ILE A 1 324 ? 10.086 -2.115 -19.656 1 67.19 324 ILE A N 1
ATOM 2502 C CA . ILE A 1 324 ? 11.531 -2.281 -19.531 1 67.19 324 ILE A CA 1
ATOM 2503 C C . ILE A 1 324 ? 12.055 -3.117 -20.703 1 67.19 324 ILE A C 1
ATOM 2505 O O . ILE A 1 324 ? 11.586 -4.234 -20.938 1 67.19 324 ILE A O 1
ATOM 2509 N N . ASN A 1 325 ? 12.516 -2.402 -21.766 1 54.09 325 ASN A N 1
ATOM 2510 C CA . ASN A 1 325 ? 13.164 -3.111 -22.859 1 54.09 325 ASN A CA 1
ATOM 2511 C C . ASN A 1 325 ? 14.531 -3.643 -22.453 1 54.09 325 ASN A C 1
ATOM 2513 O O . ASN A 1 325 ? 15.305 -2.941 -21.797 1 54.09 325 ASN A O 1
ATOM 2517 N N . ASP A 1 326 ? 14.688 -4.934 -21.938 1 43.56 326 ASP A N 1
ATOM 2518 C CA . ASP A 1 326 ? 16.062 -5.418 -21.875 1 43.56 326 ASP A CA 1
ATOM 2519 C C . ASP A 1 326 ? 16.828 -5.043 -23.141 1 43.56 326 ASP A C 1
ATOM 2521 O O . ASP A 1 326 ? 16.266 -5.02 -24.234 1 43.56 326 ASP A O 1
ATOM 2525 N N . MET B 1 1 ? 25.75 -2.016 22.5 1 41.19 1 MET B N 1
ATOM 2526 C CA . MET B 1 1 ? 24.375 -1.836 22.078 1 41.19 1 MET B CA 1
ATOM 2527 C C . MET B 1 1 ? 23.922 -2.988 21.188 1 41.19 1 MET B C 1
ATOM 2529 O O . MET B 1 1 ? 24.656 -3.426 20.312 1 41.19 1 MET B O 1
ATOM 2533 N N . PRO B 1 2 ? 22.969 -3.789 21.562 1 52.5 2 PRO B N 1
ATOM 2534 C CA . PRO B 1 2 ? 22.703 -4.988 20.766 1 52.5 2 PRO B CA 1
ATOM 2535 C C . PRO B 1 2 ? 22.578 -4.691 19.266 1 52.5 2 PRO B C 1
ATOM 2537 O O . PRO B 1 2 ? 22.188 -3.584 18.891 1 52.5 2 PRO B O 1
ATOM 2540 N N . SER B 1 3 ? 23.219 -5.387 18.453 1 73.19 3 SER B N 1
ATOM 2541 C CA . SER B 1 3 ? 23.297 -5.23 17.016 1 73.19 3 SER B CA 1
ATOM 2542 C C . SER B 1 3 ? 21.922 -5.109 16.391 1 73.19 3 SER B C 1
ATOM 2544 O O . SER B 1 3 ? 21.031 -5.922 16.672 1 73.19 3 SER B O 1
ATOM 2546 N N . ILE B 1 4 ? 21.484 -3.885 16 1 88.19 4 ILE B N 1
ATOM 2547 C CA . ILE B 1 4 ? 20.219 -3.611 15.32 1 88.19 4 ILE B CA 1
ATOM 2548 C C . ILE B 1 4 ? 20.156 -4.395 14.008 1 88.19 4 ILE B C 1
ATOM 2550 O O . ILE B 1 4 ? 21.156 -4.48 13.281 1 88.19 4 ILE B O 1
ATOM 2554 N N . ASP B 1 5 ? 19.094 -5.109 13.805 1 92.69 5 ASP B N 1
ATOM 2555 C CA . ASP B 1 5 ? 18.906 -5.84 12.555 1 92.69 5 ASP B CA 1
ATOM 2556 C C . ASP B 1 5 ? 18.328 -4.938 11.469 1 92.69 5 ASP B C 1
ATOM 2558 O O . ASP B 1 5 ? 17.172 -4.52 11.555 1 92.69 5 ASP B O 1
ATOM 2562 N N . ILE B 1 6 ? 19.109 -4.594 10.508 1 94.81 6 ILE B N 1
ATOM 2563 C CA . ILE B 1 6 ? 18.641 -3.723 9.438 1 94.81 6 ILE B CA 1
ATOM 2564 C C . ILE B 1 6 ? 18.562 -4.512 8.133 1 94.81 6 ILE B C 1
ATOM 2566 O O . ILE B 1 6 ? 18.453 -3.928 7.051 1 94.81 6 ILE B O 1
ATOM 2570 N N . SER B 1 7 ? 18.672 -5.906 8.211 1 93.19 7 SER B N 1
ATOM 2571 C CA . SER B 1 7 ? 18.75 -6.758 7.031 1 93.19 7 SER B CA 1
ATOM 2572 C C . SER B 1 7 ? 17.453 -6.715 6.227 1 93.19 7 SER B C 1
ATOM 2574 O O . SER B 1 7 ? 17.453 -7 5.027 1 93.19 7 SER B O 1
ATOM 2576 N N . PHE B 1 8 ? 16.328 -6.293 6.879 1 94.69 8 PHE B N 1
ATOM 2577 C CA . PHE B 1 8 ? 15.016 -6.336 6.242 1 94.69 8 PHE B CA 1
ATOM 2578 C C . PHE B 1 8 ? 14.742 -5.047 5.48 1 94.69 8 PHE B C 1
ATOM 2580 O O . PHE B 1 8 ? 13.773 -4.961 4.727 1 94.69 8 PHE B O 1
ATOM 2587 N N . LEU B 1 9 ? 15.609 -4.062 5.672 1 96.19 9 LEU B N 1
ATOM 2588 C CA . LEU B 1 9 ? 15.383 -2.766 5.043 1 96.19 9 LEU B CA 1
ATOM 2589 C C . LEU B 1 9 ? 15.742 -2.811 3.562 1 96.19 9 LEU B C 1
ATOM 2591 O O . LEU B 1 9 ? 16.672 -3.514 3.166 1 96.19 9 LEU B O 1
ATOM 2595 N N . SER B 1 10 ? 14.992 -2.08 2.736 1 94.19 10 SER B N 1
ATOM 2596 C CA . SER B 1 10 ? 15.391 -1.867 1.35 1 94.19 10 SER B CA 1
ATOM 2597 C C . SER B 1 10 ? 16.797 -1.279 1.262 1 94.19 10 SER B C 1
ATOM 2599 O O . SER B 1 10 ? 17.234 -0.556 2.16 1 94.19 10 SER B O 1
ATOM 2601 N N . PRO B 1 11 ? 17.469 -1.485 0.195 1 92 11 PRO B N 1
ATOM 2602 C CA . PRO B 1 11 ? 18.891 -1.117 0.085 1 92 11 PRO B CA 1
ATOM 2603 C C . PRO B 1 11 ? 19.141 0.359 0.382 1 92 11 PRO B C 1
ATOM 2605 O O . PRO B 1 11 ? 20.109 0.7 1.065 1 92 11 PRO B O 1
ATOM 2608 N N . ILE B 1 12 ? 18.328 1.183 -0.072 1 91.94 12 ILE B N 1
ATOM 2609 C CA . ILE B 1 12 ? 18.547 2.611 0.123 1 91.94 12 ILE B CA 1
ATOM 2610 C C . ILE B 1 12 ? 18.5 2.941 1.613 1 91.94 12 ILE B C 1
ATOM 2612 O O . ILE B 1 12 ? 19.281 3.756 2.102 1 91.94 12 ILE B O 1
ATOM 2616 N N . PHE B 1 13 ? 17.656 2.262 2.311 1 94.69 13 PHE B N 1
ATOM 2617 C CA . PHE B 1 13 ? 17.5 2.586 3.725 1 94.69 13 PHE B CA 1
ATOM 2618 C C . PHE B 1 13 ? 18.562 1.875 4.562 1 94.69 13 PHE B C 1
ATOM 2620 O O . PHE B 1 13 ? 18.969 2.377 5.613 1 94.69 13 PHE B O 1
ATOM 2627 N N . LYS B 1 14 ? 18.984 0.704 4.094 1 93.81 14 LYS B N 1
ATOM 2628 C CA . LYS B 1 14 ? 20.141 0.076 4.734 1 93.81 14 LYS B CA 1
ATOM 2629 C C . LYS B 1 14 ? 21.344 1.007 4.73 1 93.81 14 LYS B C 1
ATOM 2631 O O . LYS B 1 14 ? 22.016 1.174 5.754 1 93.81 14 LYS B O 1
ATOM 2636 N N . ALA B 1 15 ? 21.531 1.608 3.584 1 92.62 15 ALA B N 1
ATOM 2637 C CA . ALA B 1 15 ? 22.656 2.516 3.438 1 92.62 15 ALA B CA 1
ATOM 2638 C C . ALA B 1 15 ? 22.484 3.762 4.301 1 92.62 15 ALA B C 1
ATOM 2640 O O . ALA B 1 15 ? 23.422 4.203 4.969 1 92.62 15 ALA B O 1
ATOM 2641 N N . LEU B 1 16 ? 21.312 4.27 4.305 1 91.94 16 LEU B N 1
ATOM 2642 C CA . LEU B 1 16 ? 21.031 5.508 5.02 1 91.94 16 LEU B CA 1
ATOM 2643 C C . LEU B 1 16 ? 21.234 5.32 6.523 1 91.94 16 LEU B C 1
ATOM 2645 O O . LEU B 1 16 ? 21.906 6.121 7.172 1 91.94 16 LEU B O 1
ATOM 2649 N N . VAL B 1 17 ? 20.656 4.246 7.082 1 93.44 17 VAL B N 1
ATOM 2650 C CA . VAL B 1 17 ? 20.656 4.105 8.531 1 93.44 17 VAL B CA 1
ATOM 2651 C C . VAL B 1 17 ? 22.062 3.705 9 1 93.44 17 VAL B C 1
ATOM 2653 O O . VAL B 1 17 ? 22.453 4 10.133 1 93.44 17 VAL B O 1
ATOM 2656 N N . THR B 1 18 ? 22.797 3.053 8.125 1 92.5 18 THR B N 1
ATOM 2657 C CA . THR B 1 18 ? 24.188 2.732 8.438 1 92.5 18 THR B CA 1
ATOM 2658 C C . THR B 1 18 ? 25.031 4.004 8.539 1 92.5 18 THR B C 1
ATOM 2660 O O . THR B 1 18 ? 25.875 4.125 9.422 1 92.5 18 THR B O 1
ATOM 2663 N N . GLN B 1 19 ? 24.734 4.957 7.676 1 91.06 19 GLN B N 1
ATOM 2664 C CA . GLN B 1 19 ? 25.5 6.199 7.621 1 91.06 19 GLN B CA 1
ATOM 2665 C C . GLN B 1 19 ? 24.969 7.223 8.617 1 91.06 19 GLN B C 1
ATOM 2667 O O . GLN B 1 19 ? 25.719 8.031 9.156 1 91.06 19 GLN B O 1
ATOM 2672 N N . CYS B 1 20 ? 23.672 7.23 8.797 1 89.94 20 CYS B N 1
ATOM 2673 C CA . CYS B 1 20 ? 22.969 8.211 9.602 1 89.94 20 CYS B CA 1
ATOM 2674 C C . CYS B 1 20 ? 21.906 7.543 10.469 1 89.94 20 CYS B C 1
ATOM 2676 O O . CYS B 1 20 ? 20.703 7.707 10.227 1 89.94 20 CYS B O 1
ATOM 2678 N N . PRO B 1 21 ? 22.375 6.922 11.516 1 89 21 PRO B N 1
ATOM 2679 C CA . PRO B 1 21 ? 21.453 6.156 12.344 1 89 21 PRO B CA 1
ATOM 2680 C C . PRO B 1 21 ? 20.422 7.039 13.039 1 89 21 PRO B C 1
ATOM 2682 O O . PRO B 1 21 ? 19.391 6.539 13.508 1 89 21 PRO B O 1
ATOM 2685 N N . GLU B 1 22 ? 20.797 8.359 13.141 1 91.75 22 GLU B N 1
ATOM 2686 C CA . GLU B 1 22 ? 19.875 9.367 13.648 1 91.75 22 GLU B CA 1
ATOM 2687 C C . GLU B 1 22 ? 19.859 10.609 12.758 1 91.75 22 GLU B C 1
ATOM 2689 O O . GLU B 1 22 ? 20.922 11.148 12.43 1 91.75 22 GLU B O 1
ATOM 2694 N N . ALA B 1 23 ? 18.656 10.953 12.453 1 88.25 23 ALA B N 1
ATOM 2695 C CA . ALA B 1 23 ? 18.547 12.141 11.602 1 88.25 23 ALA B CA 1
ATOM 2696 C C . ALA B 1 23 ? 19.188 13.352 12.273 1 88.25 23 ALA B C 1
ATOM 2698 O O . ALA B 1 23 ? 19.812 14.188 11.609 1 88.25 23 ALA B O 1
ATOM 2699 N N . VAL B 1 24 ? 18.938 13.492 13.539 1 89.25 24 VAL B N 1
ATOM 2700 C CA . VAL B 1 24 ? 19.547 14.531 14.375 1 89.25 24 VAL B CA 1
ATOM 2701 C C . VAL B 1 24 ? 20.031 13.922 15.695 1 89.25 24 VAL B C 1
ATOM 2703 O O . VAL B 1 24 ? 19.281 13.211 16.359 1 89.25 24 VAL B O 1
ATOM 2706 N N . ASP B 1 25 ? 21.219 14.188 15.984 1 90.31 25 ASP B N 1
ATOM 2707 C CA . ASP B 1 25 ? 21.75 13.734 17.266 1 90.31 25 ASP B CA 1
ATOM 2708 C C . ASP B 1 25 ? 21.688 14.844 18.312 1 90.31 25 ASP B C 1
ATOM 2710 O O . ASP B 1 25 ? 22.609 15.648 18.438 1 90.31 25 ASP B O 1
ATOM 2714 N N . PHE B 1 26 ? 20.719 14.758 19.125 1 91 26 PHE B N 1
ATOM 2715 C CA . PHE B 1 26 ? 20.422 15.844 20.062 1 91 26 PHE B CA 1
ATOM 2716 C C . PHE B 1 26 ? 21.406 15.82 21.234 1 91 26 PHE B C 1
ATOM 2718 O O . PHE B 1 26 ? 21.391 16.719 22.062 1 91 26 PHE B O 1
ATOM 2725 N N . ASP B 1 27 ? 22.188 14.797 21.312 1 88.88 27 ASP B N 1
ATOM 2726 C CA . ASP B 1 27 ? 23.281 14.812 22.266 1 88.88 27 ASP B CA 1
ATOM 2727 C C . ASP B 1 27 ? 24.406 15.758 21.812 1 88.88 27 ASP B C 1
ATOM 2729 O O . ASP B 1 27 ? 25.234 16.172 22.625 1 88.88 27 ASP B O 1
ATOM 2733 N N . LYS B 1 28 ? 24.375 16.094 20.531 1 89.56 28 LYS B N 1
ATOM 2734 C CA . LYS B 1 28 ? 25.5 16.828 19.953 1 89.56 28 LYS B CA 1
ATOM 2735 C C . LYS B 1 28 ? 25.078 18.219 19.516 1 89.56 28 LYS B C 1
ATOM 2737 O O . LYS B 1 28 ? 25.891 19.156 19.469 1 89.56 28 LYS B O 1
ATOM 2742 N N . VAL B 1 29 ? 23.734 18.312 19.125 1 89.19 29 VAL B N 1
ATOM 2743 C CA . VAL B 1 29 ? 23.297 19.594 18.578 1 89.19 29 VAL B CA 1
ATOM 2744 C C . VAL B 1 29 ? 21.922 19.969 19.125 1 89.19 29 VAL B C 1
ATOM 2746 O O . VAL B 1 29 ? 21.109 19.078 19.422 1 89.19 29 VAL B O 1
ATOM 2749 N N . THR B 1 30 ? 21.75 21.281 19.234 1 87.38 30 THR B N 1
ATOM 2750 C CA . THR B 1 30 ? 20.422 21.797 19.562 1 87.38 30 THR B CA 1
ATOM 2751 C C . THR B 1 30 ? 19.562 21.891 18.297 1 87.38 30 THR B C 1
ATOM 2753 O O . THR B 1 30 ? 20.078 21.75 17.188 1 87.38 30 THR B O 1
ATOM 2756 N N . ILE B 1 31 ? 18.266 22.109 18.5 1 89.38 31 ILE B N 1
ATOM 2757 C CA . ILE B 1 31 ? 17.359 22.297 17.375 1 89.38 31 ILE B CA 1
ATOM 2758 C C . ILE B 1 31 ? 17.828 23.453 16.516 1 89.38 31 ILE B C 1
ATOM 2760 O O . ILE B 1 31 ? 17.828 23.359 15.281 1 89.38 31 ILE B O 1
ATOM 2764 N N . GLN B 1 32 ? 18.219 24.531 17.141 1 86.38 32 GLN B N 1
ATOM 2765 C CA . GLN B 1 32 ? 18.656 25.719 16.422 1 86.38 32 GLN B CA 1
ATOM 2766 C C . GLN B 1 32 ? 19.906 25.453 15.609 1 86.38 32 GLN B C 1
ATOM 2768 O O . GLN B 1 32 ? 20.031 25.906 14.469 1 86.38 32 GLN B O 1
ATOM 2773 N N . GLN B 1 33 ? 20.797 24.672 16.188 1 86.69 33 GLN B N 1
ATOM 2774 C CA . GLN B 1 33 ? 22.016 24.312 15.492 1 86.69 33 GLN B CA 1
ATOM 2775 C C . GLN B 1 33 ? 21.719 23.375 14.32 1 86.69 33 GLN B C 1
ATOM 2777 O O . GLN B 1 33 ? 22.328 23.5 13.25 1 86.69 33 GLN B O 1
ATOM 2782 N N . ALA B 1 34 ? 20.812 22.516 14.562 1 86.81 34 ALA B N 1
ATOM 2783 C CA . ALA B 1 34 ? 20.453 21.547 13.523 1 86.81 34 ALA B CA 1
ATOM 2784 C C . ALA B 1 34 ? 19.781 22.234 12.336 1 86.81 34 ALA B C 1
ATOM 2786 O O . ALA B 1 34 ? 19.953 21.797 11.195 1 86.81 34 ALA B O 1
ATOM 2787 N N . ARG B 1 35 ? 19.016 23.281 12.57 1 88 35 ARG B N 1
ATOM 2788 C CA . ARG B 1 35 ? 18.312 24.016 11.516 1 88 35 ARG B CA 1
ATOM 2789 C C . ARG B 1 35 ? 19.297 24.688 10.578 1 88 35 ARG B C 1
ATOM 2791 O O . ARG B 1 35 ? 19.047 24.812 9.383 1 88 35 ARG B O 1
ATOM 2798 N N . VAL B 1 36 ? 20.438 25.156 11.078 1 76.31 36 VAL B N 1
ATOM 2799 C CA . VAL B 1 36 ? 21.453 25.859 10.297 1 76.31 36 VAL B CA 1
ATOM 2800 C C . VAL B 1 36 ? 22.234 24.875 9.453 1 76.31 36 VAL B C 1
ATOM 2802 O O . VAL B 1 36 ? 22.609 25.156 8.312 1 76.31 36 VAL B O 1
ATOM 2805 N N . GLY B 1 37 ? 22.578 23.688 9.875 1 61.72 37 GLY B N 1
ATOM 2806 C CA . GLY B 1 37 ? 23.375 22.688 9.172 1 61.72 37 GLY B CA 1
ATOM 2807 C C . GLY B 1 37 ? 22.609 22 8.047 1 61.72 37 GLY B C 1
ATOM 2808 O O . GLY B 1 37 ? 23.219 21.359 7.18 1 61.72 37 GLY B O 1
ATOM 2809 N N . SER B 1 38 ? 21.406 21.859 8.055 1 56.22 38 SER B N 1
ATOM 2810 C CA . SER B 1 38 ? 20.594 21.125 7.086 1 56.22 38 SER B CA 1
ATOM 2811 C C . SER B 1 38 ? 20.625 21.797 5.719 1 56.22 38 SER B C 1
ATOM 2813 O O . SER B 1 38 ? 20.234 21.203 4.719 1 56.22 38 SER B O 1
ATOM 2815 N N . ASN B 1 39 ? 20.953 23.094 5.594 1 48.81 39 ASN B N 1
ATOM 2816 C CA . ASN B 1 39 ? 20.781 23.859 4.367 1 48.81 39 ASN B CA 1
ATOM 2817 C C . ASN B 1 39 ? 21.703 23.359 3.258 1 48.81 39 ASN B C 1
ATOM 2819 O O . ASN B 1 39 ? 21.359 23.438 2.078 1 48.81 39 ASN B O 1
ATOM 2823 N N . ASP B 1 40 ? 22.875 22.984 3.555 1 44.09 40 ASP B N 1
ATOM 2824 C CA . ASP B 1 40 ? 23.859 22.875 2.488 1 44.09 40 ASP B CA 1
ATOM 2825 C C . ASP B 1 40 ? 23.766 21.531 1.771 1 44.09 40 ASP B C 1
ATOM 2827 O O . ASP B 1 40 ? 24.234 21.391 0.641 1 44.09 40 ASP B O 1
ATOM 2831 N N . THR B 1 41 ? 23.469 20.516 2.373 1 42.28 41 THR B N 1
ATOM 2832 C CA . THR B 1 41 ? 23.891 19.25 1.777 1 42.28 41 THR B CA 1
ATOM 2833 C C . THR B 1 41 ? 22.812 18.688 0.864 1 42.28 41 THR B C 1
ATOM 2835 O O . THR B 1 41 ? 23.078 17.828 0.025 1 42.28 41 THR B O 1
ATOM 2838 N N . MET B 1 42 ? 21.625 18.516 1.324 1 46.19 42 MET B N 1
ATOM 2839 C CA . MET B 1 42 ? 20.75 17.578 0.622 1 46.19 42 MET B CA 1
ATOM 2840 C C . MET B 1 42 ? 20.031 18.266 -0.532 1 46.19 42 MET B C 1
ATOM 2842 O O . MET B 1 42 ? 18.797 18.422 -0.502 1 46.19 42 MET B O 1
ATOM 2846 N N . GLN B 1 43 ? 20.625 19.328 -1.027 1 47.88 43 GLN B N 1
ATOM 2847 C CA . GLN B 1 43 ? 19.812 19.891 -2.102 1 47.88 43 GLN B CA 1
ATOM 2848 C C . GLN B 1 43 ? 19.594 18.875 -3.219 1 47.88 43 GLN B C 1
ATOM 2850 O O . GLN B 1 43 ? 20.516 18.594 -3.994 1 47.88 43 GLN B O 1
ATOM 2855 N N . ALA B 1 44 ? 19.141 17.75 -3.072 1 48.09 44 ALA B N 1
ATOM 2856 C CA . ALA B 1 44 ? 19 17.016 -4.328 1 48.09 44 ALA B CA 1
ATOM 2857 C C . ALA B 1 44 ? 18.062 17.75 -5.289 1 48.09 44 ALA B C 1
ATOM 2859 O O . ALA B 1 44 ? 16.953 18.141 -4.91 1 48.09 44 ALA B O 1
ATOM 2860 N N . ASP B 1 45 ? 18.625 18.469 -6.172 1 50.44 45 ASP B N 1
ATOM 2861 C CA . ASP B 1 45 ? 17.953 19.062 -7.312 1 50.44 45 ASP B CA 1
ATOM 2862 C C . ASP B 1 45 ? 16.938 18.109 -7.914 1 50.44 45 ASP B C 1
ATOM 2864 O O . ASP B 1 45 ? 17.141 17.578 -9.008 1 50.44 45 ASP B O 1
ATOM 2868 N N . THR B 1 46 ? 16.359 17.219 -7.195 1 60.53 46 THR B N 1
ATOM 2869 C CA . THR B 1 46 ? 15.523 16.344 -8.016 1 60.53 46 THR B CA 1
ATOM 2870 C C . THR B 1 46 ? 14.32 17.094 -8.562 1 60.53 46 THR B C 1
ATOM 2872 O O . THR B 1 46 ? 13.469 17.562 -7.797 1 60.53 46 THR B O 1
ATOM 2875 N N . GLU B 1 47 ? 14.484 17.781 -9.727 1 71.38 47 GLU B N 1
ATOM 2876 C CA . GLU B 1 47 ? 13.492 18.578 -10.445 1 71.38 47 GLU B CA 1
ATOM 2877 C C . GLU B 1 47 ? 12.242 17.766 -10.742 1 71.38 47 GLU B C 1
ATOM 2879 O O . GLU B 1 47 ? 12.336 16.625 -11.219 1 71.38 47 GLU B O 1
ATOM 2884 N N . GLY B 1 48 ? 11.086 18 -10.055 1 83.62 48 GLY B N 1
ATOM 2885 C CA . GLY B 1 48 ? 9.766 17.547 -10.461 1 83.62 48 GLY B CA 1
ATOM 2886 C C . GLY B 1 48 ? 9.289 18.172 -11.766 1 83.62 48 GLY B C 1
ATOM 2887 O O . GLY B 1 48 ? 10.047 18.875 -12.43 1 83.62 48 GLY B O 1
ATOM 2888 N N . PRO B 1 49 ? 8.172 17.703 -12.234 1 93.31 49 PRO B N 1
ATOM 2889 C CA . PRO B 1 49 ? 7.625 18.359 -13.43 1 93.31 49 PRO B CA 1
ATOM 2890 C C . PRO B 1 49 ? 7.504 19.875 -13.273 1 93.31 49 PRO B C 1
ATOM 2892 O O . PRO B 1 49 ? 7.441 20.375 -12.148 1 93.31 49 PRO B O 1
ATOM 2895 N N . PRO B 1 50 ? 7.508 20.594 -14.344 1 94.81 50 PRO B N 1
ATOM 2896 C CA . PRO B 1 50 ? 7.445 22.062 -14.273 1 94.81 50 PRO B CA 1
ATOM 2897 C C . PRO B 1 50 ? 6.117 22.562 -13.711 1 94.81 50 PRO B C 1
ATOM 2899 O O . PRO B 1 50 ? 5.051 22.078 -14.102 1 94.81 50 PRO B O 1
ATOM 2902 N N . VAL B 1 51 ? 6.203 23.5 -12.773 1 97 51 VAL B N 1
ATOM 2903 C CA . VAL B 1 51 ? 5.039 24.141 -12.164 1 97 51 VAL B CA 1
ATOM 2904 C C . VAL B 1 51 ? 5.305 25.625 -12 1 97 51 VAL B C 1
ATOM 2906 O O . VAL B 1 51 ? 6.453 26.078 -12.062 1 97 51 VAL B O 1
ATOM 2909 N N . ASN B 1 52 ? 4.25 26.438 -11.93 1 96.5 52 ASN B N 1
ATOM 2910 C CA . ASN B 1 52 ? 4.348 27.812 -11.484 1 96.5 52 ASN B CA 1
ATOM 2911 C C . ASN B 1 52 ? 4.328 27.922 -9.961 1 96.5 52 ASN B C 1
ATOM 2913 O O . ASN B 1 52 ? 3.348 27.531 -9.32 1 96.5 52 ASN B O 1
ATOM 2917 N N . ILE B 1 53 ? 5.375 28.438 -9.438 1 96.69 53 ILE B N 1
ATOM 2918 C CA . ILE B 1 53 ? 5.496 28.547 -7.988 1 96.69 53 ILE B CA 1
ATOM 2919 C C . ILE B 1 53 ? 5.211 29.984 -7.547 1 96.69 53 ILE B C 1
ATOM 2921 O O . ILE B 1 53 ? 5.801 30.922 -8.07 1 96.69 53 ILE B O 1
ATOM 2925 N N . GLU B 1 54 ? 4.234 30.156 -6.629 1 97.38 54 GLU B N 1
ATOM 2926 C CA . GLU B 1 54 ? 3.865 31.453 -6.07 1 97.38 54 GLU B CA 1
ATOM 2927 C C . GLU B 1 54 ? 3.963 31.438 -4.551 1 97.38 54 GLU B C 1
ATOM 2929 O O . GLU B 1 54 ? 3.381 30.578 -3.887 1 97.38 54 GLU B O 1
ATOM 2934 N N . LYS B 1 55 ? 4.734 32.344 -4.02 1 98.19 55 LYS B N 1
ATOM 2935 C CA . LYS B 1 55 ? 4.82 32.5 -2.57 1 98.19 55 LYS B CA 1
ATOM 2936 C C . LYS B 1 55 ? 3.885 33.594 -2.084 1 98.19 55 LYS B C 1
ATOM 2938 O O . LYS B 1 55 ? 3.924 34.719 -2.592 1 98.19 55 LYS B O 1
ATOM 2943 N N . ILE B 1 56 ? 3.045 33.25 -1.154 1 98.44 56 ILE B N 1
ATOM 2944 C CA . ILE B 1 56 ? 2.082 34.219 -0.637 1 98.44 56 ILE B CA 1
ATOM 2945 C C . ILE B 1 56 ? 2.064 34.156 0.889 1 98.44 56 ILE B C 1
ATOM 2947 O O . ILE B 1 56 ? 2.76 33.344 1.495 1 98.44 56 ILE B O 1
ATOM 2951 N N . GLU B 1 57 ? 1.304 35.062 1.479 1 98.56 57 GLU B N 1
ATOM 2952 C CA . GLU B 1 57 ? 1.055 35.094 2.918 1 98.56 57 GLU B CA 1
ATOM 2953 C C . GLU B 1 57 ? -0.441 35.062 3.221 1 98.56 57 GLU B C 1
ATOM 2955 O O . GLU B 1 57 ? -1.228 35.719 2.557 1 98.56 57 GLU B O 1
ATOM 2960 N N . ILE B 1 58 ? -0.854 34.219 4.094 1 98.38 58 ILE B N 1
ATOM 2961 C CA . ILE B 1 58 ? -2.234 34.094 4.551 1 98.38 58 ILE B CA 1
ATOM 2962 C C . ILE B 1 58 ? -2.33 34.531 6.012 1 98.38 58 ILE B C 1
ATOM 2964 O O . ILE B 1 58 ? -1.55 34.062 6.852 1 98.38 58 ILE B O 1
ATOM 2968 N N . PRO B 1 59 ? -3.217 35.406 6.375 1 97.69 59 PRO B N 1
ATOM 2969 C CA . PRO B 1 59 ? -3.334 35.844 7.77 1 97.69 59 PRO B CA 1
ATOM 2970 C C . PRO B 1 59 ? -3.904 34.75 8.672 1 97.69 59 PRO B C 1
ATOM 2972 O O . PRO B 1 59 ? -4.883 34.094 8.312 1 97.69 59 PRO B O 1
ATOM 2975 N N . ASP B 1 60 ? -3.275 34.562 9.781 1 97.25 60 ASP B N 1
ATOM 2976 C CA . ASP B 1 60 ? -3.816 33.656 10.789 1 97.25 60 ASP B CA 1
ATOM 2977 C C . ASP B 1 60 ? -5.113 34.188 11.375 1 97.25 60 ASP B C 1
ATOM 2979 O O . ASP B 1 60 ? -5.223 35.406 11.648 1 97.25 60 ASP B O 1
ATOM 2983 N N . GLN B 1 61 ? -6.027 33.375 11.602 1 93.06 61 GLN B N 1
ATOM 2984 C CA . GLN B 1 61 ? -7.336 33.844 12.062 1 93.06 61 GLN B CA 1
ATOM 2985 C C . GLN B 1 61 ? -7.301 34.188 13.547 1 93.06 61 GLN B C 1
ATOM 2987 O O . GLN B 1 61 ? -8.156 34.938 14.039 1 93.06 61 GLN B O 1
ATOM 2992 N N . THR B 1 62 ? -6.352 33.594 14.305 1 91.81 62 THR B N 1
ATOM 2993 C CA . THR B 1 62 ? -6.301 33.781 15.75 1 91.81 62 THR B CA 1
ATOM 2994 C C . THR B 1 62 ? -5.723 35.125 16.094 1 91.81 62 THR B C 1
ATOM 2996 O O . THR B 1 62 ? -6.262 35.844 16.953 1 91.81 62 THR B O 1
ATOM 2999 N N . ASP B 1 63 ? -4.566 35.562 15.414 1 94.38 63 ASP B N 1
ATOM 3000 C CA . ASP B 1 63 ? -3.922 36.812 15.836 1 94.38 63 ASP B CA 1
ATOM 3001 C C . ASP B 1 63 ? -3.486 37.656 14.633 1 94.38 63 ASP B C 1
ATOM 3003 O O . ASP B 1 63 ? -2.902 38.719 14.789 1 94.38 63 ASP B O 1
ATOM 3007 N N . GLY B 1 64 ? -3.678 37.094 13.477 1 94.94 64 GLY B N 1
ATOM 3008 C CA . GLY B 1 64 ? -3.502 37.906 12.273 1 94.94 64 GLY B CA 1
ATOM 3009 C C . GLY B 1 64 ? -2.088 37.844 11.727 1 94.94 64 GLY B C 1
ATOM 3010 O O . GLY B 1 64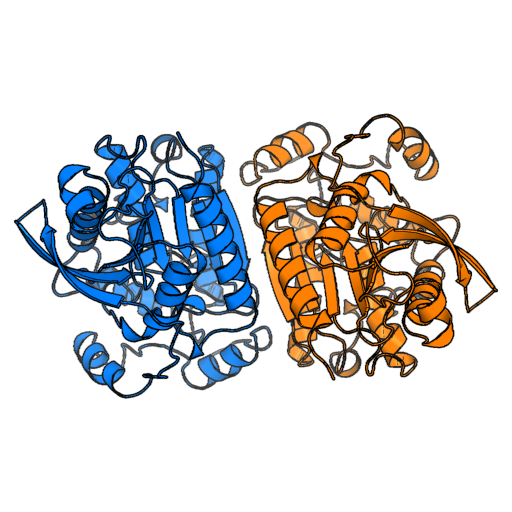 ? -1.814 38.406 10.648 1 94.94 64 GLY B O 1
ATOM 3011 N N . HIS B 1 65 ? -1.124 37.188 12.406 1 96.75 65 HIS B N 1
ATOM 3012 C CA . HIS B 1 65 ? 0.216 37.094 11.836 1 96.75 65 HIS B CA 1
ATOM 3013 C C . HIS B 1 65 ? 0.204 36.406 10.484 1 96.75 65 HIS B C 1
ATOM 3015 O O . HIS B 1 65 ? -0.738 35.656 10.18 1 96.75 65 HIS B O 1
ATOM 3021 N N . CYS B 1 66 ? 1.197 36.562 9.719 1 97.75 66 CYS B N 1
ATOM 3022 C CA . CYS B 1 66 ? 1.246 36.062 8.359 1 97.75 66 CYS B CA 1
ATOM 3023 C C . CYS B 1 66 ? 1.825 34.656 8.336 1 97.75 66 CYS B C 1
ATOM 3025 O O . CYS B 1 66 ? 2.906 34.406 8.875 1 97.75 66 CYS B O 1
ATOM 3027 N N . ILE B 1 67 ? 1.064 33.781 7.734 1 98.62 67 ILE B N 1
ATOM 3028 C CA . ILE B 1 67 ? 1.528 32.438 7.48 1 98.62 67 ILE B CA 1
ATOM 3029 C C . ILE B 1 67 ? 2.119 32.344 6.074 1 98.62 67 ILE B C 1
ATOM 3031 O O . ILE B 1 67 ? 1.452 32.656 5.09 1 98.62 67 ILE B O 1
ATOM 3035 N N . LYS B 1 68 ? 3.379 31.938 5.973 1 98.62 68 LYS B N 1
ATOM 3036 C CA . LYS B 1 68 ? 4.012 31.766 4.668 1 98.62 68 LYS B CA 1
ATOM 3037 C C . LYS B 1 68 ? 3.518 30.5 3.971 1 98.62 68 LYS B C 1
ATOM 3039 O O . LYS B 1 68 ? 3.525 29.422 4.562 1 98.62 68 LYS B O 1
ATOM 3044 N N . VAL B 1 69 ? 3.039 30.703 2.729 1 98.69 69 VAL B N 1
ATOM 3045 C CA . VAL B 1 69 ? 2.482 29.594 1.958 1 98.69 69 VAL B CA 1
ATOM 3046 C C . VAL B 1 69 ? 3.049 29.609 0.54 1 98.69 69 VAL B C 1
ATOM 3048 O O . VAL B 1 69 ? 3.193 30.688 -0.06 1 98.69 69 VAL B O 1
ATOM 3051 N N . THR B 1 70 ? 3.467 28.484 0.067 1 98.44 70 THR B N 1
ATOM 3052 C CA . THR B 1 70 ? 3.893 28.344 -1.321 1 98.44 70 THR B CA 1
ATOM 3053 C C . THR B 1 70 ? 2.854 27.578 -2.131 1 98.44 70 THR B C 1
ATOM 3055 O O . THR B 1 70 ? 2.426 26.484 -1.731 1 98.44 70 THR B O 1
ATOM 3058 N N . LEU B 1 71 ? 2.402 28.141 -3.244 1 98.62 71 LEU B N 1
ATOM 3059 C CA . LEU B 1 71 ? 1.474 27.5 -4.164 1 98.62 71 LEU B CA 1
ATOM 3060 C C . LEU B 1 71 ? 2.217 26.875 -5.348 1 98.62 71 LEU B C 1
ATOM 3062 O O . LEU B 1 71 ? 2.99 27.562 -6.02 1 98.62 71 LEU B O 1
ATOM 3066 N N . TYR B 1 72 ? 2.104 25.609 -5.535 1 98 72 TYR B N 1
ATOM 3067 C CA . TYR B 1 72 ? 2.541 24.906 -6.738 1 98 72 TYR B CA 1
ATOM 3068 C C . TYR B 1 72 ? 1.387 24.734 -7.719 1 98 72 TYR B C 1
ATOM 3070 O O . TYR B 1 72 ? 0.47 23.938 -7.473 1 98 72 TYR B O 1
ATOM 3078 N N . LYS B 1 73 ? 1.421 25.453 -8.867 1 97.81 73 LYS B N 1
ATOM 3079 C CA . LYS B 1 73 ? 0.328 25.469 -9.836 1 97.81 73 LYS B CA 1
ATOM 3080 C C . LYS B 1 73 ? 0.761 24.844 -11.164 1 97.81 73 LYS B C 1
ATOM 3082 O O . LYS B 1 73 ? 1.872 25.094 -11.641 1 97.81 73 LYS B O 1
ATOM 3087 N N . PRO B 1 74 ? -0.158 23.969 -11.695 1 97.38 74 PRO B N 1
ATOM 3088 C CA . PRO B 1 74 ? 0.162 23.516 -13.055 1 97.38 74 PRO B CA 1
ATOM 3089 C C . PRO B 1 74 ? 0.301 24.672 -14.047 1 97.38 74 PRO B C 1
ATOM 3091 O O . PRO B 1 74 ? -0.323 25.719 -13.867 1 97.38 74 PRO B O 1
ATOM 3094 N N . GLU B 1 75 ? 1.126 24.484 -15.023 1 95.75 75 GLU B N 1
ATOM 3095 C CA . GLU B 1 75 ? 1.285 25.5 -16.062 1 95.75 75 GLU B CA 1
ATOM 3096 C C . GLU B 1 75 ? 0.081 25.531 -17 1 95.75 75 GLU B C 1
ATOM 3098 O O . GLU B 1 75 ? -0.624 24.531 -17.141 1 95.75 75 GLU B O 1
ATOM 3103 N N . GLY B 1 76 ? -0.167 26.625 -17.562 1 92.5 76 GLY B N 1
ATOM 3104 C CA . GLY B 1 76 ? -1.124 26.75 -18.641 1 92.5 76 GLY B CA 1
ATOM 3105 C C . GLY B 1 76 ? -2.562 26.797 -18.172 1 92.5 76 GLY B C 1
ATOM 3106 O O . GLY B 1 76 ? -3.488 26.547 -18.953 1 92.5 76 GLY B O 1
ATOM 3107 N N . ILE B 1 77 ? -2.766 27.125 -16.906 1 91.31 77 ILE B N 1
ATOM 3108 C CA . ILE B 1 77 ? -4.129 27.219 -16.391 1 91.31 77 ILE B CA 1
ATOM 3109 C C . ILE B 1 77 ? -4.746 28.547 -16.797 1 91.31 77 ILE B C 1
ATOM 3111 O O . ILE B 1 77 ? -4.074 29.578 -16.766 1 91.31 77 ILE B O 1
ATOM 3115 N N . SER B 1 78 ? -5.992 28.484 -17.188 1 92.38 78 SER B N 1
ATOM 3116 C CA . SER B 1 78 ? -6.707 29.703 -17.531 1 92.38 78 SER B CA 1
ATOM 3117 C C . SER B 1 78 ? -6.992 30.562 -16.297 1 92.38 78 SER B C 1
ATOM 3119 O O . SER B 1 78 ? -7.188 30.016 -15.203 1 92.38 78 SER B O 1
ATOM 3121 N N . PRO B 1 79 ? -7.062 31.859 -16.484 1 87.94 79 PRO B N 1
ATOM 3122 C CA . PRO B 1 79 ? -7.297 32.75 -15.336 1 87.94 79 PRO B CA 1
ATOM 3123 C C . PRO B 1 79 ? -8.641 32.5 -14.664 1 87.94 79 PRO B C 1
ATOM 3125 O O . PRO B 1 79 ? -8.812 32.781 -13.477 1 87.94 79 PRO B O 1
ATOM 3128 N N . HIS B 1 80 ? -9.594 31.938 -15.344 1 90.88 80 HIS B N 1
ATOM 3129 C CA . HIS B 1 80 ? -10.922 31.75 -14.781 1 90.88 80 HIS B CA 1
ATOM 3130 C C . HIS B 1 80 ? -11.117 30.328 -14.281 1 90.88 80 HIS B C 1
ATOM 3132 O O . HIS B 1 80 ? -12.125 30.016 -13.633 1 90.88 80 HIS B O 1
ATOM 3138 N N . GLU B 1 81 ? -10.148 29.531 -14.516 1 94.44 81 GLU B N 1
ATOM 3139 C CA . GLU B 1 81 ? -10.25 28.141 -14.117 1 94.44 81 GLU B CA 1
ATOM 3140 C C . GLU B 1 81 ? -10.031 27.969 -12.617 1 94.44 81 GLU B C 1
ATOM 3142 O O . GLU B 1 81 ? -9.148 28.609 -12.039 1 94.44 81 GLU B O 1
ATOM 3147 N N . LYS B 1 82 ? -10.922 27.297 -11.969 1 96.56 82 LYS B N 1
ATOM 3148 C CA . LYS B 1 82 ? -10.758 26.938 -10.562 1 96.56 82 LYS B CA 1
ATOM 3149 C C . LYS B 1 82 ? -10.352 25.484 -10.422 1 96.56 82 LYS B C 1
ATOM 3151 O O . LYS B 1 82 ? -10.953 24.594 -11.039 1 96.56 82 LYS B O 1
ATOM 3156 N N . LEU B 1 83 ? -9.336 25.281 -9.695 1 97.81 83 LEU B N 1
ATOM 3157 C CA . LEU B 1 83 ? -8.773 23.953 -9.555 1 97.81 83 LEU B CA 1
ATOM 3158 C C . LEU B 1 83 ? -8.961 23.422 -8.133 1 97.81 83 LEU B C 1
ATOM 3160 O O . LEU B 1 83 ? -9.125 24.219 -7.195 1 97.81 83 LEU B O 1
ATOM 3164 N N . PRO B 1 84 ? -9 22.078 -7.961 1 97.75 84 PRO B N 1
ATOM 3165 C CA . PRO B 1 84 ? -8.922 21.531 -6.602 1 97.75 84 PRO B CA 1
ATOM 3166 C C . PRO B 1 84 ? -7.613 21.891 -5.898 1 97.75 84 PRO B C 1
ATOM 3168 O O . PRO B 1 84 ? -6.652 22.312 -6.543 1 97.75 84 PRO B O 1
ATOM 3171 N N . ALA B 1 85 ? -7.594 21.734 -4.59 1 98.38 85 ALA B N 1
ATOM 3172 C CA . ALA B 1 85 ? -6.398 22.062 -3.822 1 98.38 85 ALA B CA 1
ATOM 3173 C C . ALA B 1 85 ? -6.016 20.922 -2.885 1 98.38 85 ALA B C 1
ATOM 3175 O O . ALA B 1 85 ? -6.887 20.266 -2.307 1 98.38 85 ALA B O 1
ATOM 3176 N N . PHE B 1 86 ? -4.781 20.688 -2.83 1 98.81 86 PHE B N 1
ATOM 3177 C CA . PHE B 1 86 ? -4.188 19.797 -1.851 1 98.81 86 PHE B CA 1
ATOM 3178 C C . PHE B 1 86 ? -3.295 20.547 -0.88 1 98.81 86 PHE B C 1
ATOM 3180 O O . PHE B 1 86 ? -2.174 20.938 -1.227 1 98.81 86 PHE B O 1
ATOM 3187 N N . VAL B 1 87 ? -3.771 20.797 0.36 1 98.94 87 VAL B N 1
ATOM 3188 C CA . VAL B 1 87 ? -2.994 21.5 1.381 1 98.94 87 VAL B CA 1
ATOM 3189 C C . VAL B 1 87 ? -2.049 20.516 2.068 1 98.94 87 VAL B C 1
ATOM 3191 O O . VAL B 1 87 ? -2.492 19.516 2.65 1 98.94 87 VAL B O 1
ATOM 3194 N N . PHE B 1 88 ? -0.803 20.812 1.99 1 98.88 88 PHE B N 1
ATOM 3195 C CA . PHE B 1 88 ? 0.21 19.891 2.496 1 98.88 88 PHE B CA 1
ATOM 3196 C C . PHE B 1 88 ? 0.966 20.516 3.666 1 98.88 88 PHE B C 1
ATOM 3198 O O . PHE B 1 88 ? 1.486 21.625 3.557 1 98.88 88 PHE B O 1
ATOM 3205 N N . PHE B 1 89 ? 0.994 19.797 4.797 1 98.88 89 PHE B N 1
ATOM 3206 C CA . PHE B 1 89 ? 1.769 20.172 5.973 1 98.88 89 PHE B CA 1
ATOM 3207 C C . PHE B 1 89 ? 3.025 19.312 6.086 1 98.88 89 PHE B C 1
ATOM 3209 O O . PHE B 1 89 ? 2.943 18.094 6.23 1 98.88 89 PHE B O 1
ATOM 3216 N N . PRO B 1 90 ? 4.215 19.938 6.031 1 97.88 90 PRO B N 1
ATOM 3217 C CA . PRO B 1 90 ? 5.461 19.172 6.039 1 97.88 90 PRO B CA 1
ATOM 3218 C C . PRO B 1 90 ? 5.805 18.609 7.418 1 97.88 90 PRO B C 1
ATOM 3220 O O . PRO B 1 90 ? 5.414 19.188 8.438 1 97.88 90 PRO B O 1
ATOM 3223 N N . GLY B 1 91 ? 6.52 17.516 7.34 1 97.62 91 GLY B N 1
ATOM 3224 C CA . GLY B 1 91 ? 7.09 16.984 8.562 1 97.62 91 GLY B CA 1
ATOM 3225 C C . GLY B 1 91 ? 8.266 17.797 9.07 1 97.62 91 GLY B C 1
ATOM 3226 O O . GLY B 1 91 ? 8.43 18.969 8.703 1 97.62 91 GLY B O 1
ATOM 3227 N N . GLY B 1 92 ? 8.945 17.188 10.062 1 96.31 92 GLY B N 1
ATOM 3228 C CA . GLY B 1 92 ? 10.086 17.844 10.664 1 96.31 92 GLY B CA 1
ATOM 3229 C C . GLY B 1 92 ? 9.945 18.016 12.172 1 96.31 92 GLY B C 1
ATOM 3230 O O . GLY B 1 92 ? 10.547 18.922 12.75 1 96.31 92 GLY B O 1
ATOM 3231 N N . GLY B 1 93 ? 9.125 17.234 12.781 1 97.44 93 GLY B N 1
ATOM 3232 C CA . GLY B 1 93 ? 9 17.219 14.227 1 97.44 93 GLY B CA 1
ATOM 3233 C C . GLY B 1 93 ? 8.461 18.516 14.805 1 97.44 93 GLY B C 1
ATOM 3234 O O . GLY B 1 93 ? 8.797 18.875 15.93 1 97.44 93 GLY B O 1
ATOM 3235 N N . PHE B 1 94 ? 7.809 19.312 13.969 1 98.06 94 PHE B N 1
ATOM 3236 C CA . PHE B 1 94 ? 7.301 20.625 14.336 1 98.06 94 PHE B CA 1
ATOM 3237 C C . PHE B 1 94 ? 8.445 21.609 14.5 1 98.06 94 PHE B C 1
ATOM 3239 O O . PHE B 1 94 ? 8.211 22.781 14.805 1 98.06 94 PHE B O 1
ATOM 3246 N N . CYS B 1 95 ? 9.68 21.172 14.234 1 97.25 95 CYS B N 1
ATOM 3247 C CA . CYS B 1 95 ? 10.844 21.984 14.57 1 97.25 95 CYS B CA 1
ATOM 3248 C C . CYS B 1 95 ? 11.641 22.328 13.32 1 97.25 95 CYS B C 1
ATOM 3250 O O . CYS B 1 95 ? 12.484 23.234 13.352 1 97.25 95 CYS B O 1
ATOM 3252 N N . PHE B 1 96 ? 11.406 21.594 12.258 1 94.12 96 PHE B N 1
ATOM 3253 C CA . PHE B 1 96 ? 12.148 21.781 11.023 1 94.12 96 PHE B CA 1
ATOM 3254 C C . PHE B 1 96 ? 11.211 21.828 9.828 1 94.12 96 PHE B C 1
ATOM 3256 O O . PHE B 1 96 ? 10.227 21.078 9.773 1 94.12 96 PHE B O 1
ATOM 3263 N N . ILE B 1 97 ? 11.508 22.672 8.82 1 93.62 97 ILE B N 1
ATOM 3264 C CA . ILE B 1 97 ? 10.852 22.641 7.52 1 93.62 97 ILE B CA 1
ATOM 3265 C C . ILE B 1 97 ? 11.891 22.844 6.414 1 93.62 97 ILE B C 1
ATOM 3267 O O . ILE B 1 97 ? 12.672 23.797 6.465 1 93.62 97 ILE B O 1
ATOM 3271 N N . GLU B 1 98 ? 11.984 21.922 5.582 1 89.75 98 GLU B N 1
ATOM 3272 C CA . GLU B 1 98 ? 12.797 22.031 4.375 1 89.75 98 GLU B CA 1
ATOM 3273 C C . GLU B 1 98 ? 11.945 21.828 3.121 1 89.75 98 GLU B C 1
ATOM 3275 O O . GLU B 1 98 ? 11.82 20.719 2.623 1 89.75 98 GLU B O 1
ATOM 3280 N N . GLU B 1 99 ? 11.461 22.938 2.584 1 92.5 99 GLU B N 1
ATOM 3281 C CA . GLU B 1 99 ? 10.523 22.891 1.468 1 92.5 99 GLU B CA 1
ATOM 3282 C C . GLU B 1 99 ? 11.148 22.219 0.252 1 92.5 99 GLU B C 1
ATOM 3284 O O . GLU B 1 99 ? 10.461 21.547 -0.525 1 92.5 99 GLU B O 1
ATOM 3289 N N . SER B 1 100 ? 12.461 22.375 0.066 1 90.38 100 SER B N 1
ATOM 3290 C CA . SER B 1 100 ? 13.148 21.812 -1.092 1 90.38 100 SER B CA 1
ATOM 3291 C C . SER B 1 100 ? 12.977 20.297 -1.158 1 90.38 100 SER B C 1
ATOM 3293 O O . SER B 1 100 ? 13.078 19.703 -2.234 1 90.38 100 SER B O 1
ATOM 3295 N N . PHE B 1 101 ? 12.734 19.672 -0.02 1 90.56 101 PHE B N 1
ATOM 3296 C CA . PHE B 1 101 ? 12.57 18.219 0.043 1 90.56 101 PHE B CA 1
ATOM 3297 C C . PHE B 1 101 ? 11.273 17.781 -0.624 1 90.56 101 PHE B C 1
ATOM 3299 O O . PHE B 1 101 ? 11.148 16.641 -1.076 1 90.56 101 PHE B O 1
ATOM 3306 N N . TYR B 1 102 ? 10.352 18.719 -0.717 1 94.06 102 TYR B N 1
ATOM 3307 C CA . TYR B 1 102 ? 8.992 18.328 -1.079 1 94.06 102 TYR B CA 1
ATOM 3308 C C . TYR B 1 102 ? 8.648 18.797 -2.49 1 94.06 102 TYR B C 1
ATOM 3310 O O . TYR B 1 102 ? 7.562 18.5 -3 1 94.06 102 TYR B O 1
ATOM 3318 N N . VAL B 1 103 ? 9.555 19.469 -3.168 1 93.75 103 VAL B N 1
ATOM 3319 C CA . VAL B 1 103 ? 9.273 20.094 -4.457 1 93.75 103 VAL B CA 1
ATOM 3320 C C . VAL B 1 103 ? 8.844 19.031 -5.465 1 93.75 103 VAL B C 1
ATOM 3322 O O . VAL B 1 103 ? 7.844 19.188 -6.164 1 93.75 103 VAL B O 1
ATOM 3325 N N . PHE B 1 104 ? 9.555 17.969 -5.488 1 94.19 104 PHE B N 1
ATOM 3326 C CA . PHE B 1 104 ? 9.227 16.906 -6.43 1 94.19 104 PHE B CA 1
ATOM 3327 C C . PHE B 1 104 ? 7.824 16.375 -6.172 1 94.19 104 PHE B C 1
ATOM 3329 O O . PHE B 1 104 ? 7.031 16.219 -7.102 1 94.19 104 PHE B O 1
ATOM 3336 N N . LEU B 1 105 ? 7.543 16.062 -4.945 1 95.81 105 LEU B N 1
ATOM 3337 C CA . LEU B 1 105 ? 6.27 15.484 -4.547 1 95.81 105 LEU B CA 1
ATOM 3338 C C . LEU B 1 105 ? 5.113 16.422 -4.871 1 95.81 105 LEU B C 1
ATOM 3340 O O . LEU B 1 105 ? 4.137 16.031 -5.508 1 95.81 105 LEU B O 1
ATOM 3344 N N . LEU B 1 106 ? 5.211 17.656 -4.484 1 96.88 106 LEU B N 1
ATOM 3345 C CA . LEU B 1 106 ? 4.145 18.625 -4.648 1 96.88 106 LEU B CA 1
ATOM 3346 C C . LEU B 1 106 ? 3.939 18.969 -6.125 1 96.88 106 LEU B C 1
ATOM 3348 O O . LEU B 1 106 ? 2.803 19.109 -6.578 1 96.88 106 LEU B O 1
ATOM 3352 N N . SER B 1 107 ? 5.102 19.125 -6.855 1 97 107 SER B N 1
ATOM 3353 C CA . SER B 1 107 ? 5 19.375 -8.289 1 97 107 SER B CA 1
ATOM 3354 C C . SER B 1 107 ? 4.332 18.203 -9.008 1 97 107 SER B C 1
ATOM 3356 O O . SER B 1 107 ? 3.537 18.406 -9.93 1 97 107 SER B O 1
ATOM 3358 N N . THR B 1 108 ? 4.652 17.031 -8.594 1 97.25 108 THR B N 1
ATOM 3359 C CA . THR B 1 108 ? 4.07 15.828 -9.18 1 97.25 108 THR B CA 1
ATOM 3360 C C . THR B 1 108 ? 2.559 15.797 -8.961 1 97.25 108 THR B C 1
ATOM 3362 O O . THR B 1 108 ? 1.795 15.547 -9.898 1 97.25 108 THR B O 1
ATOM 3365 N N . PHE B 1 109 ? 2.111 16.062 -7.77 1 98.06 109 PHE B N 1
ATOM 3366 C CA . PHE B 1 109 ? 0.68 16.078 -7.496 1 98.06 109 PHE B CA 1
ATOM 3367 C C . PHE B 1 109 ? -0.015 17.188 -8.273 1 98.06 109 PHE B C 1
ATOM 3369 O O . PHE B 1 109 ? -1.086 16.969 -8.844 1 98.06 109 PHE B O 1
ATOM 3376 N N . ALA B 1 110 ? 0.597 18.375 -8.281 1 98.31 110 ALA B N 1
ATOM 3377 C CA . ALA B 1 110 ? 0.007 19.516 -8.977 1 98.31 110 ALA B CA 1
ATOM 3378 C C . ALA B 1 110 ? -0.218 19.203 -10.453 1 98.31 110 ALA B C 1
ATOM 3380 O O . ALA B 1 110 ? -1.308 19.422 -10.984 1 98.31 110 ALA B O 1
ATOM 3381 N N . VAL B 1 111 ? 0.771 18.625 -11.07 1 97.94 111 VAL B N 1
ATOM 3382 C CA . VAL B 1 111 ? 0.736 18.406 -12.516 1 97.94 111 VAL B CA 1
ATOM 3383 C C . VAL B 1 111 ? -0.16 17.219 -12.836 1 97.94 111 VAL B C 1
ATOM 3385 O O . VAL B 1 111 ? -1.045 17.312 -13.688 1 97.94 111 VAL B O 1
ATOM 3388 N N . ASP B 1 112 ? -0.003 16.156 -12.133 1 97.56 112 ASP B N 1
ATOM 3389 C CA . ASP B 1 112 ? -0.683 14.906 -12.492 1 97.56 112 ASP B CA 1
ATOM 3390 C C . ASP B 1 112 ? -2.166 14.969 -12.133 1 97.56 112 ASP B C 1
ATOM 3392 O O . ASP B 1 112 ? -2.984 14.273 -12.734 1 97.56 112 ASP B O 1
ATOM 3396 N N . LEU B 1 113 ? -2.543 15.797 -11.164 1 98 113 LEU B N 1
ATOM 3397 C CA . LEU B 1 113 ? -3.932 15.859 -10.727 1 98 113 LEU B CA 1
ATOM 3398 C C . LEU B 1 113 ? -4.582 17.172 -11.164 1 98 113 LEU B C 1
ATOM 3400 O O . LEU B 1 113 ? -5.762 17.406 -10.891 1 98 113 LEU B O 1
ATOM 3404 N N . ASN B 1 114 ? -3.824 17.953 -11.852 1 97.56 114 ASN B N 1
ATOM 3405 C CA . ASN B 1 114 ? -4.312 19.281 -12.219 1 97.56 114 ASN B CA 1
ATOM 3406 C C . ASN B 1 114 ? -4.945 20 -11.023 1 97.56 114 ASN B C 1
ATOM 3408 O O . ASN B 1 114 ? -6.105 20.406 -11.086 1 97.56 114 ASN B O 1
ATOM 3412 N N . CYS B 1 115 ? -4.176 20.125 -9.969 1 98.38 115 CYS B N 1
ATOM 3413 C CA . CYS B 1 115 ? -4.602 20.781 -8.734 1 98.38 115 CYS B CA 1
ATOM 3414 C C . CYS B 1 115 ? -3.549 21.766 -8.258 1 98.38 115 CYS B C 1
ATOM 3416 O O . CYS B 1 115 ? -2.449 21.828 -8.812 1 98.38 115 CYS B O 1
ATOM 3418 N N . ILE B 1 116 ? -3.914 22.594 -7.336 1 98.69 116 ILE B N 1
ATOM 3419 C CA . ILE B 1 116 ? -2.965 23.484 -6.672 1 98.69 116 ILE B CA 1
ATOM 3420 C C . ILE B 1 116 ? -2.482 2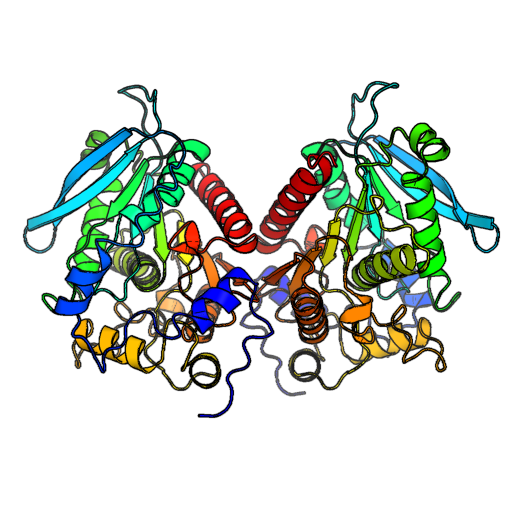2.844 -5.371 1 98.69 116 ILE B C 1
ATOM 3422 O O . ILE B 1 116 ? -3.279 22.594 -4.465 1 98.69 116 ILE B O 1
ATOM 3426 N N . ALA B 1 117 ? -1.234 22.516 -5.344 1 98.75 117 ALA B N 1
ATOM 3427 C CA . ALA B 1 117 ? -0.64 22.062 -4.094 1 98.75 117 ALA B CA 1
ATOM 3428 C C . ALA B 1 117 ? -0.221 23.234 -3.217 1 98.75 117 ALA B C 1
ATOM 3430 O O . ALA B 1 117 ? 0.53 24.109 -3.656 1 98.75 117 ALA B O 1
ATOM 3431 N N . VAL B 1 118 ? -0.713 23.281 -1.998 1 98.88 118 VAL B N 1
ATOM 3432 C CA . VAL B 1 118 ? -0.509 24.375 -1.059 1 98.88 118 VAL B CA 1
ATOM 3433 C C . VAL B 1 118 ? 0.437 23.938 0.055 1 98.88 118 VAL B C 1
ATOM 3435 O O . VAL B 1 118 ? 0.039 23.188 0.958 1 98.88 118 VAL B O 1
ATOM 3438 N N . PHE B 1 119 ? 1.665 24.359 -0.003 1 98.69 119 PHE B N 1
ATOM 3439 C CA . PHE B 1 119 ? 2.664 24.031 1.006 1 98.69 119 PHE B CA 1
ATOM 3440 C C . PHE B 1 119 ? 2.646 25.062 2.137 1 98.69 119 PHE B C 1
ATOM 3442 O O . PHE B 1 119 ? 2.912 26.234 1.916 1 98.69 119 PHE B O 1
ATOM 3449 N N . VAL B 1 120 ? 2.422 24.609 3.375 1 98.94 120 VAL B N 1
ATOM 3450 C CA . VAL B 1 120 ? 2.268 25.516 4.504 1 98.94 120 VAL B CA 1
ATOM 3451 C C . VAL B 1 120 ? 3.561 25.562 5.316 1 98.94 120 VAL B C 1
ATOM 3453 O O . VAL B 1 120 ? 3.986 24.547 5.871 1 98.94 120 VAL B O 1
ATOM 3456 N N . ASN B 1 121 ? 4.16 26.688 5.336 1 98.44 121 ASN B N 1
ATOM 3457 C CA . ASN B 1 121 ? 5.34 26.922 6.164 1 98.44 121 ASN B CA 1
ATOM 3458 C C . ASN B 1 121 ? 4.961 27.406 7.559 1 98.44 121 ASN B C 1
ATOM 3460 O O . ASN B 1 121 ? 5.227 28.547 7.914 1 98.44 121 ASN B O 1
ATOM 3464 N N . TYR B 1 122 ? 4.422 26.5 8.344 1 98.62 122 TYR B N 1
ATOM 3465 C CA . TYR B 1 122 ? 3.896 26.859 9.648 1 98.62 122 TYR B CA 1
ATOM 3466 C C . TYR B 1 122 ? 5.023 27.234 10.609 1 98.62 122 TYR B C 1
ATOM 3468 O O . TYR B 1 122 ? 6.191 26.938 10.352 1 98.62 122 TYR B O 1
ATOM 3476 N N . SER B 1 123 ? 4.703 27.906 11.727 1 98.31 123 SER B N 1
ATOM 3477 C CA . SER B 1 123 ? 5.672 28.344 12.727 1 98.31 123 SER B CA 1
ATOM 3478 C C . SER B 1 123 ? 6.277 27.156 13.469 1 98.31 123 SER B C 1
ATOM 3480 O O . SER B 1 123 ? 5.594 26.156 13.711 1 98.31 123 SER B O 1
ATOM 3482 N N . LEU B 1 124 ? 7.504 27.25 13.867 1 97.75 124 LEU B N 1
ATOM 3483 C CA . LEU B 1 124 ? 8.258 26.109 14.352 1 97.75 124 LEU B CA 1
ATOM 3484 C C . LEU B 1 124 ? 8.484 26.188 15.859 1 97.75 124 LEU B C 1
ATOM 3486 O O . LEU B 1 124 ? 8.578 27.281 16.406 1 97.75 124 LEU B O 1
ATOM 3490 N N . SER B 1 125 ? 8.508 25.094 16.406 1 97.5 125 SER B N 1
ATOM 3491 C CA . SER B 1 125 ? 8.945 24.938 17.781 1 97.5 125 SER B CA 1
ATOM 3492 C C . SER B 1 125 ? 10.469 24.875 17.875 1 97.5 125 SER B C 1
ATOM 3494 O O . SER B 1 125 ? 11.133 24.484 16.922 1 97.5 125 SER B O 1
ATOM 3496 N N . PRO B 1 126 ? 11.086 25.328 19.062 1 95.88 126 PRO B N 1
ATOM 3497 C CA . PRO B 1 126 ? 10.43 25.641 20.328 1 95.88 126 PRO B CA 1
ATOM 3498 C C . PRO B 1 126 ? 10 27.094 20.438 1 95.88 126 PRO B C 1
ATOM 3500 O O . PRO B 1 126 ? 9.469 27.516 21.469 1 95.88 126 PRO B O 1
ATOM 3503 N N . GLU B 1 127 ? 10.203 27.906 19.344 1 96.44 127 GLU B N 1
ATOM 3504 C CA . GLU B 1 127 ? 9.844 29.328 19.406 1 96.44 127 GLU B CA 1
ATOM 3505 C C . GLU B 1 127 ? 8.352 29.5 19.672 1 96.44 127 GLU B C 1
ATOM 3507 O O . GLU B 1 127 ? 7.941 30.453 20.328 1 96.44 127 GLU B O 1
ATOM 3512 N N . VAL B 1 128 ? 7.531 28.672 19.141 1 96.56 128 VAL B N 1
ATOM 3513 C CA . VAL B 1 128 ? 6.109 28.594 19.469 1 96.56 128 VAL B CA 1
ATOM 3514 C C . VAL B 1 128 ? 5.738 27.172 19.828 1 96.56 128 VAL B C 1
ATOM 3516 O O . VAL B 1 128 ? 6.449 26.219 19.453 1 96.56 128 VAL B O 1
ATOM 3519 N N . LYS B 1 129 ? 4.668 27 20.547 1 97.75 129 LYS B N 1
ATOM 3520 C CA . LYS B 1 129 ? 4.18 25.688 20.953 1 97.75 129 LYS B CA 1
ATOM 3521 C C . LYS B 1 129 ? 2.736 25.469 20.5 1 97.75 129 LYS B C 1
ATOM 3523 O O . LYS B 1 129 ? 2.1 26.391 19.984 1 97.75 129 LYS B O 1
ATOM 3528 N N . PHE B 1 130 ? 2.262 24.234 20.609 1 98.12 130 PHE B N 1
ATOM 3529 C CA . PHE B 1 130 ? 0.846 23.953 20.422 1 98.12 130 PHE B CA 1
ATOM 3530 C C . PHE B 1 130 ? -0.017 24.938 21.203 1 98.12 130 PHE B C 1
ATOM 3532 O O . PHE B 1 130 ? 0.295 25.266 22.344 1 98.12 130 PHE B O 1
ATOM 3539 N N . PRO B 1 131 ? -0.979 25.484 20.484 1 98.19 131 PRO B N 1
ATOM 3540 C CA . PRO B 1 131 ? -1.591 25.031 19.234 1 98.19 131 PRO B CA 1
ATOM 3541 C C . PRO B 1 131 ? -1.3 25.984 18.078 1 98.19 131 PRO B C 1
ATOM 3543 O O . PRO B 1 131 ? -2.078 26.047 17.109 1 98.19 131 PRO B O 1
ATOM 3546 N N . VAL B 1 132 ? -0.244 26.719 18.109 1 98.44 132 VAL B N 1
ATOM 3547 C CA . VAL B 1 132 ? -0.002 27.781 17.141 1 98.44 132 VAL B CA 1
ATOM 3548 C C . VAL B 1 132 ? 0.037 27.203 15.727 1 98.44 132 VAL B C 1
ATOM 3550 O O . VAL B 1 132 ? -0.704 27.641 14.844 1 98.44 132 VAL B O 1
ATOM 3553 N N . ALA B 1 133 ? 0.879 26.172 15.508 1 98.69 133 ALA B N 1
ATOM 3554 C CA . ALA B 1 133 ? 0.994 25.562 14.188 1 98.69 133 ALA B CA 1
ATOM 3555 C C . ALA B 1 133 ? -0.348 25 13.719 1 98.69 133 ALA B C 1
ATOM 3557 O O . ALA B 1 133 ? -0.689 25.094 12.539 1 98.69 133 ALA B O 1
ATOM 3558 N N . LEU B 1 134 ? -1.127 24.406 14.633 1 98.69 134 LEU B N 1
ATOM 3559 C CA . LEU B 1 134 ? -2.445 23.891 14.289 1 98.69 134 LEU B CA 1
ATOM 3560 C C . LEU B 1 134 ? -3.385 25.016 13.875 1 98.69 134 LEU B C 1
ATOM 3562 O O . LEU B 1 134 ? -4.117 24.875 12.891 1 98.69 134 LEU B O 1
ATOM 3566 N N . ASN B 1 135 ? -3.359 26.078 14.633 1 98.19 135 ASN B N 1
ATOM 3567 C CA . ASN B 1 135 ? -4.191 27.219 14.281 1 98.19 135 ASN B CA 1
ATOM 3568 C C . ASN B 1 135 ? -3.828 27.781 12.914 1 98.19 135 ASN B C 1
ATOM 3570 O O . ASN B 1 135 ? -4.707 28.172 12.148 1 98.19 135 ASN B O 1
ATOM 3574 N N . GLU B 1 136 ? -2.568 27.859 12.648 1 98.81 136 GLU B N 1
ATOM 3575 C CA . GLU B 1 136 ? -2.109 28.297 11.328 1 98.81 136 GLU B CA 1
ATOM 3576 C C . GLU B 1 136 ? -2.598 27.359 10.234 1 98.81 136 GLU B C 1
ATOM 3578 O O . GLU B 1 136 ? -3.082 27.812 9.195 1 98.81 136 GLU B O 1
ATOM 3583 N N . ALA B 1 137 ? -2.451 26.047 10.477 1 98.62 137 ALA B N 1
ATOM 3584 C CA . ALA B 1 137 ? -2.951 25.062 9.531 1 98.62 137 ALA B CA 1
ATOM 3585 C C . ALA B 1 137 ? -4.441 25.266 9.266 1 98.62 137 ALA B C 1
ATOM 3587 O O . ALA B 1 137 ? -4.875 25.266 8.109 1 98.62 137 ALA B O 1
ATOM 3588 N N . HIS B 1 138 ? -5.184 25.422 10.312 1 97.75 138 HIS B N 1
ATOM 3589 C CA . HIS B 1 138 ? -6.625 25.625 10.188 1 97.75 138 HIS B CA 1
ATOM 3590 C C . HIS B 1 138 ? -6.938 26.906 9.414 1 97.75 138 HIS B C 1
ATOM 3592 O O . HIS B 1 138 ? -7.852 26.922 8.586 1 97.75 138 HIS B O 1
ATOM 3598 N N . SER B 1 139 ? -6.211 27.953 9.688 1 98 139 SER B N 1
ATOM 3599 C CA . SER B 1 139 ? -6.418 29.219 9 1 98 139 SER B CA 1
ATOM 3600 C C . SER B 1 139 ? -6.211 29.078 7.496 1 98 139 SER B C 1
ATOM 3602 O O . SER B 1 139 ? -6.965 29.641 6.699 1 98 139 SER B O 1
ATOM 3604 N N . VAL B 1 140 ? -5.176 28.344 7.102 1 98.44 140 VAL B N 1
ATOM 3605 C CA . VAL B 1 140 ? -4.902 28.125 5.684 1 98.44 140 VAL B CA 1
ATOM 3606 C C . VAL B 1 140 ? -6.039 27.312 5.055 1 98.44 140 VAL B C 1
ATOM 3608 O O . VAL B 1 140 ? -6.516 27.641 3.969 1 98.44 140 VAL B O 1
ATOM 3611 N N . VAL B 1 141 ? -6.504 26.266 5.746 1 98 141 VAL B N 1
ATOM 3612 C CA . VAL B 1 141 ? -7.594 25.438 5.242 1 98 141 VAL B CA 1
ATOM 3613 C C . VAL B 1 141 ? -8.859 26.281 5.102 1 98 141 VAL B C 1
ATOM 3615 O O . VAL B 1 141 ? -9.57 26.188 4.098 1 98 141 VAL B O 1
ATOM 3618 N N . GLU B 1 142 ? -9.133 27.109 6.082 1 96.69 142 GLU B N 1
ATOM 3619 C CA . GLU B 1 142 ? -10.281 28 6.004 1 96.69 142 GLU B CA 1
ATOM 3620 C C . GLU B 1 142 ? -10.172 28.953 4.816 1 96.69 142 GLU B C 1
ATOM 3622 O O . GLU B 1 142 ? -11.148 29.188 4.102 1 96.69 142 GLU B O 1
ATOM 3627 N N . TYR B 1 143 ? -8.984 29.469 4.625 1 97 143 TYR B N 1
ATOM 3628 C CA . TYR B 1 143 ? -8.742 30.422 3.539 1 97 143 TYR B CA 1
ATOM 3629 C C . TYR B 1 143 ? -9.047 29.781 2.188 1 97 143 TYR B C 1
ATOM 3631 O O . TYR B 1 143 ? -9.648 30.406 1.313 1 97 143 TYR B O 1
ATOM 3639 N N . VAL B 1 144 ? -8.68 28.5 2.014 1 97.38 144 VAL B N 1
ATOM 3640 C CA . VAL B 1 144 ? -8.797 27.875 0.702 1 97.38 144 VAL B CA 1
ATOM 3641 C C . VAL B 1 144 ? -10.172 27.234 0.551 1 97.38 144 VAL B C 1
ATOM 3643 O O . VAL B 1 144 ? -10.57 26.844 -0.55 1 97.38 144 VAL B O 1
ATOM 3646 N N . THR B 1 145 ? -10.93 27.141 1.616 1 96.19 145 THR B N 1
ATOM 3647 C CA . THR B 1 145 ? -12.266 26.562 1.536 1 96.19 145 THR B CA 1
ATOM 3648 C C . THR B 1 145 ? -13.336 27.641 1.567 1 96.19 145 THR B C 1
ATOM 3650 O O . THR B 1 145 ? -14.523 27.375 1.366 1 96.19 145 THR B O 1
ATOM 3653 N N . ASN B 1 146 ? -12.938 28.875 1.898 1 94.94 146 ASN B N 1
ATOM 3654 C CA . ASN B 1 146 ? -13.836 30.016 1.794 1 94.94 146 ASN B CA 1
ATOM 3655 C C . ASN B 1 146 ? -13.969 30.5 0.351 1 94.94 146 ASN B C 1
ATOM 3657 O O . ASN B 1 146 ? -12.977 30.828 -0.293 1 94.94 146 ASN B O 1
ATOM 3661 N N . PRO B 1 147 ? -15.188 30.562 -0.165 1 94.44 147 PRO B N 1
ATOM 3662 C CA . PRO B 1 147 ? -15.391 30.875 -1.58 1 94.44 147 PRO B CA 1
ATOM 3663 C C . PRO B 1 147 ? -14.719 32.188 -1.984 1 94.44 147 PRO B C 1
ATOM 3665 O O . PRO B 1 147 ? -14.125 32.281 -3.062 1 94.44 147 PRO B O 1
ATOM 3668 N N . THR B 1 148 ? -14.742 33.188 -1.174 1 96.12 148 THR B N 1
ATOM 3669 C CA . THR B 1 148 ? -14.211 34.5 -1.502 1 96.12 148 THR B CA 1
ATOM 3670 C C . THR B 1 148 ? -12.688 34.469 -1.585 1 96.12 148 THR B C 1
ATOM 3672 O O . THR B 1 148 ? -12.102 34.938 -2.57 1 96.12 148 THR B O 1
ATOM 3675 N N . THR B 1 149 ? -12.07 33.906 -0.598 1 96.62 149 THR B N 1
ATOM 3676 C CA . THR B 1 149 ? -10.609 33.906 -0.573 1 96.62 149 THR B CA 1
ATOM 3677 C C . THR B 1 149 ? -10.047 32.844 -1.503 1 96.62 149 THR B C 1
ATOM 3679 O O . THR B 1 149 ? -9 33.031 -2.121 1 96.62 149 THR B O 1
ATOM 3682 N N . ALA B 1 150 ? -10.727 31.75 -1.648 1 96.38 150 ALA B N 1
ATOM 3683 C CA . ALA B 1 150 ? -10.297 30.672 -2.535 1 96.38 150 ALA B CA 1
ATOM 3684 C C . ALA B 1 150 ? -10.227 31.141 -3.982 1 96.38 150 ALA B C 1
ATOM 3686 O O . ALA B 1 150 ? -9.32 30.75 -4.727 1 96.38 150 ALA B O 1
ATOM 3687 N N . SER B 1 151 ? -11.156 31.938 -4.352 1 95.88 151 SER B N 1
ATOM 3688 C CA . SER B 1 151 ? -11.219 32.438 -5.719 1 95.88 151 SER B CA 1
ATOM 3689 C C . SER B 1 151 ? -9.969 33.25 -6.07 1 95.88 151 SER B C 1
ATOM 3691 O O . SER B 1 151 ? -9.508 33.219 -7.215 1 95.88 151 SER B O 1
ATOM 3693 N N . LYS B 1 152 ? -9.398 33.906 -5.105 1 95.56 152 LYS B N 1
ATOM 3694 C CA . LYS B 1 152 ? -8.195 34.719 -5.316 1 95.56 152 LYS B CA 1
ATOM 3695 C C . LYS B 1 152 ? -7 33.844 -5.66 1 95.56 152 LYS B C 1
ATOM 3697 O O . LYS B 1 152 ? -6.039 34.281 -6.273 1 95.56 152 LYS B O 1
ATOM 3702 N N . LEU B 1 153 ? -7.094 32.594 -5.332 1 96.88 153 LEU B N 1
ATOM 3703 C CA . LEU B 1 153 ? -5.996 31.672 -5.547 1 96.88 153 LEU B CA 1
ATOM 3704 C C . LEU B 1 153 ? -6.32 30.703 -6.676 1 96.88 153 LEU B C 1
ATOM 3706 O O . LEU B 1 153 ? -5.555 29.766 -6.938 1 96.88 153 LEU B O 1
ATOM 3710 N N . GLN B 1 154 ? -7.496 30.844 -7.238 1 97.25 154 GLN B N 1
ATOM 3711 C CA . GLN B 1 154 ? -7.988 29.969 -8.297 1 97.25 154 GLN B CA 1
ATOM 3712 C C . GLN B 1 154 ? -8.273 28.562 -7.762 1 97.25 154 GLN B C 1
ATOM 3714 O O . GLN B 1 154 ? -8.016 27.578 -8.445 1 97.25 154 GLN B O 1
ATOM 3719 N N . ILE B 1 155 ? -8.734 28.547 -6.566 1 97.19 155 ILE B N 1
ATOM 3720 C CA . ILE B 1 155 ? -9.055 27.266 -5.93 1 97.19 155 ILE B CA 1
ATOM 3721 C C . ILE B 1 155 ? -10.57 27.078 -5.879 1 97.19 155 ILE B C 1
ATOM 3723 O O . ILE B 1 155 ? -11.312 28.031 -5.59 1 97.19 155 ILE B O 1
ATOM 3727 N N . ASP B 1 156 ? -11.07 25.922 -6.254 1 96.56 156 ASP B N 1
ATOM 3728 C CA . ASP B 1 156 ? -12.445 25.5 -5.988 1 96.56 156 ASP B CA 1
ATOM 3729 C C . ASP B 1 156 ? -12.625 25.078 -4.535 1 96.56 156 ASP B C 1
ATOM 3731 O O . ASP B 1 156 ? -12.141 24.016 -4.125 1 96.56 156 ASP B O 1
ATOM 3735 N N . PRO B 1 157 ? -13.297 25.891 -3.74 1 95.62 157 PRO B N 1
ATOM 3736 C CA . PRO B 1 157 ? -13.367 25.641 -2.299 1 95.62 157 PRO B CA 1
ATOM 3737 C C . PRO B 1 157 ? -14.109 24.344 -1.953 1 95.62 157 PRO B C 1
ATOM 3739 O O . PRO B 1 157 ? -14.078 23.906 -0.803 1 95.62 157 PRO B O 1
ATOM 3742 N N . SER B 1 158 ? -14.781 23.703 -2.912 1 95.12 158 SER B N 1
ATOM 3743 C CA . SER B 1 158 ? -15.539 22.484 -2.658 1 95.12 158 SER B CA 1
ATOM 3744 C C . SER B 1 158 ? -14.703 21.25 -2.92 1 95.12 158 SER B C 1
ATOM 3746 O O . SER B 1 158 ? -15.148 20.125 -2.668 1 95.12 158 SER B O 1
ATOM 3748 N N . ARG B 1 159 ? -13.5 21.391 -3.412 1 96.69 159 ARG B N 1
ATOM 3749 C CA . ARG B 1 159 ? -12.617 20.281 -3.744 1 96.69 159 ARG B CA 1
ATOM 3750 C C . ARG B 1 159 ? -11.25 20.453 -3.09 1 96.69 159 ARG B C 1
ATOM 3752 O O . ARG B 1 159 ? -10.242 20.609 -3.779 1 96.69 159 ARG B O 1
ATOM 3759 N N . VAL B 1 160 ? -11.195 20.297 -1.729 1 97.88 160 VAL B N 1
ATOM 3760 C CA . VAL B 1 160 ? -9.977 20.531 -0.965 1 97.88 160 VAL B CA 1
ATOM 3761 C C . VAL B 1 160 ? -9.633 19.297 -0.135 1 97.88 160 VAL B C 1
ATOM 3763 O O . VAL B 1 160 ? -10.516 18.703 0.501 1 97.88 160 VAL B O 1
ATOM 3766 N N . ALA B 1 161 ? -8.445 18.844 -0.231 1 98.5 161 ALA B N 1
ATOM 3767 C CA . ALA B 1 161 ? -7.902 17.781 0.615 1 98.5 161 ALA B CA 1
ATOM 3768 C C . ALA B 1 161 ? -6.715 18.281 1.429 1 98.5 161 ALA B C 1
ATOM 3770 O O . ALA B 1 161 ? -6.102 19.297 1.082 1 98.5 161 ALA B O 1
ATOM 3771 N N . VAL B 1 162 ? -6.438 17.625 2.539 1 98.75 162 VAL B N 1
ATOM 3772 C CA . VAL B 1 162 ? -5.277 17.953 3.361 1 98.75 162 VAL B CA 1
ATOM 3773 C C . VAL B 1 162 ? -4.363 16.734 3.48 1 98.75 162 VAL B C 1
ATOM 3775 O O . VAL B 1 162 ? -4.812 15.602 3.314 1 98.75 162 VAL B O 1
ATOM 3778 N N . GLY B 1 163 ? -3.117 16.953 3.695 1 98.81 163 GLY B N 1
ATOM 3779 C CA . GLY B 1 163 ? -2.184 15.859 3.91 1 98.81 163 GLY B CA 1
ATOM 3780 C C . GLY B 1 163 ? -0.837 16.312 4.438 1 98.81 163 GLY B C 1
ATOM 3781 O O . GLY B 1 163 ? -0.583 17.516 4.547 1 98.81 163 GLY B O 1
ATOM 3782 N N . GLY B 1 164 ? -0.035 15.383 4.809 1 98.75 164 GLY B N 1
ATOM 3783 C CA . GLY B 1 164 ? 1.304 15.648 5.309 1 98.75 164 GLY B CA 1
ATOM 3784 C C . GLY B 1 164 ? 1.982 14.422 5.887 1 98.75 164 GLY B C 1
ATOM 3785 O O . GLY B 1 164 ? 1.368 13.359 5.992 1 98.75 164 GLY B O 1
ATOM 3786 N N . ASP B 1 165 ? 3.295 14.555 6.176 1 98.5 165 ASP B N 1
ATOM 3787 C CA . ASP B 1 165 ? 4.066 13.438 6.719 1 98.5 165 ASP B CA 1
ATOM 3788 C C . ASP B 1 165 ? 4.535 13.742 8.141 1 98.5 165 ASP B C 1
ATOM 3790 O O . ASP B 1 165 ? 4.801 14.891 8.484 1 98.5 165 ASP B O 1
ATOM 3794 N N . SER B 1 166 ? 4.562 12.719 9 1 98.5 166 SER B N 1
ATOM 3795 C CA . SER B 1 166 ? 5.098 12.836 10.359 1 98.5 166 SER B CA 1
ATOM 3796 C C . SER B 1 166 ? 4.352 13.891 11.156 1 98.5 166 SER B C 1
ATOM 3798 O O . SER B 1 166 ? 3.141 13.789 11.359 1 98.5 166 SER B O 1
ATOM 3800 N N . ALA B 1 167 ? 5.051 15.062 11.516 1 98.69 167 ALA B N 1
ATOM 3801 C CA . ALA B 1 167 ? 4.406 16.188 12.188 1 98.69 167 ALA B CA 1
ATOM 3802 C C . ALA B 1 167 ? 3.297 16.781 11.32 1 98.69 167 ALA B C 1
ATOM 3804 O O . ALA B 1 167 ? 2.254 17.188 11.828 1 98.69 167 ALA B O 1
ATOM 3805 N N . GLY B 1 168 ? 3.549 16.766 9.984 1 98.75 168 GLY B N 1
ATOM 3806 C CA . GLY B 1 168 ? 2.527 17.234 9.062 1 98.75 168 GLY B CA 1
ATOM 3807 C C . GLY B 1 168 ? 1.321 16.312 9 1 98.75 168 GLY B C 1
ATOM 3808 O O . GLY B 1 168 ? 0.2 16.766 8.766 1 98.75 168 GLY B O 1
ATOM 3809 N N . GLY B 1 169 ? 1.596 14.961 9.133 1 98.88 169 GLY B N 1
ATOM 3810 C CA . GLY B 1 169 ? 0.488 14.031 9.289 1 98.88 169 GLY B CA 1
ATOM 3811 C C . GLY B 1 169 ? -0.349 14.305 10.523 1 98.88 169 GLY B C 1
ATOM 3812 O O . GLY B 1 169 ? -1.576 14.195 10.484 1 98.88 169 GLY B O 1
ATOM 3813 N N . ASN B 1 170 ? 0.291 14.648 11.625 1 98.88 170 ASN B N 1
ATOM 3814 C CA . ASN B 1 170 ? -0.409 15.086 12.828 1 98.88 170 ASN B CA 1
ATOM 3815 C C . ASN B 1 170 ? -1.309 16.281 12.555 1 98.88 170 ASN B C 1
ATOM 3817 O O . ASN B 1 170 ? -2.494 16.266 12.891 1 98.88 170 ASN B O 1
ATOM 3821 N N . LEU B 1 171 ? -0.718 17.312 11.906 1 98.88 171 LEU B N 1
ATOM 3822 C CA . LEU B 1 171 ? -1.464 18.531 11.625 1 98.88 171 LEU B CA 1
ATOM 3823 C C . LEU B 1 171 ? -2.652 18.25 10.719 1 98.88 171 LEU B C 1
ATOM 3825 O O . LEU B 1 171 ? -3.713 18.859 10.859 1 98.88 171 LEU B O 1
ATOM 3829 N N . SER B 1 172 ? -2.498 17.328 9.766 1 98.81 172 SER B N 1
ATOM 3830 C CA . SER B 1 172 ? -3.58 16.969 8.859 1 98.81 172 SER B CA 1
ATOM 3831 C C . SER B 1 172 ? -4.742 16.328 9.617 1 98.81 172 SER B C 1
ATOM 3833 O O . SER B 1 172 ? -5.898 16.688 9.406 1 98.81 172 SER B O 1
ATOM 3835 N N . ALA B 1 173 ? -4.418 15.398 10.5 1 98.75 173 ALA B N 1
ATOM 3836 C CA . ALA B 1 173 ? -5.445 14.766 11.32 1 98.75 173 ALA B CA 1
ATOM 3837 C C . ALA B 1 173 ? -6.09 15.773 12.273 1 98.75 173 ALA B C 1
ATOM 3839 O O . ALA B 1 173 ? -7.316 15.828 12.398 1 98.75 173 ALA B O 1
ATOM 3840 N N . ALA B 1 174 ? -5.27 16.594 12.883 1 98.69 174 ALA B N 1
ATOM 3841 C CA . ALA B 1 174 ? -5.727 17.547 13.898 1 98.69 174 ALA B CA 1
ATOM 3842 C C . ALA B 1 174 ? -6.602 18.625 13.273 1 98.69 174 ALA B C 1
ATOM 3844 O O . ALA B 1 174 ? -7.602 19.047 13.859 1 98.69 174 ALA B O 1
ATOM 3845 N N . VAL B 1 175 ? -6.227 19.125 12.094 1 98.12 175 VAL B N 1
ATOM 3846 C CA . VAL B 1 175 ? -7 20.188 11.461 1 98.12 175 VAL B CA 1
ATOM 3847 C C . VAL B 1 175 ? -8.375 19.656 11.047 1 98.12 175 VAL B C 1
ATOM 3849 O O . VAL B 1 175 ? -9.367 20.375 11.102 1 98.12 175 VAL B O 1
ATOM 3852 N N . SER B 1 176 ? -8.438 18.375 10.625 1 97.88 176 SER B N 1
ATOM 3853 C CA . SER B 1 176 ? -9.719 17.766 10.305 1 97.88 176 SER B CA 1
ATOM 3854 C C . SER B 1 176 ? -10.625 17.688 11.531 1 97.88 176 SER B C 1
ATOM 3856 O O . SER B 1 176 ? -11.82 17.969 11.453 1 97.88 176 SER B O 1
ATOM 3858 N N . LEU B 1 177 ? -10.039 17.328 12.688 1 97.69 177 LEU B N 1
ATOM 3859 C CA . LEU B 1 177 ? -10.773 17.312 13.945 1 97.69 177 LEU B CA 1
ATOM 3860 C C . LEU B 1 177 ? -11.242 18.703 14.336 1 97.69 177 LEU B C 1
ATOM 3862 O O . LEU B 1 177 ? -12.398 18.906 14.711 1 97.69 177 LEU B O 1
ATOM 3866 N N . LEU B 1 178 ? -10.305 19.641 14.234 1 97.19 178 LEU B N 1
ATOM 3867 C CA . LEU B 1 178 ? -10.602 21.016 14.617 1 97.19 178 LEU B CA 1
ATOM 3868 C C . LEU B 1 178 ? -11.711 21.594 13.734 1 97.19 178 LEU B C 1
ATOM 3870 O O . LEU B 1 178 ? -12.617 22.266 14.227 1 97.19 178 LEU B O 1
ATOM 3874 N N . ALA B 1 179 ? -11.609 21.344 12.438 1 96.19 179 ALA B N 1
ATOM 3875 C CA . ALA B 1 179 ? -12.641 21.797 11.5 1 96.19 179 ALA B CA 1
ATOM 3876 C C . ALA B 1 179 ? -14.008 21.234 11.875 1 96.19 179 ALA B C 1
ATOM 3878 O O . ALA B 1 179 ? -15.016 21.953 11.797 1 96.19 179 ALA B O 1
ATOM 3879 N N . LYS B 1 180 ? -14.062 20.016 12.242 1 95.06 180 LYS B N 1
ATOM 3880 C CA . LYS B 1 180 ? -15.32 19.422 12.695 1 95.06 180 LYS B CA 1
ATOM 3881 C C . LYS B 1 180 ? -15.836 20.125 13.953 1 95.06 180 LYS B C 1
ATOM 3883 O O . LYS B 1 180 ? -17.016 20.484 14.023 1 95.06 180 LYS B O 1
ATOM 3888 N N . GLN B 1 181 ? -14.969 20.266 14.898 1 94.38 181 GLN B N 1
ATOM 3889 C CA . GLN B 1 181 ? -15.344 20.891 16.156 1 94.38 181 GLN B CA 1
ATOM 3890 C C . GLN B 1 181 ? -15.93 22.281 15.93 1 94.38 181 GLN B C 1
ATOM 3892 O O . GLN B 1 181 ? -16.844 22.703 16.641 1 94.38 181 GLN B O 1
ATOM 3897 N N . ARG B 1 182 ? -15.398 22.891 14.922 1 92.31 182 ARG B N 1
ATOM 3898 C CA . ARG B 1 182 ? -15.844 24.25 14.625 1 92.31 182 ARG B CA 1
ATOM 3899 C C . ARG B 1 182 ? -17 24.234 13.617 1 92.31 182 ARG B C 1
ATOM 3901 O O . ARG B 1 182 ? -17.375 25.281 13.086 1 92.31 182 ARG B O 1
ATOM 3908 N N . ASN B 1 183 ? -17.453 23.016 13.234 1 88 183 ASN B N 1
ATOM 3909 C CA . ASN B 1 183 ? -18.578 22.766 12.336 1 88 183 ASN B CA 1
ATOM 3910 C C . ASN B 1 183 ? -18.266 23.234 10.922 1 88 183 ASN B C 1
ATOM 3912 O O . ASN B 1 183 ? -19.125 23.844 10.258 1 88 183 ASN B O 1
ATOM 3916 N N . GLN B 1 184 ? -17 22.984 10.523 1 81.44 184 GLN B N 1
ATOM 3917 C CA . GLN B 1 184 ? -16.562 23.422 9.203 1 81.44 184 GLN B CA 1
ATOM 3918 C C . GLN B 1 184 ? -16.328 22.234 8.281 1 81.44 184 GLN B C 1
ATOM 3920 O O . GLN B 1 184 ? -16.094 22.391 7.078 1 81.44 184 GLN B O 1
ATOM 3925 N N . ILE B 1 185 ? -16.328 21.047 8.766 1 68.75 185 ILE B N 1
ATOM 3926 C CA . ILE B 1 185 ? -15.875 19.875 8.016 1 68.75 185 ILE B CA 1
ATOM 3927 C C . ILE B 1 185 ? -16.938 19.484 6.984 1 68.75 185 ILE B C 1
ATOM 3929 O O . ILE B 1 185 ? -16.609 19.125 5.855 1 68.75 185 ILE B O 1
ATOM 3933 N N . HIS B 1 186 ? -18.203 19.828 7.363 1 65.31 186 HIS B N 1
ATOM 3934 C CA . HIS B 1 186 ? -19.141 19.391 6.344 1 65.31 186 HIS B CA 1
ATOM 3935 C C . HIS B 1 186 ? -18.906 20.109 5.023 1 65.31 186 HIS B C 1
ATOM 3937 O O . HIS B 1 186 ? -19.031 21.344 4.953 1 65.31 186 HIS B O 1
ATOM 3943 N N . HIS B 1 187 ? -18.141 19.438 4.004 1 67.19 187 HIS B N 1
ATOM 3944 C CA . HIS B 1 187 ? -17.953 19.812 2.607 1 67.19 187 HIS B CA 1
ATOM 3945 C C . HIS B 1 187 ? -16.656 20.578 2.412 1 67.19 187 HIS B C 1
ATOM 3947 O O . HIS B 1 187 ? -16.344 21.016 1.299 1 67.19 187 HIS B O 1
ATOM 3953 N N . SER B 1 188 ? -15.852 20.719 3.648 1 86.75 188 SER B N 1
ATOM 3954 C CA . SER B 1 188 ? -14.68 21.562 3.453 1 86.75 188 SER B CA 1
ATOM 3955 C C . SER B 1 188 ? -13.453 20.719 3.096 1 86.75 188 SER B C 1
ATOM 3957 O O . SER B 1 188 ? -12.742 21.031 2.141 1 86.75 188 SER B O 1
ATOM 3959 N N . ILE B 1 189 ? -13.234 19.641 3.861 1 96.56 189 ILE B N 1
ATOM 3960 C CA . ILE B 1 189 ? -12.102 18.75 3.6 1 96.56 189 ILE B CA 1
ATOM 3961 C C . ILE B 1 189 ? -12.609 17.438 3.031 1 96.56 189 ILE B C 1
ATOM 3963 O O . ILE B 1 189 ? -13.336 16.703 3.701 1 96.56 189 ILE B O 1
ATOM 3967 N N . LYS B 1 190 ? -12.219 17.109 1.828 1 96.75 190 LYS B N 1
ATOM 3968 C CA . LYS B 1 190 ? -12.781 15.961 1.119 1 96.75 190 LYS B CA 1
ATOM 3969 C C . LYS B 1 190 ? -11.977 14.695 1.393 1 96.75 190 LYS B C 1
ATOM 3971 O O . LYS B 1 190 ? -12.453 13.586 1.152 1 96.75 190 LYS B O 1
ATOM 3976 N N . HIS B 1 191 ? -10.734 14.867 1.814 1 97.75 191 HIS B N 1
ATOM 3977 C CA . HIS B 1 191 ? -9.859 13.727 2.051 1 97.75 191 HIS B CA 1
ATOM 3978 C C . HIS B 1 191 ? -8.648 14.133 2.889 1 97.75 191 HIS B C 1
ATOM 3980 O O . HIS B 1 191 ? -8.219 15.289 2.854 1 97.75 191 HIS B O 1
ATOM 3986 N N . GLN B 1 192 ? -8.117 13.266 3.668 1 98.44 192 GLN B N 1
ATOM 3987 C CA . GLN B 1 192 ? -6.875 13.484 4.402 1 98.44 192 GLN B CA 1
ATOM 3988 C C . GLN B 1 192 ? -5.848 12.406 4.086 1 98.44 192 GLN B C 1
ATOM 3990 O O . GLN B 1 192 ? -6.148 11.211 4.148 1 98.44 192 GLN B O 1
ATOM 3995 N N . VAL B 1 193 ? -4.715 12.758 3.662 1 98.88 193 VAL B N 1
ATOM 3996 C CA . VAL B 1 193 ? -3.58 11.875 3.428 1 98.88 193 VAL B CA 1
ATOM 3997 C C . VAL B 1 193 ? -2.621 11.938 4.613 1 98.88 193 VAL B C 1
ATOM 3999 O O . VAL B 1 193 ? -2.01 12.977 4.871 1 98.88 193 VAL B O 1
ATOM 4002 N N . LEU B 1 194 ? -2.479 10.828 5.316 1 98.94 194 LEU B N 1
ATOM 4003 C CA . LEU B 1 194 ? -1.676 10.773 6.531 1 98.94 194 LEU B CA 1
ATOM 4004 C C . LEU B 1 194 ? -0.471 9.859 6.348 1 98.94 194 LEU B C 1
ATOM 4006 O O . LEU B 1 194 ? -0.598 8.633 6.43 1 98.94 194 LEU B O 1
ATOM 4010 N N . TYR B 1 195 ? 0.737 10.445 6.09 1 98.88 195 TYR B N 1
ATOM 4011 C CA . TYR B 1 195 ? 1.977 9.68 6.008 1 98.88 195 TYR B CA 1
ATOM 4012 C C . TYR B 1 195 ? 2.641 9.578 7.379 1 98.88 195 TYR B C 1
ATOM 4014 O O . TYR B 1 195 ? 3.117 10.57 7.922 1 98.88 195 TYR B O 1
ATOM 4022 N N . TYR B 1 196 ? 2.732 8.406 7.961 1 98.81 196 TYR B N 1
ATOM 4023 C CA . TYR B 1 196 ? 3.344 8.062 9.242 1 98.81 196 TYR B CA 1
ATOM 4024 C C . TYR B 1 196 ? 3.162 9.195 10.242 1 98.81 196 TYR B C 1
ATOM 4026 O O . TYR B 1 196 ? 4.137 9.703 10.797 1 98.81 196 TYR B O 1
ATOM 4034 N N . PRO B 1 197 ? 1.92 9.492 10.586 1 98.88 197 PRO B N 1
ATOM 4035 C CA . PRO B 1 197 ? 1.599 10.648 11.43 1 98.88 197 PRO B CA 1
ATOM 4036 C C . PRO B 1 197 ? 2.014 10.453 12.883 1 98.88 197 PRO B C 1
ATOM 4038 O O . PRO B 1 197 ? 1.93 9.336 13.406 1 98.88 197 PRO B O 1
ATOM 4041 N N . CYS B 1 198 ? 2.461 11.492 13.516 1 98.62 198 CYS B N 1
ATOM 4042 C CA . CYS B 1 198 ? 2.637 11.539 14.969 1 98.62 198 CYS B CA 1
ATOM 4043 C C . CYS B 1 198 ? 1.312 11.82 15.664 1 98.62 198 CYS B C 1
ATOM 4045 O O . CYS B 1 198 ? 0.834 12.961 15.656 1 98.62 198 CYS B O 1
ATOM 4047 N N . VAL B 1 199 ? 0.737 10.766 16.344 1 98.75 199 VAL B N 1
ATOM 4048 C CA . VAL B 1 199 ? -0.644 10.984 16.75 1 98.75 199 VAL B CA 1
ATOM 4049 C C . VAL B 1 199 ? -0.836 10.5 18.188 1 98.75 199 VAL B C 1
ATOM 4051 O O . VAL B 1 199 ? -1.969 10.352 18.656 1 98.75 199 VAL B O 1
ATOM 4054 N N . ASP B 1 200 ? 0.256 10.164 18.906 1 98.5 200 ASP B N 1
ATOM 4055 C CA . ASP B 1 200 ? 0.169 9.711 20.297 1 98.5 200 ASP B CA 1
ATOM 4056 C C . ASP B 1 200 ? 1.453 10.031 21.062 1 98.5 200 ASP B C 1
ATOM 4058 O O . ASP B 1 200 ? 2.434 10.492 20.469 1 98.5 200 ASP B O 1
ATOM 4062 N N . ASN B 1 201 ? 1.445 9.898 22.328 1 97.69 201 ASN B N 1
ATOM 4063 C CA . ASN B 1 201 ? 2.627 10.125 23.156 1 97.69 201 ASN B CA 1
ATOM 4064 C C . ASN B 1 201 ? 2.967 8.898 24 1 97.69 201 ASN B C 1
ATOM 4066 O O . ASN B 1 201 ? 3.596 9.016 25.047 1 97.69 201 ASN B O 1
ATOM 4070 N N . ASP B 1 202 ? 2.457 7.723 23.625 1 97.44 202 ASP B N 1
ATOM 4071 C CA . ASP B 1 202 ? 2.812 6.469 24.281 1 97.44 202 ASP B CA 1
ATOM 4072 C C . ASP B 1 202 ? 4.105 5.895 23.703 1 97.44 202 ASP B C 1
ATOM 4074 O O . ASP B 1 202 ? 4.09 5.27 22.641 1 97.44 202 ASP B O 1
ATOM 4078 N N . PHE B 1 203 ? 5.16 5.965 24.406 1 97 203 PHE B N 1
ATOM 4079 C CA . PHE B 1 203 ? 6.469 5.555 23.906 1 97 203 PHE B CA 1
ATOM 4080 C C . PHE B 1 203 ? 6.758 4.105 24.281 1 97 203 PHE B C 1
ATOM 4082 O O . PHE B 1 203 ? 7.895 3.645 24.172 1 97 203 PHE B O 1
ATOM 4089 N N . SER B 1 204 ? 5.77 3.396 24.719 1 97.69 204 SER B N 1
ATOM 4090 C CA . SER B 1 204 ? 5.988 2.037 25.203 1 97.69 204 SER B CA 1
ATOM 4091 C C . SER B 1 204 ? 5.477 1.006 24.203 1 97.69 204 SER B C 1
ATOM 4093 O O . SER B 1 204 ? 5.438 -0.189 24.5 1 97.69 204 SER B O 1
ATOM 4095 N N . THR B 1 205 ? 5.074 1.473 23.031 1 98.06 205 THR B N 1
ATOM 4096 C CA . THR B 1 205 ? 4.535 0.558 22.031 1 98.06 205 THR B CA 1
ATOM 4097 C C . THR B 1 205 ? 5.637 -0.33 21.469 1 98.06 205 THR B C 1
ATOM 4099 O O . THR B 1 205 ? 6.824 -0.057 21.656 1 98.06 205 THR B O 1
ATOM 4102 N N . GLU B 1 206 ? 5.266 -1.424 20.766 1 97.62 206 GLU B N 1
ATOM 4103 C CA . GLU B 1 206 ? 6.207 -2.363 20.172 1 97.62 206 GLU B CA 1
ATOM 4104 C C . GLU B 1 206 ? 7.133 -1.66 19.188 1 97.62 206 GLU B C 1
ATOM 4106 O O . GLU B 1 206 ? 8.32 -1.975 19.109 1 97.62 206 GLU B O 1
ATOM 4111 N N . SER B 1 207 ? 6.602 -0.77 18.375 1 98.44 207 SER B N 1
ATOM 4112 C CA . SER B 1 207 ? 7.422 -0.095 17.375 1 98.44 207 SER B CA 1
ATOM 4113 C C . SER B 1 207 ? 8.5 0.757 18.031 1 98.44 207 SER B C 1
ATOM 4115 O O . SER B 1 207 ? 9.625 0.845 17.531 1 98.44 207 SER B O 1
ATOM 4117 N N . TYR B 1 208 ? 8.203 1.418 19.172 1 98.19 208 TYR B N 1
ATOM 4118 C CA . TYR B 1 208 ? 9.211 2.174 19.891 1 98.19 208 TYR B CA 1
ATOM 4119 C C . TYR B 1 208 ? 10.281 1.248 20.469 1 98.19 208 TYR B C 1
ATOM 4121 O O . TYR B 1 208 ? 11.453 1.607 20.531 1 98.19 208 TYR B O 1
ATOM 4129 N N . GLU B 1 209 ? 9.836 0.075 20.969 1 97.38 209 GLU B N 1
ATOM 4130 C CA . GLU B 1 209 ? 10.773 -0.899 21.516 1 97.38 209 GLU B CA 1
ATOM 4131 C C . GLU B 1 209 ? 11.719 -1.419 20.438 1 97.38 209 GLU B C 1
ATOM 4133 O O . GLU B 1 209 ? 12.922 -1.541 20.656 1 97.38 209 GLU B O 1
ATOM 4138 N N . LYS B 1 210 ? 11.195 -1.683 19.297 1 96.94 210 LYS B N 1
ATOM 4139 C CA . LYS B 1 210 ? 11.953 -2.357 18.25 1 96.94 210 LYS B CA 1
ATOM 4140 C C . LYS B 1 210 ? 12.812 -1.368 17.469 1 96.94 210 LYS B C 1
ATOM 4142 O O . LYS B 1 210 ? 13.914 -1.703 17.031 1 96.94 210 LYS B O 1
ATOM 4147 N N . TYR B 1 211 ? 12.273 -0.152 17.25 1 98 211 TYR B N 1
ATOM 4148 C CA . TYR B 1 211 ? 12.898 0.727 16.281 1 98 211 TYR B CA 1
ATOM 4149 C C . TYR B 1 211 ? 13.32 2.045 16.906 1 98 211 TYR B C 1
ATOM 4151 O O . TYR B 1 211 ? 13.633 3.012 16.203 1 98 211 TYR B O 1
ATOM 4159 N N . GLY B 1 212 ? 13.344 2.139 18.203 1 97.31 212 GLY B N 1
ATOM 4160 C CA . GLY B 1 212 ? 13.602 3.377 18.922 1 97.31 212 GLY B CA 1
ATOM 4161 C C . GLY B 1 212 ? 15.047 3.82 18.844 1 97.31 212 GLY B C 1
ATOM 4162 O O . GLY B 1 212 ? 15.383 4.934 19.25 1 97.31 212 GLY B O 1
ATOM 4163 N N . VAL B 1 213 ? 15.945 2.955 18.297 1 95.5 213 VAL B N 1
ATOM 4164 C CA . VAL B 1 213 ? 17.359 3.268 18.188 1 95.5 213 VAL B CA 1
ATOM 4165 C C . VAL B 1 213 ? 17.891 2.861 16.812 1 95.5 213 VAL B C 1
ATOM 4167 O O . VAL B 1 213 ? 17.641 1.738 16.359 1 95.5 213 VAL B O 1
ATOM 4170 N N . GLY B 1 214 ? 18.484 3.791 16.109 1 95.06 214 GLY B N 1
ATOM 4171 C CA . GLY B 1 214 ? 19.297 3.436 14.945 1 95.06 214 GLY B CA 1
ATOM 4172 C C . GLY B 1 214 ? 18.5 3.408 13.656 1 95.06 214 GLY B C 1
ATOM 4173 O O . GLY B 1 214 ? 19.031 3.029 12.609 1 95.06 214 GLY B O 1
ATOM 4174 N N . PHE B 1 215 ? 17.234 3.824 13.664 1 96.38 215 PHE B N 1
ATOM 4175 C CA . PHE B 1 215 ? 16.391 3.77 12.477 1 96.38 215 PHE B CA 1
ATOM 4176 C C . PHE B 1 215 ? 15.953 5.168 12.055 1 96.38 215 PHE B C 1
ATOM 4178 O O . PHE B 1 215 ? 14.812 5.367 11.641 1 96.38 215 PHE B O 1
ATOM 4185 N N . PHE B 1 216 ? 16.828 6.141 12.203 1 95.06 216 PHE B N 1
ATOM 4186 C CA . PHE B 1 216 ? 16.672 7.496 11.688 1 95.06 216 PHE B CA 1
ATOM 4187 C C . PHE B 1 216 ? 15.828 8.344 12.641 1 95.06 216 PHE B C 1
ATOM 4189 O O . PHE B 1 216 ? 16.359 9.211 13.336 1 95.06 216 PHE B O 1
ATOM 4196 N N . LEU B 1 217 ? 14.562 8.086 12.844 1 97.25 217 LEU B N 1
ATOM 4197 C CA . LEU B 1 217 ? 13.797 8.695 13.922 1 97.25 217 LEU B CA 1
ATOM 4198 C C . LEU B 1 217 ? 13.867 7.848 15.188 1 97.25 217 LEU B C 1
ATOM 4200 O O . LEU B 1 217 ? 13.336 6.734 15.227 1 97.25 217 LEU B O 1
ATOM 4204 N N . THR B 1 218 ? 14.453 8.367 16.203 1 97.19 218 THR B N 1
ATOM 4205 C CA . THR B 1 218 ? 14.672 7.609 17.438 1 97.19 218 THR B CA 1
ATOM 4206 C C . THR B 1 218 ? 13.68 8.031 18.516 1 97.19 218 THR B C 1
ATOM 4208 O O . THR B 1 218 ? 13.023 9.07 18.391 1 97.19 218 THR B O 1
ATOM 4211 N N . LYS B 1 219 ? 13.57 7.191 19.484 1 97.19 219 LYS B N 1
ATOM 4212 C CA . LYS B 1 219 ? 12.758 7.52 20.656 1 97.19 219 LYS B CA 1
ATOM 4213 C C . LYS B 1 219 ? 13.219 8.828 21.297 1 97.19 219 LYS B C 1
ATOM 4215 O O . LYS B 1 219 ? 12.398 9.664 21.672 1 97.19 219 LYS B O 1
ATOM 4220 N N . LYS B 1 220 ? 14.484 8.969 21.406 1 96 220 LYS B N 1
ATOM 4221 C CA . LYS B 1 220 ? 15.055 10.18 21.984 1 96 220 LYS B CA 1
ATOM 4222 C C . LYS B 1 220 ? 14.641 11.414 21.172 1 96 220 LYS B C 1
ATOM 4224 O O . LYS B 1 220 ? 14.219 12.422 21.734 1 96 220 LYS B O 1
ATOM 4229 N N . MET B 1 221 ? 14.75 11.32 19.875 1 96.31 221 MET B N 1
ATOM 4230 C CA . MET B 1 221 ? 14.375 12.43 19 1 96.31 221 MET B CA 1
ATOM 4231 C C . MET B 1 221 ? 12.898 12.773 19.156 1 96.31 221 MET B C 1
ATOM 4233 O O . MET B 1 221 ? 12.539 13.945 19.266 1 96.31 221 MET B O 1
ATOM 4237 N N . THR B 1 222 ? 12.055 11.75 19.156 1 97.5 222 THR B N 1
ATOM 4238 C CA . THR B 1 222 ? 10.617 11.961 19.281 1 97.5 222 THR B CA 1
ATOM 4239 C C . THR B 1 222 ? 10.289 12.672 20.594 1 97.5 222 THR B C 1
ATOM 4241 O O . THR B 1 222 ? 9.469 13.594 20.609 1 97.5 222 THR B O 1
ATOM 4244 N N . ASN B 1 223 ? 10.922 12.234 21.625 1 95.88 223 ASN B N 1
ATOM 4245 C CA . ASN B 1 223 ? 10.711 12.852 22.922 1 95.88 223 ASN B CA 1
ATOM 4246 C C . ASN B 1 223 ? 11.148 14.32 22.922 1 95.88 223 ASN B C 1
ATOM 4248 O O . ASN B 1 223 ? 10.477 15.172 23.5 1 95.88 223 ASN B O 1
ATOM 4252 N N . GLU B 1 224 ? 12.281 14.602 22.344 1 95.81 224 GLU B N 1
ATOM 4253 C CA . GLU B 1 224 ? 12.773 15.977 22.266 1 95.81 224 GLU B CA 1
ATOM 4254 C C . GLU B 1 224 ? 11.828 16.859 21.469 1 95.81 224 GLU B C 1
ATOM 4256 O O . GLU B 1 224 ? 11.547 18 21.859 1 95.81 224 GLU B O 1
ATOM 4261 N N . PHE B 1 225 ? 11.359 16.344 20.297 1 97.19 225 PHE B N 1
ATOM 4262 C CA . PHE B 1 225 ? 10.414 17.094 19.484 1 97.19 225 PHE B CA 1
ATOM 4263 C C . PHE B 1 225 ? 9.141 17.391 20.266 1 97.19 225 PHE B C 1
ATOM 4265 O O . PHE B 1 225 ? 8.609 18.5 20.203 1 97.19 225 PHE B O 1
ATOM 4272 N N . LEU B 1 226 ? 8.664 16.422 21 1 96.38 226 LEU B N 1
ATOM 4273 C CA . LEU B 1 226 ? 7.434 16.594 21.781 1 96.38 226 LEU B CA 1
ATOM 4274 C C . LEU B 1 226 ? 7.633 17.625 22.891 1 96.38 226 LEU B C 1
ATOM 4276 O O . LEU B 1 226 ? 6.734 18.422 23.156 1 96.38 226 LEU B O 1
ATOM 4280 N N . LYS B 1 227 ? 8.766 17.562 23.516 1 95.38 227 LYS B N 1
ATOM 4281 C CA . LYS B 1 227 ? 9.07 18.547 24.547 1 95.38 227 LYS B CA 1
ATOM 4282 C C . LYS B 1 227 ? 9.062 19.969 23.984 1 95.38 227 LYS B C 1
ATOM 4284 O O . LYS B 1 227 ? 8.617 20.906 24.641 1 95.38 227 LYS B O 1
ATOM 4289 N N . CYS B 1 228 ? 9.555 20.094 22.812 1 96.62 228 CYS B N 1
ATOM 4290 C CA . CYS B 1 228 ? 9.625 21.406 22.172 1 96.62 228 CYS B CA 1
ATOM 4291 C C . CYS B 1 228 ? 8.227 21.891 21.781 1 96.62 228 CYS B C 1
ATOM 4293 O O . CYS B 1 228 ? 7.934 23.078 21.891 1 96.62 228 CYS B O 1
ATOM 4295 N N . TYR B 1 229 ? 7.398 21 21.359 1 97.88 229 TYR B N 1
ATOM 4296 C CA . TYR B 1 229 ? 6.145 21.359 20.703 1 97.88 229 TYR B CA 1
ATOM 4297 C C . TYR B 1 229 ? 4.996 21.375 21.719 1 97.88 229 TYR B C 1
ATOM 4299 O O . TYR B 1 229 ? 4.129 22.25 21.656 1 97.88 229 TYR B O 1
ATOM 4307 N N . ALA B 1 230 ? 4.98 20.438 22.656 1 97.31 230 ALA B N 1
ATOM 4308 C CA . ALA B 1 230 ? 3.789 20.156 23.453 1 97.31 230 ALA B CA 1
ATOM 4309 C C . ALA B 1 230 ? 3.879 20.812 24.828 1 97.31 230 ALA B C 1
ATOM 4311 O O . ALA B 1 230 ? 4.789 20.516 25.609 1 97.31 230 ALA B O 1
ATOM 4312 N N . PRO B 1 231 ? 2.889 21.688 25.172 1 96.75 231 PRO B N 1
ATOM 4313 C CA . PRO B 1 231 ? 2.801 22.109 26.578 1 96.75 231 PRO B CA 1
ATOM 4314 C C . PRO B 1 231 ? 2.438 20.969 27.516 1 96.75 231 PRO B C 1
ATOM 4316 O O . PRO B 1 231 ? 1.6 20.125 27.188 1 96.75 231 PRO B O 1
ATOM 4319 N N . THR B 1 232 ? 2.947 20.938 28.656 1 94.31 232 THR B N 1
ATOM 4320 C CA . THR B 1 232 ? 2.807 19.828 29.609 1 94.31 232 THR B CA 1
ATOM 4321 C C . THR B 1 232 ? 1.354 19.688 30.047 1 94.31 232 THR B C 1
ATOM 4323 O O . THR B 1 232 ? 0.914 18.594 30.391 1 94.31 232 THR B O 1
ATOM 4326 N N . ASN B 1 233 ? 0.65 20.75 30 1 95.69 233 ASN B N 1
ATOM 4327 C CA . ASN B 1 233 ? -0.726 20.719 30.484 1 95.69 233 ASN B CA 1
ATOM 4328 C C . ASN B 1 233 ? -1.696 20.297 29.375 1 95.69 233 ASN B C 1
ATOM 4330 O O . ASN B 1 233 ? -2.904 20.219 29.609 1 95.69 233 ASN B O 1
ATOM 4334 N N . GLU B 1 234 ? -1.193 19.953 28.188 1 96.69 234 GLU B N 1
ATOM 4335 C CA . GLU B 1 234 ? -2.059 19.641 27.047 1 96.69 234 GLU B CA 1
ATOM 4336 C C . GLU B 1 234 ? -1.86 18.203 26.578 1 96.69 234 GLU B C 1
ATOM 4338 O O . GLU B 1 234 ? -2.332 17.812 25.516 1 96.69 234 GLU B O 1
ATOM 4343 N N . LEU B 1 235 ? -1.297 17.391 27.359 1 96.88 235 LEU B N 1
ATOM 4344 C CA . LEU B 1 235 ? -0.833 16.078 26.938 1 96.88 235 LEU B CA 1
ATOM 4345 C C . LEU B 1 235 ? -2.006 15.125 26.734 1 96.88 235 LEU B C 1
ATOM 4347 O O . LEU B 1 235 ? -1.846 14.055 26.141 1 96.88 235 LEU B O 1
ATOM 4351 N N . ASP B 1 236 ? -3.213 15.453 27.094 1 97.44 236 ASP B N 1
ATOM 4352 C CA . ASP B 1 236 ? -4.398 14.633 26.859 1 97.44 236 ASP B CA 1
ATOM 4353 C C . ASP B 1 236 ? -5.301 15.266 25.812 1 97.44 236 ASP B C 1
ATOM 4355 O O . ASP B 1 236 ? -6.406 14.773 25.562 1 97.44 236 ASP B O 1
ATOM 4359 N N . ASN B 1 237 ? -4.887 16.344 25.234 1 98.5 237 ASN B N 1
ATOM 4360 C CA . ASN B 1 237 ? -5.645 17.078 24.219 1 98.5 237 ASN B CA 1
ATOM 4361 C C . ASN B 1 237 ? -5.723 16.312 22.906 1 98.5 237 ASN B C 1
ATOM 4363 O O . ASN B 1 237 ? -4.695 16.031 22.297 1 98.5 237 ASN B O 1
ATOM 4367 N N . MET B 1 238 ? -6.949 15.984 22.406 1 98.56 238 MET B N 1
ATOM 4368 C CA . MET B 1 238 ? -7.145 15.18 21.203 1 98.56 238 MET B CA 1
ATOM 4369 C C . MET B 1 238 ? -6.668 15.938 19.969 1 98.56 238 MET B C 1
ATOM 4371 O O . MET B 1 238 ? -6.418 15.328 18.922 1 98.56 238 MET B O 1
ATOM 4375 N N . LEU B 1 239 ? -6.531 17.234 20.047 1 98.69 239 LEU B N 1
ATOM 4376 C CA . LEU B 1 239 ? -6.039 18 18.906 1 98.69 239 LEU B CA 1
ATOM 4377 C C . LEU B 1 239 ? -4.52 17.938 18.812 1 98.69 239 LEU B C 1
ATOM 4379 O O . LEU B 1 239 ? -3.943 18.141 17.75 1 98.69 239 LEU B O 1
ATOM 4383 N N . LEU B 1 240 ? -3.875 17.734 19.969 1 98.75 240 LEU B N 1
ATOM 4384 C CA . LEU B 1 240 ? -2.434 17.516 20 1 98.75 240 LEU B CA 1
ATOM 4385 C C . LEU B 1 240 ? -2.1 16.078 19.625 1 98.75 240 LEU B C 1
ATOM 4387 O O . LEU B 1 240 ? -1.166 15.82 18.859 1 98.75 240 LEU B O 1
ATOM 4391 N N . PHE B 1 241 ? -2.85 15.172 20.172 1 98.75 241 PHE B N 1
ATOM 4392 C CA . PHE B 1 241 ? -2.701 13.742 19.938 1 98.75 241 PHE B CA 1
ATOM 4393 C C . PHE B 1 241 ? -4.02 13.125 19.484 1 98.75 241 PHE B C 1
ATOM 4395 O O . PHE B 1 241 ? -4.754 12.555 20.297 1 98.75 241 PHE B O 1
ATOM 4402 N N . PRO B 1 242 ? -4.23 13.062 18.188 1 98.81 242 PRO B N 1
ATOM 4403 C CA . PRO B 1 242 ? -5.5 12.586 17.625 1 98.81 242 PRO B CA 1
ATOM 4404 C C . PRO B 1 242 ? -5.906 11.219 18.156 1 98.81 242 PRO B C 1
ATOM 4406 O O . PRO B 1 242 ? -7.098 10.906 18.234 1 98.81 242 PRO B O 1
ATOM 4409 N N . ASN B 1 243 ? -5.027 10.414 18.641 1 98.69 243 ASN B N 1
ATOM 4410 C CA . ASN B 1 243 ? -5.352 9.109 19.234 1 98.69 243 ASN B CA 1
ATOM 4411 C C . ASN B 1 243 ? -6.086 9.266 20.562 1 98.69 243 ASN B C 1
ATOM 4413 O O . ASN B 1 243 ? -6.648 8.297 21.078 1 98.69 243 ASN B O 1
ATOM 4417 N N . LYS B 1 244 ? -6.07 10.438 21.156 1 98.62 244 LYS B N 1
ATOM 4418 C CA . LYS B 1 244 ? -6.797 10.695 22.406 1 98.62 244 LYS B CA 1
ATOM 4419 C C . LYS B 1 244 ? -8.273 10.961 22.125 1 98.62 244 LYS B C 1
ATOM 4421 O O . LYS B 1 244 ? -9.094 10.945 23.047 1 98.62 244 LYS B O 1
ATOM 4426 N N . ALA B 1 245 ? -8.672 11.18 20.875 1 98.62 245 ALA B N 1
ATOM 4427 C CA . ALA B 1 245 ? -10.07 11.383 20.5 1 98.62 245 ALA B CA 1
ATOM 4428 C C . ALA B 1 245 ? -10.891 10.117 20.734 1 98.62 245 ALA B C 1
ATOM 4430 O O . ALA B 1 245 ? -10.406 9.008 20.516 1 98.62 245 ALA B O 1
ATOM 4431 N N . SER B 1 246 ? -12.117 10.211 21.188 1 98.19 246 SER B N 1
ATOM 4432 C CA . SER B 1 246 ? -13.047 9.086 21.234 1 98.19 246 SER B CA 1
ATOM 4433 C C . SER B 1 246 ? -13.531 8.711 19.844 1 98.19 246 SER B C 1
ATOM 4435 O O . SER B 1 246 ? -13.375 9.492 18.891 1 98.19 246 SER B O 1
ATOM 4437 N N . VAL B 1 247 ? -14.055 7.531 19.719 1 97.62 247 VAL B N 1
ATOM 4438 C CA . VAL B 1 247 ? -14.641 7.109 18.453 1 97.62 247 VAL B CA 1
ATOM 4439 C C . VAL B 1 247 ? -15.711 8.109 18.016 1 97.62 247 VAL B C 1
ATOM 4441 O O . VAL B 1 247 ? -15.773 8.484 16.844 1 97.62 247 VAL B O 1
ATOM 4444 N N . ASP B 1 248 ? -16.484 8.609 18.938 1 97.56 248 ASP B N 1
ATOM 4445 C CA . ASP B 1 248 ? -17.547 9.578 18.641 1 97.56 248 ASP B CA 1
ATOM 4446 C C . ASP B 1 248 ? -16.953 10.891 18.109 1 97.56 248 ASP B C 1
ATOM 4448 O O . ASP B 1 248 ? -17.531 11.531 17.234 1 97.56 248 ASP B O 1
ATOM 4452 N N . ASP B 1 249 ? -15.828 11.258 18.641 1 97.62 249 ASP B N 1
ATOM 4453 C CA . ASP B 1 249 ? -15.156 12.461 18.188 1 97.62 249 ASP B CA 1
ATOM 4454 C C . ASP B 1 249 ? -14.781 12.352 16.703 1 97.62 249 ASP B C 1
ATOM 4456 O O . ASP B 1 249 ? -14.719 13.352 16 1 97.62 249 ASP B O 1
ATOM 4460 N N . LEU B 1 250 ? -14.562 11.141 16.25 1 97.81 250 LEU B N 1
ATOM 4461 C CA . LEU B 1 250 ? -13.992 10.93 14.93 1 97.81 250 LEU B CA 1
ATOM 4462 C C . LEU B 1 250 ? -15.094 10.75 13.883 1 97.81 250 LEU B C 1
ATOM 4464 O O . LEU B 1 250 ? -14.828 10.836 12.68 1 97.81 250 LEU B O 1
ATOM 4468 N N . VAL B 1 251 ? -16.359 10.477 14.336 1 96.88 251 VAL B N 1
ATOM 4469 C CA . VAL B 1 251 ? -17.453 10.25 13.406 1 96.88 251 VAL B CA 1
ATOM 4470 C C . VAL B 1 251 ? -17.625 11.469 12.5 1 96.88 251 VAL B C 1
ATOM 4472 O O . VAL B 1 251 ? -17.641 12.609 12.969 1 96.88 251 VAL B O 1
ATOM 4475 N N . GLY B 1 252 ? -17.656 11.258 11.25 1 95.62 252 GLY B N 1
ATOM 4476 C CA . GLY B 1 252 ? -17.922 12.328 10.297 1 95.62 252 GLY B CA 1
ATOM 4477 C C . GLY B 1 252 ? -16.672 12.961 9.734 1 95.62 252 GLY B C 1
ATOM 4478 O O . GLY B 1 252 ? -16.734 13.836 8.867 1 95.62 252 GLY B O 1
ATOM 4479 N N . LEU B 1 253 ? -15.492 12.539 10.172 1 97.31 253 LEU B N 1
ATOM 4480 C CA . LEU B 1 253 ? -14.25 13.039 9.594 1 97.31 253 LEU B CA 1
ATOM 4481 C C . LEU B 1 253 ? -14.141 12.633 8.125 1 97.31 253 LEU B C 1
ATOM 4483 O O . LEU B 1 253 ? -14.812 11.703 7.68 1 97.31 253 LEU B O 1
ATOM 4487 N N . PRO B 1 254 ? -13.32 13.414 7.332 1 96.88 254 PRO B N 1
ATOM 4488 C CA . PRO B 1 254 ? -13.125 13.047 5.93 1 96.88 254 PRO B CA 1
ATOM 4489 C C . PRO B 1 254 ? -12.461 11.68 5.77 1 96.88 254 PRO B C 1
ATOM 4491 O O . PRO B 1 254 ? -11.758 11.219 6.676 1 96.88 254 PRO B O 1
ATOM 4494 N N . PRO B 1 255 ? -12.719 11.047 4.609 1 96.88 255 PRO B N 1
ATOM 4495 C CA . PRO B 1 255 ? -11.977 9.82 4.312 1 96.88 255 PRO B CA 1
ATOM 4496 C C . PRO B 1 255 ? -10.469 10.016 4.379 1 96.88 255 PRO B C 1
ATOM 4498 O O . PRO B 1 255 ? -9.977 11.133 4.223 1 96.88 255 PRO B O 1
ATOM 4501 N N . ALA B 1 256 ? -9.773 8.898 4.578 1 98.31 256 ALA B N 1
ATOM 4502 C CA . ALA B 1 256 ? -8.336 9.039 4.809 1 98.31 256 ALA B CA 1
ATOM 4503 C C . ALA B 1 256 ? -7.551 7.957 4.082 1 98.31 256 ALA B C 1
ATOM 4505 O O . ALA B 1 256 ? -8.023 6.828 3.928 1 98.31 256 ALA B O 1
ATOM 4506 N N . LEU B 1 257 ? -6.449 8.273 3.562 1 98.81 257 LEU B N 1
ATOM 4507 C CA . LEU B 1 257 ? -5.363 7.363 3.232 1 98.81 257 LEU B CA 1
ATOM 4508 C C . LEU B 1 257 ? -4.27 7.41 4.297 1 98.81 257 LEU B C 1
ATOM 4510 O O . LEU B 1 257 ? -3.689 8.469 4.547 1 98.81 257 LEU B O 1
ATOM 4514 N N . LEU B 1 258 ? -4.051 6.309 4.973 1 98.88 258 LEU B N 1
ATOM 4515 C CA . LEU B 1 258 ? -3.094 6.242 6.074 1 98.88 258 LEU B CA 1
ATOM 4516 C C . LEU B 1 258 ? -1.944 5.301 5.742 1 98.88 258 LEU B C 1
ATOM 4518 O O . LEU B 1 258 ? -2.164 4.109 5.492 1 98.88 258 LEU B O 1
ATOM 4522 N N . ILE B 1 259 ? -0.743 5.828 5.703 1 98.94 259 ILE B N 1
ATOM 4523 C CA . ILE B 1 259 ? 0.468 5.074 5.395 1 98.94 259 ILE B CA 1
ATOM 4524 C C . ILE B 1 259 ? 1.366 5.02 6.629 1 98.94 259 ILE B C 1
ATOM 4526 O O . ILE B 1 259 ? 1.665 6.051 7.234 1 98.94 259 ILE B O 1
ATOM 4530 N N . THR B 1 260 ? 1.773 3.832 7.082 1 98.88 260 THR B N 1
ATOM 4531 C CA . THR B 1 260 ? 2.766 3.662 8.141 1 98.88 260 THR B CA 1
ATOM 4532 C C . THR B 1 260 ? 3.992 2.922 7.617 1 98.88 260 THR B C 1
ATOM 4534 O O . THR B 1 260 ? 3.947 2.316 6.543 1 98.88 260 THR B O 1
ATOM 4537 N N . CYS B 1 261 ? 5.098 3.074 8.312 1 98.31 261 CYS B N 1
ATOM 4538 C CA . CYS B 1 261 ? 6.367 2.441 7.98 1 98.31 261 CYS B CA 1
ATOM 4539 C C . CYS B 1 261 ? 6.672 1.291 8.93 1 98.31 261 CYS B C 1
ATOM 4541 O O . CYS B 1 261 ? 6.484 1.417 10.141 1 98.31 261 CYS B O 1
ATOM 4543 N N . GLU B 1 262 ? 7.195 0.23 8.359 1 98.25 262 GLU B N 1
ATOM 4544 C CA . GLU B 1 262 ? 7.562 -0.883 9.227 1 98.25 262 GLU B CA 1
ATOM 4545 C C . GLU B 1 262 ? 8.578 -0.451 10.281 1 98.25 262 GLU B C 1
ATOM 4547 O O . GLU B 1 262 ? 8.352 -0.633 11.477 1 98.25 262 GLU B O 1
ATOM 4552 N N . ALA B 1 263 ? 9.695 0.157 9.852 1 98 263 ALA B N 1
ATOM 4553 C CA . ALA B 1 263 ? 10.781 0.516 10.758 1 98 263 ALA B CA 1
ATOM 4554 C C . ALA B 1 263 ? 10.664 1.97 11.203 1 98 263 ALA B C 1
ATOM 4556 O O . ALA B 1 263 ? 11.531 2.793 10.898 1 98 263 ALA B O 1
ATOM 4557 N N . ASP B 1 264 ? 9.625 2.262 11.93 1 98.62 264 ASP B N 1
ATOM 4558 C CA . ASP B 1 264 ? 9.266 3.598 12.398 1 98.62 264 ASP B CA 1
ATOM 4559 C C . ASP B 1 264 ? 8.641 3.541 13.789 1 98.62 264 ASP B C 1
ATOM 4561 O O . ASP B 1 264 ? 7.699 2.781 14.023 1 98.62 264 ASP B O 1
ATOM 4565 N N . VAL B 1 265 ? 9.125 4.293 14.711 1 98.75 265 VAL B N 1
ATOM 4566 C CA . VAL B 1 265 ? 8.609 4.328 16.078 1 98.75 265 VAL B CA 1
ATOM 4567 C C . VAL B 1 265 ? 7.129 4.711 16.062 1 98.75 265 VAL B C 1
ATOM 4569 O O . VAL B 1 265 ? 6.367 4.312 16.938 1 98.75 265 VAL B O 1
ATOM 4572 N N . LEU B 1 266 ? 6.664 5.418 15.031 1 98.88 266 LEU B N 1
ATOM 4573 C CA . LEU B 1 266 ? 5.305 5.949 14.977 1 98.88 266 LEU B CA 1
ATOM 4574 C C . LEU B 1 266 ? 4.344 4.914 14.398 1 98.88 266 LEU B C 1
ATOM 4576 O O . LEU B 1 266 ? 3.139 5.164 14.312 1 98.88 266 LEU B O 1
ATOM 4580 N N . ARG B 1 267 ? 4.836 3.736 13.977 1 98.81 267 ARG B N 1
ATOM 4581 C CA . ARG B 1 267 ? 4.039 2.732 13.281 1 98.81 267 ARG B CA 1
ATOM 4582 C C . ARG B 1 267 ? 2.783 2.381 14.07 1 98.81 267 ARG B C 1
ATOM 4584 O O . ARG B 1 267 ? 1.669 2.5 13.555 1 98.81 267 ARG B O 1
ATOM 4591 N N . ASP B 1 268 ? 2.93 2.016 15.344 1 98.75 268 ASP B N 1
ATOM 4592 C CA . ASP B 1 268 ? 1.813 1.489 16.125 1 98.75 268 ASP B CA 1
ATOM 4593 C C . ASP B 1 268 ? 0.774 2.574 16.391 1 98.75 268 ASP B C 1
ATOM 4595 O O . ASP B 1 268 ? -0.43 2.316 16.344 1 98.75 268 ASP B O 1
ATOM 4599 N N . GLU B 1 269 ? 1.201 3.779 16.672 1 98.81 269 GLU B N 1
ATOM 4600 C CA . GLU B 1 269 ? 0.232 4.836 16.953 1 98.81 269 GLU B CA 1
ATOM 4601 C C . GLU B 1 269 ? -0.54 5.219 15.695 1 98.81 269 GLU B C 1
ATOM 4603 O O . GLU B 1 269 ? -1.728 5.543 15.758 1 98.81 269 GLU B O 1
ATOM 4608 N N . GLY B 1 270 ? 0.191 5.266 14.516 1 98.88 270 GLY B N 1
ATOM 4609 C CA . GLY B 1 270 ? -0.531 5.484 13.266 1 98.88 270 GLY B CA 1
ATOM 4610 C C . GLY B 1 270 ? -1.572 4.422 12.984 1 98.88 270 GLY B C 1
ATOM 4611 O O . GLY B 1 270 ? -2.697 4.734 12.586 1 98.88 270 GLY B O 1
ATOM 4612 N N . GLU B 1 271 ? -1.21 3.148 13.188 1 98.62 271 GLU B N 1
ATOM 4613 C CA . GLU B 1 271 ? -2.133 2.043 12.938 1 98.62 271 GLU B CA 1
ATOM 4614 C C . GLU B 1 271 ? -3.293 2.061 13.93 1 98.62 271 GLU B C 1
ATOM 4616 O O . GLU B 1 271 ? -4.43 1.753 13.562 1 98.62 271 GLU B O 1
ATOM 4621 N N . MET B 1 272 ? -3.025 2.439 15.18 1 98.44 272 MET B N 1
ATOM 4622 C CA . MET B 1 272 ? -4.09 2.588 16.172 1 98.44 272 MET B CA 1
ATOM 4623 C C . MET B 1 272 ? -5.086 3.66 15.742 1 98.44 272 MET B C 1
ATOM 4625 O O . MET B 1 272 ? -6.297 3.477 15.867 1 98.44 272 MET B O 1
ATOM 4629 N N . TYR B 1 273 ? -4.539 4.766 15.266 1 98.81 273 TYR B N 1
ATOM 4630 C CA . TYR B 1 273 ? -5.426 5.824 14.797 1 98.81 273 TYR B CA 1
ATOM 4631 C C . TYR B 1 273 ? -6.309 5.328 13.656 1 98.81 273 TYR B C 1
ATOM 4633 O O . TYR B 1 273 ? -7.504 5.617 13.617 1 98.81 273 TYR B O 1
ATOM 4641 N N . GLY B 1 274 ? -5.727 4.602 12.664 1 98.5 274 GLY B N 1
ATOM 4642 C CA . GLY B 1 274 ? -6.504 3.994 11.602 1 98.5 274 GLY B CA 1
ATOM 4643 C C . GLY B 1 274 ? -7.645 3.135 12.109 1 98.5 274 GLY B C 1
ATOM 4644 O O . GLY B 1 274 ? -8.758 3.209 11.594 1 98.5 274 GLY B O 1
ATOM 4645 N N . ARG B 1 275 ? -7.375 2.35 13.117 1 97.5 275 ARG B N 1
ATOM 4646 C CA . ARG B 1 275 ? -8.391 1.479 13.695 1 97.5 275 ARG B CA 1
ATOM 4647 C C . ARG B 1 275 ? -9.523 2.293 14.32 1 97.5 275 ARG B C 1
ATOM 4649 O O . ARG B 1 275 ? -10.688 1.899 14.25 1 97.5 275 ARG B O 1
ATOM 4656 N N . LYS B 1 276 ? -9.172 3.377 14.938 1 98.06 276 LYS B N 1
ATOM 4657 C CA . LYS B 1 276 ? -10.195 4.242 15.516 1 98.06 276 LYS B CA 1
ATOM 4658 C C . LYS B 1 276 ? -11.07 4.863 14.422 1 98.06 276 LYS B C 1
ATOM 4660 O O . LYS B 1 276 ? -12.281 5.02 14.602 1 98.06 276 LYS B O 1
ATOM 4665 N N . LEU B 1 277 ? -10.445 5.273 13.344 1 98.31 277 LEU B N 1
ATOM 4666 C CA . LEU B 1 277 ? -11.211 5.797 12.219 1 98.31 277 LEU B CA 1
ATOM 4667 C C . LEU B 1 277 ? -12.195 4.754 11.703 1 98.31 277 LEU B C 1
ATOM 4669 O O . LEU B 1 277 ? -13.359 5.074 11.43 1 98.31 277 LEU B O 1
ATOM 4673 N N . VAL B 1 278 ? -11.734 3.494 11.633 1 97.31 278 VAL B N 1
ATOM 4674 C CA . VAL B 1 278 ? -12.602 2.404 11.195 1 97.31 278 VAL B CA 1
ATOM 4675 C C . VAL B 1 278 ? -13.773 2.246 12.164 1 97.31 278 VAL B C 1
ATOM 4677 O O . VAL B 1 278 ? -14.922 2.127 11.75 1 97.31 278 VAL B O 1
ATOM 4680 N N . ALA B 1 279 ? -13.445 2.262 13.414 1 96.56 279 ALA B N 1
ATOM 4681 C CA . ALA B 1 279 ? -14.461 2.119 14.445 1 96.56 279 ALA B CA 1
ATOM 4682 C C . ALA B 1 279 ? -15.492 3.246 14.367 1 96.56 279 ALA B C 1
ATOM 4684 O O . ALA B 1 279 ? -16.656 3.053 14.703 1 96.56 279 ALA B O 1
ATOM 4685 N N . ALA B 1 280 ? -15.094 4.371 13.906 1 97.44 280 ALA B N 1
ATOM 4686 C CA . ALA B 1 280 ? -15.953 5.543 13.781 1 97.44 280 ALA B CA 1
ATOM 4687 C C . ALA B 1 280 ? -16.672 5.547 12.438 1 97.44 280 ALA B C 1
ATOM 4689 O O . ALA B 1 280 ? -17.375 6.504 12.109 1 97.44 280 ALA B O 1
ATOM 4690 N N . SER B 1 281 ? -16.453 4.578 11.609 1 96.06 281 SER B N 1
ATOM 4691 C CA . SER B 1 281 ? -17.047 4.426 10.289 1 96.06 281 SER B CA 1
ATOM 4692 C C . SER B 1 281 ? -16.547 5.504 9.328 1 96.06 281 SER B C 1
ATOM 4694 O O . SER B 1 281 ? -17.281 5.922 8.43 1 96.06 281 SER B O 1
ATOM 4696 N N . VAL B 1 282 ? -15.398 6.062 9.617 1 96.69 282 VAL B N 1
ATOM 4697 C CA . VAL B 1 282 ? -14.719 6.918 8.656 1 96.69 282 VAL B CA 1
ATOM 4698 C C . VAL B 1 282 ? -14.055 6.059 7.582 1 96.69 282 VAL B C 1
ATOM 4700 O O . VAL B 1 282 ? -13.289 5.141 7.898 1 96.69 282 VAL B O 1
ATOM 4703 N N . PRO B 1 283 ? -14.375 6.301 6.293 1 96.12 283 PRO B N 1
ATOM 4704 C CA . PRO B 1 283 ? -13.672 5.531 5.262 1 96.12 283 PRO B CA 1
ATOM 4705 C C . PRO B 1 283 ? -12.164 5.746 5.297 1 96.12 283 PRO B C 1
ATOM 4707 O O . PRO B 1 283 ? -11.695 6.887 5.227 1 96.12 283 PRO B O 1
ATOM 4710 N N . VAL B 1 284 ? -11.398 4.676 5.453 1 97.44 284 VAL B N 1
ATOM 4711 C CA . VAL B 1 284 ? -9.945 4.793 5.543 1 97.44 284 VAL B CA 1
ATOM 4712 C C . VAL B 1 284 ? -9.289 3.604 4.844 1 97.44 284 VAL B C 1
ATOM 4714 O O . VAL B 1 284 ? -9.758 2.469 4.965 1 97.44 284 VAL B O 1
ATOM 4717 N N . SER B 1 285 ? -8.359 3.832 3.969 1 97.81 285 SER B N 1
ATOM 4718 C CA . SER B 1 285 ? -7.418 2.84 3.463 1 97.81 285 SER B CA 1
ATOM 4719 C C . SER B 1 285 ? -6.082 2.932 4.188 1 97.81 285 SER B C 1
ATOM 4721 O O . SER B 1 285 ? -5.449 3.99 4.207 1 97.81 285 SER B O 1
ATOM 4723 N N . SER B 1 286 ? -5.672 1.867 4.785 1 98.38 286 SER B N 1
ATOM 4724 C CA . SER B 1 286 ? -4.488 1.875 5.637 1 98.38 286 SER B CA 1
ATOM 4725 C C . SER B 1 286 ? -3.48 0.82 5.191 1 98.38 286 SER B C 1
ATOM 4727 O O . SER B 1 286 ? -3.842 -0.338 4.977 1 98.38 286 SER B O 1
ATOM 4729 N N . PHE B 1 287 ? -2.211 1.224 5.02 1 98.81 287 PHE B N 1
ATOM 4730 C CA . PHE B 1 287 ? -1.124 0.359 4.574 1 98.81 287 PHE B CA 1
ATOM 4731 C C . PHE B 1 287 ? 0.1 0.524 5.469 1 98.81 287 PHE B C 1
ATOM 4733 O O . PHE B 1 287 ? 0.461 1.645 5.832 1 98.81 287 PHE B O 1
ATOM 4740 N N . ARG B 1 288 ? 0.705 -0.602 5.863 1 98.88 288 ARG B N 1
ATOM 4741 C CA . ARG B 1 288 ? 2.08 -0.578 6.352 1 98.88 288 ARG B CA 1
ATOM 4742 C C . ARG B 1 288 ? 3.066 -0.861 5.227 1 98.88 288 ARG B C 1
ATOM 4744 O O . ARG B 1 288 ? 2.965 -1.886 4.547 1 98.88 288 ARG B O 1
ATOM 4751 N N . VAL B 1 289 ? 3.908 0.002 4.98 1 98.81 289 VAL B N 1
ATOM 4752 C CA . VAL B 1 289 ? 4.953 -0.221 3.986 1 98.81 289 VAL B CA 1
ATOM 4753 C C . VAL B 1 289 ? 6.133 -0.945 4.633 1 98.81 289 VAL B C 1
ATOM 4755 O O . VAL B 1 289 ? 6.73 -0.445 5.59 1 98.81 289 VAL B O 1
ATOM 4758 N N . ASN B 1 290 ? 6.512 -2.123 4.152 1 98.44 290 ASN B N 1
ATOM 4759 C CA . ASN B 1 290 ? 7.59 -2.934 4.707 1 98.44 290 ASN B CA 1
ATOM 4760 C C . ASN B 1 290 ? 8.945 -2.51 4.16 1 98.44 290 ASN B C 1
ATOM 4762 O O . ASN B 1 290 ? 9.055 -2.092 3.008 1 98.44 290 ASN B O 1
ATOM 4766 N N . GLY B 1 291 ? 9.961 -2.553 4.961 1 97.19 291 GLY B N 1
ATOM 4767 C CA . GLY B 1 291 ? 11.336 -2.332 4.535 1 97.19 291 GLY B CA 1
ATOM 4768 C C . GLY B 1 291 ? 11.703 -0.863 4.438 1 97.19 291 GLY B C 1
ATOM 4769 O O . GLY B 1 291 ? 12.742 -0.513 3.879 1 97.19 291 GLY B O 1
ATOM 4770 N N . VAL B 1 292 ? 10.812 -0.002 4.918 1 97.88 292 VAL B N 1
ATOM 4771 C CA . VAL B 1 292 ? 11.102 1.425 4.832 1 97.88 292 VAL B CA 1
ATOM 4772 C C . VAL B 1 292 ? 11.195 2.018 6.238 1 97.88 292 VAL B C 1
ATOM 4774 O O . VAL B 1 292 ? 10.773 1.394 7.211 1 97.88 292 VAL B O 1
ATOM 4777 N N . ILE B 1 293 ? 11.812 3.191 6.332 1 97.62 293 ILE B N 1
ATOM 4778 C CA . ILE B 1 293 ? 12 3.883 7.602 1 97.62 293 ILE B CA 1
ATOM 4779 C C . ILE B 1 293 ? 11.18 5.168 7.613 1 97.62 293 ILE B C 1
ATOM 4781 O O . ILE B 1 293 ? 10.547 5.52 6.613 1 97.62 293 ILE B O 1
ATOM 4785 N N . HIS B 1 294 ? 11.156 5.84 8.781 1 97.62 294 HIS B N 1
ATOM 4786 C CA . HIS B 1 294 ? 10.516 7.145 8.914 1 97.62 294 HIS B CA 1
ATOM 4787 C C . HIS B 1 294 ? 11.094 8.148 7.922 1 97.62 294 HIS B C 1
ATOM 4789 O O . HIS B 1 294 ? 12.312 8.203 7.734 1 97.62 294 HIS B O 1
ATOM 4795 N N . GLY B 1 295 ? 10.203 8.914 7.273 1 96.19 295 GLY B N 1
ATOM 4796 C CA . GLY B 1 295 ? 10.641 9.969 6.375 1 96.19 295 GLY B CA 1
ATOM 4797 C C . GLY B 1 295 ? 10.828 9.5 4.945 1 96.19 295 GLY B C 1
ATOM 4798 O O . GLY B 1 295 ? 11.273 10.266 4.09 1 96.19 295 GLY B O 1
ATOM 4799 N N . PHE B 1 296 ? 10.391 8.25 4.617 1 96.06 296 PHE B N 1
ATOM 4800 C CA . PHE B 1 296 ? 10.703 7.684 3.311 1 96.06 296 PHE B CA 1
ATOM 4801 C C . PHE B 1 296 ? 9.961 8.43 2.207 1 96.06 296 PHE B C 1
ATOM 4803 O O . PHE B 1 296 ? 10.297 8.305 1.028 1 96.06 296 PHE B O 1
ATOM 4810 N N . MET B 1 297 ? 8.945 9.281 2.564 1 95.5 297 MET B N 1
ATOM 4811 C CA . MET B 1 297 ? 8.188 10.055 1.585 1 95.5 297 MET B CA 1
ATOM 4812 C C . MET B 1 297 ? 8.68 11.5 1.531 1 95.5 297 MET B C 1
ATOM 4814 O O . MET B 1 297 ? 8.188 12.297 0.732 1 95.5 297 MET B O 1
ATOM 4818 N N . SER B 1 298 ? 9.68 11.867 2.318 1 89.56 298 SER B N 1
ATOM 4819 C CA . SER B 1 298 ? 10.016 13.273 2.535 1 89.56 298 SER B CA 1
ATOM 4820 C C . SER B 1 298 ? 10.82 13.828 1.372 1 89.56 298 SER B C 1
ATOM 4822 O O . SER B 1 298 ? 10.711 15.008 1.039 1 89.56 298 SER B O 1
ATOM 4824 N N . SER B 1 299 ? 11.727 12.977 0.781 1 84.56 299 SER B N 1
ATOM 4825 C CA . SER B 1 299 ? 12.602 13.461 -0.287 1 84.56 299 SER B CA 1
ATOM 4826 C C . SER B 1 299 ? 12.875 12.367 -1.312 1 84.56 299 SER B C 1
ATOM 4828 O O . SER B 1 299 ? 12.93 11.18 -0.968 1 84.56 299 SER B O 1
ATOM 4830 N N . PRO B 1 300 ? 13.055 12.883 -2.52 1 82.12 300 PRO B N 1
ATOM 4831 C CA . PRO B 1 300 ? 13.336 11.906 -3.574 1 82.12 300 PRO B CA 1
ATOM 4832 C C . PRO B 1 300 ? 14.586 11.078 -3.287 1 82.12 300 PRO B C 1
ATOM 4834 O O . PRO B 1 300 ? 14.695 9.938 -3.756 1 82.12 300 PRO B O 1
ATOM 4837 N N . VAL B 1 301 ? 15.5 11.547 -2.533 1 79.81 301 VAL B N 1
ATOM 4838 C CA . VAL B 1 301 ? 16.719 10.812 -2.221 1 79.81 301 VAL B CA 1
ATOM 4839 C C . VAL B 1 301 ? 16.391 9.594 -1.37 1 79.81 301 VAL B C 1
ATOM 4841 O O . VAL B 1 301 ? 17.188 8.648 -1.289 1 79.81 301 VAL B O 1
ATOM 4844 N N . PHE B 1 302 ? 15.195 9.594 -0.88 1 84.19 302 PHE B N 1
ATOM 4845 C CA . PHE B 1 302 ? 14.766 8.492 -0.027 1 84.19 302 PHE B CA 1
ATOM 4846 C C . PHE B 1 302 ? 13.766 7.598 -0.755 1 84.19 302 PHE B C 1
ATOM 4848 O O . PHE B 1 302 ? 13.289 6.609 -0.197 1 84.19 302 PHE B O 1
ATOM 4855 N N . PHE B 1 303 ? 13.484 7.887 -2.002 1 89 303 PHE B N 1
ATOM 4856 C CA . PHE B 1 303 ? 12.398 7.172 -2.652 1 89 303 PHE B CA 1
ATOM 4857 C C . PHE B 1 303 ? 12.844 5.781 -3.092 1 89 303 PHE B C 1
ATOM 4859 O O . PHE B 1 303 ? 13.797 5.648 -3.863 1 89 303 PHE B O 1
ATOM 4866 N N . SER B 1 304 ? 12.305 4.852 -2.506 1 91.88 304 SER B N 1
ATOM 4867 C CA . SER B 1 304 ? 12.312 3.48 -3.004 1 91.88 304 SER B CA 1
ATOM 4868 C C . SER B 1 304 ? 11.117 3.213 -3.908 1 91.88 304 SER B C 1
ATOM 4870 O O . SER B 1 304 ? 10.305 4.109 -4.16 1 91.88 304 SER B O 1
ATOM 4872 N N . ASP B 1 305 ? 10.984 2.055 -4.484 1 92.38 305 ASP B N 1
ATOM 4873 C CA . ASP B 1 305 ? 9.828 1.694 -5.301 1 92.38 305 ASP B CA 1
ATOM 4874 C C . ASP B 1 305 ? 8.531 1.841 -4.508 1 92.38 305 ASP B C 1
ATOM 4876 O O . ASP B 1 305 ? 7.5 2.211 -5.066 1 92.38 305 ASP B O 1
ATOM 4880 N N . GLU B 1 306 ? 8.664 1.588 -3.23 1 96.19 306 GLU B N 1
ATOM 4881 C CA . GLU B 1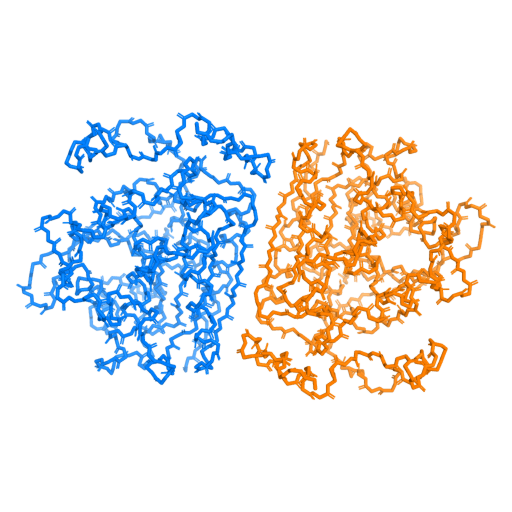 306 ? 7.5 1.714 -2.359 1 96.19 306 GLU B CA 1
ATOM 4882 C C . GLU B 1 306 ? 6.977 3.146 -2.344 1 96.19 306 GLU B C 1
ATOM 4884 O O . GLU B 1 306 ? 5.766 3.367 -2.336 1 96.19 306 GLU B O 1
ATOM 4889 N N . ALA B 1 307 ? 7.91 4.113 -2.365 1 96.5 307 ALA B N 1
ATOM 4890 C CA . ALA B 1 307 ? 7.504 5.52 -2.359 1 96.5 307 ALA B CA 1
ATOM 4891 C C . ALA B 1 307 ? 6.676 5.855 -3.596 1 96.5 307 ALA B C 1
ATOM 4893 O O . ALA B 1 307 ? 5.66 6.551 -3.498 1 96.5 307 ALA B O 1
ATOM 4894 N N . TYR B 1 308 ? 7.055 5.348 -4.715 1 96 308 TYR B N 1
ATOM 4895 C CA . TYR B 1 308 ? 6.336 5.629 -5.953 1 96 308 TYR B CA 1
ATOM 4896 C C . TYR B 1 308 ? 4.961 4.969 -5.945 1 96 308 TYR B C 1
ATOM 4898 O O . TYR B 1 308 ? 3.998 5.523 -6.477 1 96 308 TYR B O 1
ATOM 4906 N N . HIS B 1 309 ? 4.848 3.789 -5.363 1 97.81 309 HIS B N 1
ATOM 4907 C CA . HIS B 1 309 ? 3.535 3.182 -5.188 1 97.81 309 HIS B CA 1
ATOM 4908 C C . HIS B 1 309 ? 2.648 4.039 -4.289 1 97.81 309 HIS B C 1
ATOM 4910 O O . HIS B 1 309 ? 1.454 4.195 -4.559 1 97.81 309 HIS B O 1
ATOM 4916 N N . VAL B 1 310 ? 3.211 4.586 -3.215 1 98.5 310 VAL B N 1
ATOM 4917 C CA . VAL B 1 310 ? 2.445 5.422 -2.295 1 98.5 310 VAL B CA 1
ATOM 4918 C C . VAL B 1 310 ? 2.018 6.707 -2.998 1 98.5 310 VAL B C 1
ATOM 4920 O O . VAL B 1 310 ? 0.9 7.188 -2.801 1 98.5 310 VAL B O 1
ATOM 4923 N N . ILE B 1 311 ? 2.924 7.27 -3.824 1 97.88 311 ILE B N 1
ATOM 4924 C CA . ILE B 1 311 ? 2.578 8.445 -4.613 1 97.88 311 ILE B CA 1
ATOM 4925 C C . ILE B 1 311 ? 1.384 8.133 -5.512 1 97.88 311 ILE B C 1
ATOM 4927 O O . ILE B 1 311 ? 0.433 8.914 -5.582 1 97.88 311 ILE B O 1
ATOM 4931 N N . ASP B 1 312 ? 1.354 7 -6.129 1 97.69 312 ASP B N 1
ATOM 4932 C CA . ASP B 1 312 ? 0.25 6.605 -7 1 97.69 312 ASP B CA 1
ATOM 4933 C C . ASP B 1 312 ? -1.036 6.41 -6.199 1 97.69 312 ASP B C 1
ATOM 4935 O O . ASP B 1 312 ? -2.119 6.785 -6.652 1 97.69 312 ASP B O 1
ATOM 4939 N N . MET B 1 313 ? -0.936 5.809 -5.02 1 98 313 MET B N 1
ATOM 4940 C CA . MET B 1 313 ? -2.09 5.676 -4.137 1 98 313 MET B CA 1
ATOM 4941 C C . MET B 1 313 ? -2.682 7.039 -3.805 1 98 313 MET B C 1
ATOM 4943 O O . MET B 1 313 ? -3.9 7.215 -3.822 1 98 313 MET B O 1
ATOM 4947 N N . THR B 1 314 ? -1.775 7.918 -3.5 1 98.62 314 THR B N 1
ATOM 4948 C CA . THR B 1 314 ? -2.199 9.266 -3.119 1 98.62 314 THR B CA 1
ATOM 4949 C C . THR B 1 314 ? -2.92 9.945 -4.273 1 98.62 314 THR B C 1
ATOM 4951 O O . THR B 1 314 ? -3.984 10.539 -4.086 1 98.62 314 THR B O 1
ATOM 4954 N N . LYS B 1 315 ? -2.326 9.867 -5.469 1 98.31 315 LYS B N 1
ATOM 4955 C CA . LYS B 1 315 ? -2.963 10.453 -6.645 1 98.31 315 LYS B CA 1
ATOM 4956 C C . LYS B 1 315 ? -4.367 9.891 -6.848 1 98.31 315 LYS B C 1
ATOM 4958 O O . LYS B 1 315 ? -5.309 10.641 -7.117 1 98.31 315 LYS B O 1
ATOM 4963 N N . SER B 1 316 ? -4.504 8.586 -6.699 1 97.44 316 SER B N 1
ATOM 4964 C CA . SER B 1 316 ? -5.801 7.941 -6.879 1 97.44 316 SER B CA 1
ATOM 4965 C C . SER B 1 316 ? -6.809 8.43 -5.848 1 97.44 316 SER B C 1
ATOM 4967 O O . SER B 1 316 ? -7.961 8.719 -6.184 1 97.44 316 SER B O 1
ATOM 4969 N N . ALA B 1 317 ? -6.402 8.516 -4.594 1 97.69 317 ALA B N 1
ATOM 4970 C CA . ALA B 1 317 ? -7.277 8.984 -3.521 1 97.69 317 ALA B CA 1
ATOM 4971 C C . ALA B 1 317 ? -7.723 10.422 -3.762 1 97.69 317 ALA B C 1
ATOM 4973 O O . ALA B 1 317 ? -8.906 10.742 -3.613 1 97.69 317 ALA B O 1
ATOM 4974 N N . LEU B 1 318 ? -6.77 11.219 -4.16 1 98.25 318 LEU B N 1
ATOM 4975 C CA . LEU B 1 318 ? -7.062 12.633 -4.367 1 98.25 318 LEU B CA 1
ATOM 4976 C C . LEU B 1 318 ? -7.93 12.836 -5.605 1 98.25 318 LEU B C 1
ATOM 4978 O O . LEU B 1 318 ? -8.812 13.695 -5.613 1 98.25 318 LEU B O 1
ATOM 4982 N N . ARG B 1 319 ? -7.664 12.062 -6.664 1 97.31 319 ARG B N 1
ATOM 4983 C CA . ARG B 1 319 ? -8.508 12.141 -7.852 1 97.31 319 ARG B CA 1
ATOM 4984 C C . ARG B 1 319 ? -9.969 11.852 -7.504 1 97.31 319 ARG B C 1
ATOM 4986 O O . ARG B 1 319 ? -10.867 12.555 -7.969 1 97.31 319 ARG B O 1
ATOM 4993 N N . LYS B 1 320 ? -10.156 10.828 -6.746 1 95.56 320 LYS B N 1
ATOM 4994 C CA . LYS B 1 320 ? -11.508 10.484 -6.309 1 95.56 320 LYS B CA 1
ATOM 4995 C C . LYS B 1 320 ? -12.117 11.594 -5.461 1 95.56 320 LYS B C 1
ATOM 4997 O O . LYS B 1 320 ? -13.289 11.945 -5.633 1 95.56 320 LYS B O 1
ATOM 5002 N N . ALA B 1 321 ? -11.344 12.141 -4.555 1 95.44 321 ALA B N 1
ATOM 5003 C CA . ALA B 1 321 ? -11.805 13.195 -3.656 1 95.44 321 ALA B CA 1
ATOM 5004 C C . ALA B 1 321 ? -12.188 14.453 -4.438 1 95.44 321 ALA B C 1
ATOM 5006 O O . ALA B 1 321 ? -13.109 15.172 -4.055 1 95.44 321 ALA B O 1
ATOM 5007 N N . PHE B 1 322 ? -11.453 14.703 -5.527 1 96.31 322 PHE B N 1
ATOM 5008 C CA . PHE B 1 322 ? -11.617 15.93 -6.297 1 96.31 322 PHE B CA 1
ATOM 5009 C C . PHE B 1 322 ? -12.758 15.781 -7.301 1 96.31 322 PHE B C 1
ATOM 5011 O O . PHE B 1 322 ? -13.211 16.781 -7.875 1 96.31 322 PHE B O 1
ATOM 5018 N N . THR B 1 323 ? -13.188 14.523 -7.605 1 89.25 323 THR B N 1
ATOM 5019 C CA . THR B 1 323 ? -14.242 14.305 -8.594 1 89.25 323 THR B CA 1
ATOM 5020 C C . THR B 1 323 ? -15.594 14.117 -7.906 1 89.25 323 THR B C 1
ATOM 5022 O O . THR B 1 323 ? -16.641 14.195 -8.555 1 89.25 323 THR B O 1
ATOM 5025 N N . ILE B 1 324 ? -15.531 13.617 -6.648 1 67.19 324 ILE B N 1
ATOM 5026 C CA . ILE B 1 324 ? -16.797 13.414 -5.945 1 67.19 324 ILE B CA 1
ATOM 5027 C C . ILE B 1 324 ? -17.531 14.742 -5.812 1 67.19 324 ILE B C 1
ATOM 5029 O O . ILE B 1 324 ? -16.984 15.711 -5.285 1 67.19 324 ILE B O 1
ATOM 5033 N N . ASN B 1 325 ? -18.438 14.992 -6.789 1 54.44 325 ASN B N 1
ATOM 5034 C CA . ASN B 1 325 ? -19.297 16.156 -6.664 1 54.44 325 ASN B CA 1
ATOM 5035 C C . ASN B 1 325 ? -20.344 15.977 -5.562 1 54.44 325 ASN B C 1
ATOM 5037 O O . ASN B 1 325 ? -20.953 14.906 -5.445 1 54.44 325 ASN B O 1
ATOM 5041 N N . ASP B 1 326 ? -20.062 16.359 -4.238 1 43.53 326 ASP B N 1
ATOM 5042 C CA . ASP B 1 326 ? -21.25 16.406 -3.373 1 43.53 326 ASP B CA 1
ATOM 5043 C C . ASP B 1 326 ? -22.438 17 -4.105 1 43.53 326 ASP B C 1
ATOM 5045 O O . ASP B 1 326 ? -22.281 17.922 -4.91 1 43.53 326 ASP B O 1
#